Protein 4B7E (pdb70)

CATH classification: 2.60.120.10 (+1 more: 1.10.287.1010)

Radius of gyration: 20.89 Å; Cα contacts (8 Å, |Δi|>4): 724; chains: 2; bounding box: 61×58×49 Å

Foldseek 3Di:
DVVVVVVVQLCFQHDADQDPPRPDGQDDPVLDDDFQAGAGAAEEEAPPPVVVVVCLLVLHKHKHQALCQLVLLLVDDLVVCLVWFAFDKWKKKKALDQEQQAFAPVLCVLPVVDDHRIDIDIGGSVVVVVVVVVCVVVVHRMWMKIKGWRDPRTGPSVVVSNVSGNCVVVVVSCVVQQWADWPTKIKIKTWAFHKYAKFFAQWKKKKAWRAAKKKKKKFDLLLCLQFDADQCSGRSGRGGPADRVDGPCVVRVSVNVTYIHMHMDHHRMIMTNGGSIIMMMHGGHPRGMTIIIMITIRHHDDDPDDDPDDDSVVVVVVVSVVLVVVCVVVVRSVCSVVVVCVVPVVNPD/DVVVVVVDDDDDDPDDD

Secondary structure (DSSP, 8-state):
-HHHHHHHH--TT-SPPBPGGG--BSS-GGGSPP-SS-EEEPPEE-TTSHHHHHHHHTT--EEES---TTGGGGG--HHHHHHHS-SS-EEEEEESSSB-----STTSTT-TT---SEEEEEE-HHHHHHHHHHHHHHT---EEEEEEE--TTS-HHHHHHHHTS-HHHHHHHHHHTT---EEE-EEEEE-TT-EEEEE--SSEEEEEEEES-EEEEEE-GGGHHHH-BBPTTSTTBTBB-S-TTS--TTT-GGGGS--EEEEEE-TT-EEEE-TT-EEEEEE-TTS--EEEEEEEEPPPPPPSS--SSPPHHHHHHHHHHHHHHHHHHHS-GGGHHHHHHHHHTTTT-/-HHHHHH------SS--

Structure (mmCIF, N/CA/C/O backbone):
data_4B7E
#
_entry.id   4B7E
#
_cell.length_a   86.448
_cell.length_b   86.448
_cell.length_c   143.958
_cell.angle_alpha   90.00
_cell.angle_beta   90.00
_cell.angle_gamma   90.00
#
_symmetry.space_group_name_H-M   'P 41 21 2'
#
loop_
_entity.id
_entity.type
_entity.pdbx_description
1 polymer 'HYPOXIA-INDUCIBLE FACTOR 1-ALPHA INHIBITOR'
2 polymer 'CONSENSUS ANKYRIN REPEAT DOMAIN-LEU'
3 non-polymer 'ZINC ION'
4 non-polymer N-OXALYLGLYCINE
5 non-polymer 'SULFATE ION'
6 non-polymer GLYCEROL
7 water water
#
loop_
_atom_site.group_PDB
_atom_site.id
_atom_site.type_symbol
_atom_site.label_atom_id
_atom_site.label_alt_id
_atom_site.label_comp_id
_atom_site.label_asym_id
_atom_site.label_entity_id
_atom_site.label_seq_id
_atom_site.pdbx_PDB_ins_code
_atom_site.Cartn_x
_atom_site.Cartn_y
_atom_site.Cartn_z
_atom_site.occupancy
_atom_site.B_iso_or_equiv
_atom_site.auth_seq_id
_atom_site.auth_comp_id
_atom_site.auth_asym_id
_atom_site.auth_atom_id
_atom_site.pdbx_PDB_model_num
ATOM 1 N N . MET A 1 1 ? 8.921 29.023 -34.056 1.00 58.37 1 MET A N 1
ATOM 2 C CA . MET A 1 1 ? 9.529 28.569 -32.769 1.00 59.04 1 MET A CA 1
ATOM 3 C C . MET A 1 1 ? 8.488 27.874 -31.901 1.00 59.10 1 MET A C 1
ATOM 4 O O . MET A 1 1 ? 7.511 28.489 -31.478 1.00 59.14 1 MET A O 1
ATOM 9 N N . ALA A 1 2 ? 8.686 26.580 -31.650 1.00 58.57 2 ALA A N 1
ATOM 10 C CA . ALA A 1 2 ? 7.740 25.801 -30.832 1.00 57.87 2 ALA A CA 1
ATOM 11 C C . ALA A 1 2 ? 7.395 26.474 -29.499 1.00 57.74 2 ALA A C 1
ATOM 12 O O . ALA A 1 2 ? 6.288 26.288 -28.992 1.00 57.71 2 ALA A O 1
ATOM 14 N N . ALA A 1 3 ? 8.323 27.241 -28.924 1.00 57.76 3 ALA A N 1
ATOM 15 C CA . ALA A 1 3 ? 8.067 27.924 -27.652 1.00 58.64 3 ALA A CA 1
ATOM 16 C C . ALA A 1 3 ? 7.078 29.048 -27.893 1.00 58.54 3 ALA A C 1
ATOM 17 O O . ALA A 1 3 ? 6.279 29.380 -27.025 1.00 58.00 3 ALA A O 1
ATOM 19 N N . THR A 1 4 ? 7.142 29.634 -29.081 1.00 60.15 4 THR A N 1
ATOM 20 C CA . THR A 1 4 ? 6.230 30.717 -29.438 1.00 61.13 4 THR A CA 1
ATOM 21 C C . THR A 1 4 ? 4.844 30.127 -29.731 1.00 61.13 4 THR A C 1
ATOM 22 O O . THR A 1 4 ? 3.816 30.693 -29.348 1.00 59.74 4 THR A O 1
ATOM 26 N N . ALA A 1 5 ? 4.835 28.974 -30.395 1.00 61.90 5 ALA A N 1
ATOM 27 C CA . ALA A 1 5 ? 3.589 28.300 -30.735 1.00 63.41 5 ALA A CA 1
ATOM 28 C C . ALA A 1 5 ? 2.860 27.942 -29.448 1.00 64.66 5 ALA A C 1
ATOM 29 O O . ALA A 1 5 ? 1.639 28.104 -29.344 1.00 65.47 5 ALA A O 1
ATOM 31 N N . ALA A 1 6 ? 3.624 27.472 -28.464 1.00 65.33 6 ALA A N 1
ATOM 32 C CA . ALA A 1 6 ? 3.076 27.078 -27.167 1.00 65.28 6 ALA A CA 1
ATOM 33 C C . ALA A 1 6 ? 2.543 28.284 -26.394 1.00 65.27 6 ALA A C 1
ATOM 34 O O . ALA A 1 6 ? 1.504 28.201 -25.739 1.00 65.18 6 ALA A O 1
ATOM 36 N N . GLU A 1 7 ? 3.254 29.403 -26.469 1.00 65.18 7 GLU A N 1
ATOM 37 C CA . GLU A 1 7 ? 2.816 30.610 -25.784 1.00 66.34 7 GLU A CA 1
ATOM 38 C C . GLU A 1 7 ? 1.504 31.124 -26.394 1.00 67.35 7 GLU A C 1
ATOM 39 O O . GLU A 1 7 ? 0.773 31.886 -25.761 1.00 68.93 7 GLU A O 1
ATOM 41 N N . ALA A 1 8 ? 1.204 30.707 -27.621 1.00 67.77 8 ALA A N 1
ATOM 42 C CA . ALA A 1 8 ? -0.027 31.132 -28.288 1.00 67.96 8 ALA A CA 1
ATOM 43 C C . ALA A 1 8 ? -1.192 30.210 -27.910 1.00 67.97 8 ALA A C 1
ATOM 44 O O . ALA A 1 8 ? -2.302 30.680 -27.621 1.00 67.40 8 ALA A O 1
ATOM 46 N N . VAL A 1 9 ? -0.929 28.901 -27.915 1.00 68.04 9 VAL A N 1
ATOM 47 C CA . VAL A 1 9 ? -1.935 27.893 -27.561 1.00 67.66 9 VAL A CA 1
ATOM 48 C C . VAL A 1 9 ? -2.396 28.119 -26.119 1.00 67.88 9 VAL A C 1
ATOM 49 O O . VAL A 1 9 ? -3.456 27.654 -25.712 1.00 68.44 9 VAL A O 1
ATOM 53 N N . ALA A 1 10 ? -1.599 28.839 -25.340 1.00 68.18 10 ALA A N 1
ATOM 54 C CA . ALA A 1 10 ? -1.977 29.143 -23.971 1.00 68.28 10 ALA A CA 1
ATOM 55 C C . ALA A 1 10 ? -2.787 30.427 -24.159 1.00 68.82 10 ALA A C 1
ATOM 56 O O . ALA A 1 10 ? -2.379 31.512 -23.725 1.00 68.44 10 ALA A O 1
ATOM 58 N N . SER A 1 11 ? -3.951 30.282 -24.790 1.00 69.37 11 SER A N 1
ATOM 59 C CA . SER A 1 11 ? -4.835 31.393 -25.093 1.00 69.99 11 SER A CA 1
ATOM 60 C C . SER A 1 11 ? -5.864 31.596 -24.019 1.00 71.09 11 SER A C 1
ATOM 61 O O . SER A 1 11 ? -6.798 32.380 -24.183 1.00 71.40 11 SER A O 1
ATOM 64 N N . GLY A 1 12 ? -5.674 30.881 -22.917 1.00 71.93 12 GLY A N 1
ATOM 65 C CA . GLY A 1 12 ? -6.596 30.989 -21.802 1.00 72.57 12 GLY A CA 1
ATOM 66 C C . GLY A 1 12 ? -8.015 30.549 -22.133 1.00 72.63 12 GLY A C 1
ATOM 67 O O . GLY A 1 12 ? -8.213 29.488 -22.729 1.00 72.64 12 GLY A O 1
ATOM 68 N N . SER A 1 13 ? -9.005 31.349 -21.740 1.00 72.62 13 SER A N 1
ATOM 69 C CA . SER A 1 13 ? -10.408 31.037 -22.026 1.00 73.31 13 SER A CA 1
ATOM 70 C C . SER A 1 13 ? -10.764 31.609 -23.402 1.00 74.32 13 SER A C 1
ATOM 71 O O . SER A 1 13 ? -11.848 31.366 -23.948 1.00 73.61 13 SER A O 1
ATOM 74 N N . GLY A 1 14 ? -9.825 32.371 -23.955 1.00 75.41 14 GLY A N 1
ATOM 75 C CA . GLY A 1 14 ? -10.026 32.965 -25.261 1.00 76.49 14 GLY A CA 1
ATOM 76 C C . GLY A 1 14 ? -10.684 34.330 -25.209 1.00 77.19 14 GLY A C 1
ATOM 77 O O . GLY A 1 14 ? -10.757 34.961 -24.145 1.00 76.83 14 GLY A O 1
ATOM 78 N N . GLU A 1 15 ? -11.161 34.782 -26.368 1.00 77.95 15 GLU A N 1
ATOM 79 C CA . GLU A 1 15 ? -11.826 36.078 -26.491 1.00 78.46 15 GLU A CA 1
ATOM 80 C C . GLU A 1 15 ? -13.201 35.970 -25.843 1.00 78.35 15 GLU A C 1
ATOM 81 O O . GLU A 1 15 ? -13.903 34.966 -26.041 1.00 78.84 15 GLU A O 1
ATOM 87 N N . PRO A 1 16 ? -13.604 36.988 -25.050 1.00 77.49 16 PRO A N 1
ATOM 88 C CA . PRO A 1 16 ? -14.924 36.936 -24.404 1.00 76.79 16 PRO A CA 1
ATOM 89 C C . PRO A 1 16 ? -15.983 36.917 -25.493 1.00 76.82 16 PRO A C 1
ATOM 90 O O . PRO A 1 16 ? -15.891 37.670 -26.461 1.00 77.06 16 PRO A O 1
ATOM 94 N N . ARG A 1 17 ? -16.978 36.054 -25.359 1.00 76.97 17 ARG A N 1
ATOM 95 C CA . ARG A 1 17 ? -18.020 35.996 -26.371 1.00 77.21 17 ARG A CA 1
ATOM 96 C C . ARG A 1 17 ? -18.896 37.255 -26.311 1.00 76.88 17 ARG A C 1
ATOM 97 O O . ARG A 1 17 ? -19.048 37.867 -25.246 1.00 77.12 17 ARG A O 1
ATOM 105 N N . GLU A 1 18 ? -19.463 37.636 -27.455 1.00 75.97 18 GLU A N 1
ATOM 106 C CA . GLU A 1 18 ? -20.351 38.795 -27.548 1.00 74.78 18 GLU A CA 1
ATOM 107 C C . GLU A 1 18 ? -21.791 38.289 -27.403 1.00 74.29 18 GLU A C 1
ATOM 108 O O . GLU A 1 18 ? -22.256 37.496 -28.228 1.00 74.50 18 GLU A O 1
ATOM 114 N N . GLU A 1 19 ? -22.487 38.730 -26.353 1.00 73.11 19 GLU A N 1
ATOM 115 C CA . GLU A 1 19 ? -23.871 38.304 -26.119 1.00 71.91 19 GLU A CA 1
ATOM 116 C C . GLU A 1 19 ? -24.841 38.780 -27.213 1.00 71.64 19 GLU A C 1
ATOM 117 O O . GLU A 1 19 ? -24.540 39.701 -27.980 1.00 71.81 19 GLU A O 1
ATOM 120 N N . ALA A 1 20 ? -26.007 38.144 -27.273 1.00 70.73 20 ALA A N 1
ATOM 121 C CA . ALA A 1 20 ? -27.030 38.475 -28.266 1.00 70.03 20 ALA A CA 1
ATOM 122 C C . ALA A 1 20 ? -27.574 39.908 -28.143 1.00 69.81 20 ALA A C 1
ATOM 123 O O . ALA A 1 20 ? -27.632 40.484 -27.050 1.00 69.23 20 ALA A O 1
ATOM 125 N N . GLY A 1 21 ? -27.989 40.467 -29.276 1.00 69.55 21 GLY A N 1
ATOM 126 C CA . GLY A 1 21 ? -28.521 41.816 -29.286 1.00 69.17 21 GLY A CA 1
ATOM 127 C C . GLY A 1 21 ? -27.444 42.841 -28.974 1.00 69.67 21 GLY A C 1
ATOM 128 O O . GLY A 1 21 ? -27.738 43.911 -28.430 1.00 69.23 21 GLY A O 1
ATOM 129 N N . ALA A 1 22 ? -26.197 42.509 -29.313 1.00 70.02 22 ALA A N 1
ATOM 130 C CA . ALA A 1 22 ? -25.060 43.392 -29.078 1.00 70.14 22 ALA A CA 1
ATOM 131 C C . ALA A 1 22 ? -25.080 43.980 -27.664 1.00 70.62 22 ALA A C 1
ATOM 132 O O . ALA A 1 22 ? -24.894 45.188 -27.466 1.00 70.16 22 ALA A O 1
ATOM 134 N N . LEU A 1 23 ? -25.298 43.115 -26.679 1.00 70.87 23 LEU A N 1
ATOM 135 C CA . LEU A 1 23 ? -25.342 43.538 -25.284 1.00 71.22 23 LEU A CA 1
ATOM 136 C C . LEU A 1 23 ? -23.943 43.675 -24.691 1.00 71.63 23 LEU A C 1
ATOM 137 O O . LEU A 1 23 ? -23.748 43.495 -23.489 1.00 71.74 23 LEU A O 1
ATOM 142 N N . GLY A 1 24 ? -22.971 43.994 -25.540 1.00 71.87 24 GLY A N 1
ATOM 143 C CA . GLY A 1 24 ? -21.597 44.168 -25.097 1.00 71.19 24 GLY A CA 1
ATOM 144 C C . GLY A 1 24 ? -20.891 42.876 -24.730 1.00 70.57 24 GLY A C 1
ATOM 145 O O . GLY A 1 24 ? -21.525 41.811 -24.693 1.00 71.22 24 GLY A O 1
ATOM 146 N N . PRO A 1 25 ? -19.571 42.933 -24.457 1.00 69.42 25 PRO A N 1
ATOM 147 C CA . PRO A 1 25 ? -18.808 41.737 -24.092 1.00 67.69 25 PRO A CA 1
ATOM 148 C C . PRO A 1 25 ? -19.325 41.147 -22.782 1.00 66.20 25 PRO A C 1
ATOM 149 O O . PRO A 1 25 ? -19.492 41.857 -21.780 1.00 64.78 25 PRO A O 1
ATOM 153 N N . ALA A 1 26 ? -19.595 39.847 -22.815 1.00 65.24 26 ALA A N 1
ATOM 154 C CA . ALA A 1 26 ? -20.102 39.123 -21.657 1.00 64.68 26 ALA A CA 1
ATOM 155 C C . ALA A 1 26 ? -19.289 39.454 -20.398 1.00 64.29 26 ALA A C 1
ATOM 156 O O . ALA A 1 26 ? -19.819 39.984 -19.416 1.00 64.61 26 ALA A O 1
ATOM 158 N N . TRP A 1 27 ? -17.997 39.138 -20.449 1.00 62.34 27 TRP A N 1
ATOM 159 C CA . TRP A 1 27 ? -17.085 39.389 -19.338 1.00 59.88 27 TRP A CA 1
ATOM 160 C C . TRP A 1 27 ? -15.763 40.012 -19.801 1.00 60.17 27 TRP A C 1
ATOM 161 O O . TRP A 1 27 ? -15.385 39.935 -20.980 1.00 59.92 27 TRP A O 1
ATOM 172 N N . ASP A 1 28 ? -15.052 40.609 -18.855 1.00 60.91 28 ASP A N 1
ATOM 173 C CA . ASP A 1 28 ? -13.768 41.229 -19.156 1.00 61.62 28 ASP A CA 1
ATOM 174 C C . ASP A 1 28 ? -12.580 40.399 -18.640 1.00 61.73 28 ASP A C 1
ATOM 175 O O . ASP A 1 28 ? -12.657 39.776 -17.573 1.00 62.03 28 ASP A O 1
ATOM 180 N N . GLU A 1 29 ? -11.470 40.417 -19.375 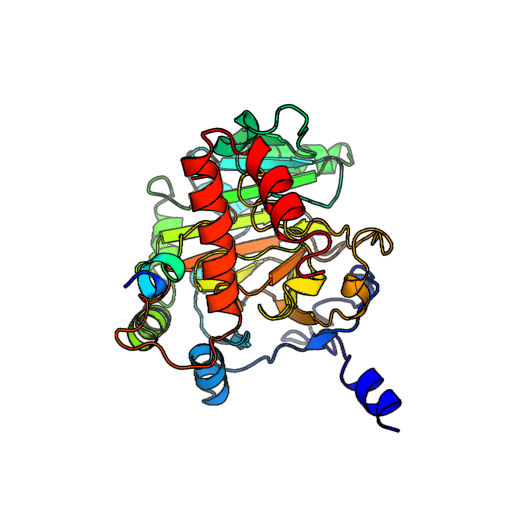1.00 61.86 29 GLU A N 1
ATOM 181 C CA . GLU A 1 29 ? -10.286 39.655 -18.977 1.00 61.34 29 GLU A CA 1
ATOM 182 C C . GLU A 1 29 ? -9.760 40.090 -17.608 1.00 59.46 29 GLU A C 1
ATOM 183 O O . GLU A 1 29 ? -9.135 39.303 -16.901 1.00 60.08 29 GLU A O 1
ATOM 189 N N . SER A 1 30 ? -10.039 41.334 -17.230 1.00 57.58 30 SER A N 1
ATOM 190 C CA . SER A 1 30 ? -9.597 41.880 -15.944 1.00 55.12 30 SER A CA 1
ATOM 191 C C . SER A 1 30 ? -10.446 41.364 -14.787 1.00 53.98 30 SER A C 1
ATOM 192 O O . SER A 1 30 ? -10.226 41.722 -13.633 1.00 53.25 30 SER A O 1
ATOM 195 N N . GLN A 1 31 ? -11.434 40.540 -15.102 1.00 53.70 31 GLN A N 1
ATOM 196 C CA . GLN A 1 31 ? -12.300 39.996 -14.073 1.00 53.43 31 GLN A CA 1
ATOM 197 C C . GLN A 1 31 ? -11.723 38.658 -13.643 1.00 53.83 31 GLN A C 1
ATOM 198 O O . GLN A 1 31 ? -12.228 38.022 -12.717 1.00 55.66 31 GLN A O 1
ATOM 204 N N . LEU A 1 32 ? -10.656 38.239 -14.319 1.00 52.74 32 LEU A N 1
ATOM 205 C CA . LEU A 1 32 ? -10.002 36.970 -14.017 1.00 52.40 32 LEU A CA 1
ATOM 206 C C . LEU A 1 32 ? -8.834 37.160 -13.046 1.00 52.51 32 LEU A C 1
ATOM 207 O O . LEU A 1 32 ? -8.150 38.184 -13.087 1.00 53.75 32 LEU A O 1
ATOM 212 N N . ARG A 1 33 ? -8.612 36.188 -12.166 1.00 51.38 33 ARG A N 1
ATOM 213 C CA . ARG A 1 33 ? -7.503 36.282 -11.217 1.00 51.51 33 ARG A CA 1
ATOM 214 C C . ARG A 1 33 ? -6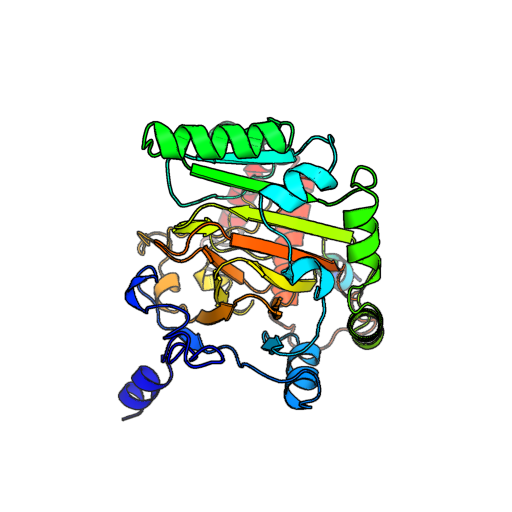.241 35.836 -11.935 1.00 51.44 33 ARG A C 1
ATOM 215 O O . ARG A 1 33 ? -6.304 35.000 -12.829 1.00 51.27 33 ARG A O 1
ATOM 223 N N . SER A 1 34 ? -5.101 36.403 -11.556 1.00 51.88 34 SER A N 1
ATOM 224 C CA . SER A 1 34 ? -3.838 36.063 -12.201 1.00 52.33 34 SER A CA 1
ATOM 225 C C . SER A 1 34 ? -3.123 34.927 -11.480 1.00 51.57 34 SER A C 1
ATOM 226 O O . SER A 1 34 ? -3.028 34.913 -10.251 1.00 50.38 34 SER A O 1
ATOM 229 N N . TYR A 1 35 ? -2.619 33.974 -12.254 1.00 51.28 35 TYR A N 1
ATOM 230 C CA . TYR A 1 35 ? -1.923 32.827 -11.691 1.00 51.57 35 TYR A CA 1
ATOM 231 C C . TYR A 1 35 ? -0.600 32.635 -12.401 1.00 51.37 35 TYR A C 1
ATOM 232 O O . TYR A 1 35 ? -0.328 33.311 -13.394 1.00 53.28 35 TYR A O 1
ATOM 241 N N . SER A 1 36 ? 0.218 31.716 -11.899 1.00 50.31 36 SER A N 1
ATOM 242 C CA . SER A 1 36 ? 1.544 31.479 -12.468 1.00 48.84 36 SER A CA 1
ATOM 243 C C . SER A 1 36 ? 1.693 30.354 -13.493 1.00 47.35 36 SER A C 1
ATOM 244 O O . SER A 1 36 ? 2.817 29.984 -13.837 1.00 48.59 36 SER A O 1
ATOM 247 N N . PHE A 1 37 ? 0.590 29.823 -14.004 1.00 44.49 37 PHE A N 1
ATOM 248 C CA . PHE A 1 37 ? 0.685 28.728 -14.960 1.00 42.21 37 PHE A CA 1
ATOM 249 C C . PHE A 1 37 ? -0.119 28.954 -16.228 1.00 42.23 37 PHE A C 1
ATOM 250 O O . PHE A 1 37 ? -1.092 29.707 -16.239 1.00 41.82 37 PHE A O 1
ATOM 258 N N . PRO A 1 38 ? 0.290 28.301 -17.326 1.00 42.20 38 PRO A N 1
ATOM 259 C CA . PRO A 1 38 ? -0.382 28.412 -18.622 1.00 42.28 38 PRO A CA 1
ATOM 260 C C . PRO A 1 38 ? -1.644 27.557 -18.688 1.00 42.78 38 PRO A C 1
ATOM 261 O O . PRO A 1 38 ? -1.744 26.534 -18.004 1.00 42.78 38 PRO A O 1
ATOM 265 N N . THR A 1 39 ? -2.595 27.970 -19.524 1.00 42.81 39 THR A N 1
ATOM 266 C CA . THR A 1 39 ? -3.848 27.238 -19.682 1.00 41.90 39 THR A CA 1
ATOM 267 C C . THR A 1 39 ? -4.357 27.253 -21.101 1.00 42.04 39 THR A C 1
ATOM 268 O O . THR A 1 39 ? -4.501 28.307 -21.702 1.00 42.69 39 THR A O 1
ATOM 272 N N . ARG A 1 40 ? -4.642 26.079 -21.636 1.00 41.30 40 ARG A N 1
ATOM 273 C CA . ARG A 1 40 ? -5.195 25.998 -22.970 1.00 42.33 40 ARG A CA 1
ATOM 274 C C . ARG A 1 40 ? -6.709 26.043 -22.741 1.00 43.75 40 ARG A C 1
ATOM 275 O O . ARG A 1 40 ? -7.183 25.799 -21.627 1.00 44.33 40 ARG A O 1
ATOM 278 N N . PRO A 1 41 ? -7.489 26.366 -23.780 1.00 43.48 41 PRO A N 1
ATOM 279 C CA . PRO A 1 41 ? -8.946 26.437 -23.619 1.00 41.51 41 PRO A CA 1
ATOM 280 C C . PRO A 1 41 ? -9.735 25.137 -23.747 1.00 40.05 41 PRO A C 1
ATOM 281 O O . PRO A 1 41 ? -9.385 24.248 -24.523 1.00 39.46 41 PRO A O 1
ATOM 285 N N . ILE A 1 42 ? -10.811 25.036 -22.975 1.00 39.26 42 ILE A N 1
ATOM 286 C CA . ILE A 1 42 ? -11.683 23.869 -23.050 1.00 38.76 42 ILE A CA 1
ATOM 287 C C . ILE A 1 42 ? -12.607 24.150 -24.240 1.00 37.40 42 ILE A C 1
ATOM 288 O O . ILE A 1 42 ? -13.091 25.264 -24.400 1.00 35.94 42 ILE A O 1
ATOM 293 N N . PRO A 1 43 ? -12.846 23.152 -25.095 1.00 37.53 43 PRO A N 1
ATOM 294 C CA . PRO A 1 43 ? -13.714 23.343 -26.263 1.00 40.37 43 PRO A CA 1
ATOM 295 C C . PRO A 1 43 ? -15.154 23.759 -25.924 1.00 42.45 43 PRO A C 1
ATOM 296 O O . PRO A 1 43 ? -15.715 23.307 -24.928 1.00 43.02 43 PRO A O 1
ATOM 300 N N . ARG A 1 44 ? -15.738 24.624 -26.754 1.00 44.28 44 ARG A N 1
ATOM 301 C CA . ARG A 1 44 ? -17.128 25.049 -26.584 1.00 45.75 44 ARG A CA 1
ATOM 302 C C . ARG A 1 44 ? -17.871 24.437 -27.758 1.00 45.21 44 ARG A C 1
ATOM 303 O O . ARG A 1 44 ? -17.765 24.905 -28.884 1.00 45.83 44 ARG A O 1
ATOM 311 N N . LEU A 1 45 ? -18.617 23.377 -27.495 1.00 46.20 45 LEU A N 1
ATOM 312 C CA . LEU A 1 45 ? -19.324 22.705 -28.564 1.00 47.05 45 LEU A CA 1
ATOM 313 C C . LEU A 1 45 ? -20.844 22.597 -28.412 1.00 48.59 45 LEU A C 1
ATOM 314 O O . LEU A 1 45 ? -21.428 22.974 -27.393 1.00 49.24 45 LEU A O 1
ATOM 319 N N . SER A 1 46 ? -21.474 22.084 -29.465 1.00 50.01 46 SER A N 1
ATOM 320 C CA . SER A 1 46 ? -22.912 21.880 -29.500 1.00 50.19 46 SER A CA 1
ATOM 321 C C . SER A 1 46 ? -23.088 20.435 -29.132 1.00 50.82 46 SER A C 1
ATOM 322 O O . SER A 1 46 ? -22.277 19.599 -29.523 1.00 50.92 46 SER A O 1
ATOM 325 N N . GLN A 1 47 ? -24.143 20.140 -28.390 1.00 51.19 47 GLN A N 1
ATOM 326 C CA . GLN A 1 47 ? -24.398 18.779 -27.967 1.00 51.48 47 GLN A CA 1
ATOM 327 C C . GLN A 1 47 ? -24.597 17.833 -29.140 1.00 51.89 47 GLN A C 1
ATOM 328 O O . GLN A 1 47 ? -24.463 16.619 -28.987 1.00 52.73 47 GLN A O 1
ATOM 334 N N . SER A 1 48 ? -24.903 18.385 -30.313 1.00 52.91 48 SER A N 1
ATOM 335 C CA . SER A 1 48 ? -25.119 17.568 -31.519 1.00 53.99 48 SER A CA 1
ATOM 336 C C . SER A 1 48 ? -23.812 17.336 -32.256 1.00 53.58 48 SER A C 1
ATOM 337 O O . SER A 1 48 ? -23.725 16.490 -33.147 1.00 53.53 48 SER A O 1
ATOM 340 N N . ASP A 1 49 ? -22.802 18.112 -31.889 1.00 54.00 49 ASP A N 1
ATOM 341 C CA . ASP A 1 49 ? -21.490 17.982 -32.491 1.00 54.61 49 ASP A CA 1
ATOM 342 C C . ASP A 1 49 ? -20.901 16.658 -32.005 1.00 55.92 49 ASP A C 1
ATOM 343 O O . ASP A 1 49 ? -20.775 16.438 -30.800 1.00 56.92 49 ASP A O 1
ATOM 348 N N . PRO A 1 50 ? -20.531 15.760 -32.936 1.00 56.85 50 PRO A N 1
ATOM 349 C CA . PRO A 1 50 ? -19.956 14.446 -32.618 1.00 56.56 50 PRO A CA 1
ATOM 350 C C . PRO A 1 50 ? -18.701 14.506 -31.738 1.00 56.92 50 PRO A C 1
ATOM 351 O O . PRO A 1 50 ? -18.408 13.571 -30.990 1.00 56.87 50 PRO A O 1
ATOM 355 N N . ARG A 1 51 ? -17.961 15.605 -31.838 1.00 57.46 51 ARG A N 1
ATOM 356 C CA . ARG A 1 51 ? -16.746 15.777 -31.054 1.00 58.43 51 ARG A CA 1
ATOM 357 C C . ARG A 1 51 ? -17.086 15.844 -29.575 1.00 58.15 51 ARG A C 1
ATOM 358 O O . ARG A 1 51 ? -16.390 15.262 -28.739 1.00 58.43 51 ARG A O 1
ATOM 366 N N . ALA A 1 52 ? -18.162 16.556 -29.255 1.00 57.81 52 ALA A N 1
ATOM 367 C CA . ALA A 1 52 ? -18.591 16.691 -27.865 1.00 57.59 52 ALA A CA 1
ATOM 368 C C . ALA A 1 52 ? -18.924 15.316 -27.301 1.00 57.24 52 ALA A C 1
ATOM 369 O O . ALA A 1 52 ? -18.607 15.004 -26.156 1.00 56.86 52 ALA A O 1
ATOM 371 N N . GLU A 1 53 ? -19.562 14.492 -28.118 1.00 57.63 53 GLU A N 1
ATOM 372 C CA . GLU A 1 53 ? -19.931 13.156 -27.691 1.00 58.54 53 GLU A CA 1
ATOM 373 C C . GLU A 1 53 ? -18.659 12.364 -27.459 1.00 59.26 53 GLU A C 1
ATOM 374 O O . GLU A 1 53 ? -18.582 11.524 -26.565 1.00 60.26 53 GLU A O 1
ATOM 380 N N . GLU A 1 54 ? -17.655 12.642 -28.277 1.00 59.26 54 GLU A N 1
ATOM 381 C CA . GLU A 1 54 ? -16.386 11.938 -28.187 1.00 59.08 54 GLU A CA 1
ATOM 382 C C . GLU A 1 54 ? -15.628 12.311 -26.910 1.00 56.96 54 GLU A C 1
ATOM 383 O O . GLU A 1 54 ? -15.119 11.440 -26.199 1.00 56.55 54 GLU A O 1
ATOM 389 N N . LEU A 1 55 ? -15.559 13.603 -26.615 1.00 54.18 55 LEU A N 1
ATOM 390 C CA . LEU A 1 55 ? -14.854 14.056 -25.423 1.00 52.49 55 LEU A CA 1
ATOM 391 C C . LEU A 1 55 ? -15.449 13.470 -24.153 1.00 51.58 55 LEU A C 1
ATOM 392 O O . LEU A 1 55 ? -14.725 13.088 -23.240 1.00 51.26 55 LEU A O 1
ATOM 397 N N . ILE A 1 56 ? -16.772 13.392 -24.104 1.00 50.93 56 ILE A N 1
ATOM 398 C CA . ILE A 1 56 ? -17.455 12.850 -22.943 1.00 49.79 56 ILE A CA 1
ATOM 399 C C . ILE A 1 56 ? -17.163 11.367 -22.816 1.00 50.14 56 ILE A C 1
ATOM 400 O O . ILE A 1 56 ? -17.032 10.839 -21.714 1.00 49.67 56 ILE A O 1
ATOM 405 N N . GLU A 1 57 ? -17.044 10.698 -23.952 1.00 51.95 57 GLU A N 1
ATOM 406 C CA . GLU A 1 57 ? -16.764 9.268 -23.951 1.00 53.23 57 GLU A CA 1
ATOM 407 C C . GLU A 1 57 ? -15.342 8.990 -23.453 1.00 53.11 57 GLU A C 1
ATOM 408 O O . GLU A 1 57 ? -15.115 8.029 -22.719 1.00 53.90 57 GLU A O 1
ATOM 414 N N . ASN A 1 58 ? -14.388 9.827 -23.847 1.00 52.67 58 ASN A N 1
ATOM 415 C CA . ASN A 1 58 ? -13.000 9.640 -23.425 1.00 53.02 58 ASN A CA 1
ATOM 416 C C . ASN A 1 58 ? -12.736 10.338 -22.107 1.00 51.20 58 ASN A C 1
ATOM 417 O O . ASN A 1 58 ? -11.589 10.567 -21.730 1.00 50.55 58 ASN A O 1
ATOM 422 N N . GLU A 1 59 ? -13.808 10.691 -21.417 1.00 49.68 59 GLU A N 1
ATOM 423 C CA . GLU A 1 59 ? -13.698 11.374 -20.143 1.00 47.83 59 GLU A CA 1
ATOM 424 C C . GLU A 1 59 ? -12.758 12.568 -20.237 1.00 46.47 59 GLU A C 1
ATOM 425 O O . GLU A 1 59 ? -11.752 12.644 -19.534 1.00 45.70 59 GLU A O 1
ATOM 431 N N . GLU A 1 60 ? -13.092 13.492 -21.128 1.00 44.75 60 GLU A N 1
ATOM 432 C CA . GLU A 1 60 ? -12.323 14.715 -21.300 1.00 44.47 60 GLU A CA 1
ATOM 433 C C . GLU A 1 60 ? -13.335 15.849 -21.167 1.00 43.07 60 GLU A C 1
ATOM 434 O O . GLU A 1 60 ? -14.470 15.724 -21.612 1.00 43.87 60 GLU A O 1
ATOM 440 N N . PRO A 1 61 ? -12.937 16.971 -20.552 1.00 41.18 61 PRO A N 1
ATOM 441 C CA . PRO A 1 61 ? -13.850 18.102 -20.371 1.00 40.87 61 PRO A CA 1
ATOM 442 C C . PRO A 1 61 ? -14.324 18.775 -21.655 1.00 42.63 61 PRO A C 1
ATOM 443 O O . PRO A 1 61 ? -13.616 18.810 -22.671 1.00 42.99 61 PRO A O 1
ATOM 447 N N . VAL A 1 62 ? -15.538 19.309 -21.596 1.00 42.86 62 VAL A N 1
ATOM 448 C CA . VAL A 1 62 ? -16.130 19.990 -22.733 1.00 40.88 62 VAL A CA 1
ATOM 449 C C . VAL A 1 62 ? -17.290 20.838 -22.251 1.00 41.05 62 VAL A C 1
ATOM 450 O O . VAL A 1 62 ? -18.019 20.445 -21.346 1.00 41.74 62 VAL A O 1
ATOM 454 N N . VAL A 1 63 ? -17.443 22.017 -22.838 1.00 40.25 63 VAL A N 1
ATOM 455 C CA . VAL A 1 63 ? -18.549 22.887 -22.482 1.00 39.29 63 VAL A CA 1
ATOM 456 C C . VAL A 1 63 ? -19.613 22.741 -23.567 1.00 39.66 63 VAL A C 1
ATOM 457 O O . VAL A 1 63 ? -19.338 22.956 -24.744 1.00 39.47 63 VAL A O 1
ATOM 461 N N . LEU A 1 64 ? -20.815 22.338 -23.166 1.00 39.73 64 LEU A N 1
ATOM 462 C CA . LEU A 1 64 ? -21.930 22.160 -24.096 1.00 38.51 64 LEU A CA 1
ATOM 463 C C . LEU A 1 64 ? -22.742 23.438 -24.0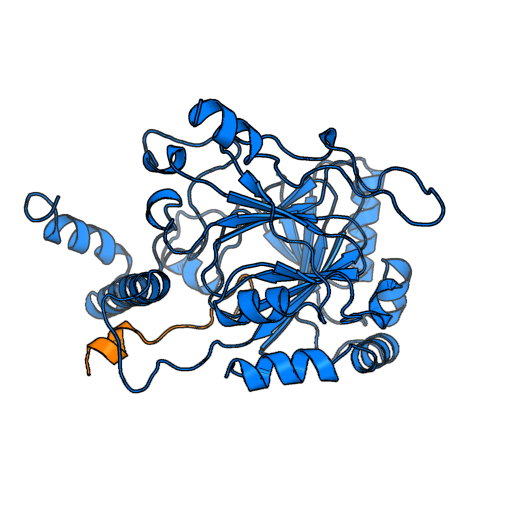30 1.00 37.63 64 LEU A C 1
ATOM 464 O O . LEU A 1 64 ? -23.295 23.775 -22.991 1.00 35.23 64 LEU A O 1
ATOM 469 N N . THR A 1 65 ? -22.791 24.151 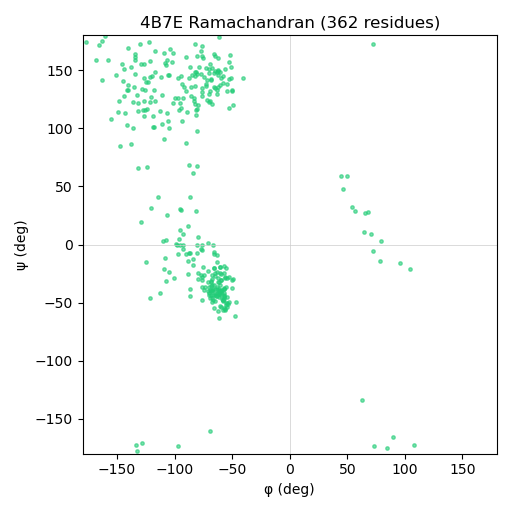-25.146 1.00 39.17 65 THR A N 1
ATOM 470 C CA . THR A 1 65 ? -23.490 25.431 -25.225 1.00 40.61 65 THR A CA 1
ATOM 471 C C . THR A 1 65 ? -25.007 25.382 -25.378 1.00 40.55 65 THR A C 1
ATOM 472 O O . THR A 1 65 ? -25.696 26.332 -24.999 1.00 39.64 65 THR A O 1
ATOM 476 N N . ASP A 1 66 ? -25.535 24.286 -25.913 1.00 41.51 66 ASP A N 1
ATOM 477 C CA . ASP A 1 66 ? -26.974 24.198 -26.152 1.00 44.58 66 ASP A CA 1
ATOM 478 C C . ASP A 1 66 ? -27.667 22.912 -25.672 1.00 44.81 66 ASP A C 1
ATOM 479 O O . ASP A 1 66 ? -28.217 22.162 -26.478 1.00 45.70 66 ASP A O 1
ATOM 484 N N . THR A 1 67 ? -27.706 22.676 -24.369 1.00 44.98 67 THR A N 1
ATOM 485 C CA . THR A 1 67 ? -28.330 21.455 -23.882 1.00 44.24 67 THR A CA 1
ATOM 486 C C . THR A 1 67 ? -29.716 21.747 -23.377 1.00 43.24 67 THR A C 1
ATOM 487 O O . THR A 1 67 ? -30.587 20.890 -23.440 1.00 43.70 67 THR A O 1
ATOM 491 N N . ASN A 1 68 ? -29.917 22.968 -22.898 1.00 41.96 68 ASN A N 1
ATOM 492 C CA . ASN A 1 68 ? -31.206 23.357 -22.352 1.00 42.84 68 ASN A CA 1
ATOM 493 C C . ASN A 1 68 ? -31.401 22.512 -21.114 1.00 43.30 68 ASN A C 1
ATOM 494 O O . ASN A 1 68 ? -32.527 22.214 -20.723 1.00 42.68 68 ASN A O 1
ATOM 499 N N . LEU A 1 69 ? -30.293 22.106 -20.509 1.00 43.59 69 LEU A N 1
ATOM 500 C CA . LEU A 1 69 ? -30.356 21.267 -19.326 1.00 43.68 69 LEU A CA 1
ATOM 501 C C . LEU A 1 69 ? -31.170 21.883 -18.193 1.00 43.43 69 LEU A C 1
ATOM 502 O O . LEU A 1 69 ? -32.098 21.260 -17.684 1.00 43.01 69 LEU A O 1
ATOM 507 N N . VAL A 1 70 ? -30.819 23.098 -17.786 1.00 42.86 70 VAL A N 1
ATOM 508 C CA . VAL A 1 70 ? -31.548 23.753 -16.710 1.00 42.80 70 VAL A CA 1
ATOM 509 C C . VAL A 1 70 ? -32.263 24.987 -17.227 1.00 43.47 70 VAL A C 1
ATOM 510 O O . VAL A 1 70 ? -32.310 26.033 -16.577 1.00 42.59 70 VAL A O 1
ATOM 514 N N . TYR A 1 71 ? -32.834 24.835 -18.411 1.00 45.38 71 TYR A N 1
ATOM 515 C CA . TYR A 1 71 ? -33.565 25.901 -19.066 1.00 47.05 71 TYR A CA 1
ATOM 516 C C . TYR A 1 71 ? -34.558 26.627 -18.152 1.00 45.69 71 TYR A C 1
ATOM 517 O O . TYR A 1 71 ? -34.570 27.862 -18.090 1.00 45.10 71 TYR A O 1
ATOM 526 N N . PRO A 1 72 ? -35.403 25.868 -17.430 1.00 44.15 72 PRO A N 1
ATOM 527 C CA . PRO A 1 72 ? -36.379 26.496 -16.536 1.00 43.78 72 PRO A CA 1
ATOM 528 C C . PRO A 1 72 ? -35.721 27.273 -15.414 1.00 44.41 72 PRO A C 1
ATOM 529 O O . PRO A 1 72 ? -36.311 28.190 -14.838 1.00 44.52 72 PRO A O 1
ATOM 533 N N . ALA A 1 73 ? -34.486 26.899 -15.110 1.00 46.01 73 ALA A N 1
ATOM 534 C CA . ALA A 1 73 ? -33.746 27.538 -14.036 1.00 45.94 73 ALA A CA 1
ATOM 535 C C . ALA A 1 73 ? -33.042 28.811 -14.453 1.00 46.42 73 ALA A C 1
ATOM 536 O O . ALA A 1 73 ? -32.581 29.566 -13.601 1.00 46.15 73 ALA A O 1
ATOM 538 N N . LEU A 1 74 ? -32.955 29.061 -15.752 1.00 47.89 74 LEU A N 1
ATOM 539 C CA . LEU A 1 74 ? -32.280 30.266 -16.206 1.00 49.89 74 LEU A CA 1
ATOM 540 C C . LEU A 1 74 ? -32.982 31.545 -15.737 1.00 51.44 74 LEU A C 1
ATOM 541 O O . LEU A 1 74 ? -32.440 32.640 -15.875 1.00 51.34 74 LEU A O 1
ATOM 546 N N . LYS A 1 75 ? -34.175 31.404 -15.159 1.00 53.36 75 LYS A N 1
ATOM 547 C CA . LYS A 1 75 ? -34.919 32.561 -14.662 1.00 54.53 75 LYS A CA 1
ATOM 548 C C . LYS A 1 75 ? -34.721 32.726 -13.169 1.00 55.44 75 LYS A C 1
ATOM 549 O O . LYS A 1 75 ? -35.278 33.647 -12.567 1.00 55.48 75 LYS A O 1
ATOM 555 N N . TRP A 1 76 ? -33.939 31.823 -12.577 1.00 56.55 76 TRP A N 1
ATOM 556 C CA . TRP A 1 76 ? -33.673 31.875 -11.141 1.00 57.42 76 TRP A CA 1
ATOM 557 C C . TRP A 1 76 ? -32.816 33.075 -10.718 1.00 57.42 76 TRP A C 1
ATOM 558 O O . TRP A 1 76 ? -31.901 33.498 -11.425 1.00 57.33 76 TRP A O 1
ATOM 569 N N . ASP A 1 77 ? -33.148 33.634 -9.562 1.00 58.42 77 ASP A N 1
ATOM 570 C CA . ASP A 1 77 ? -32.404 34.758 -9.005 1.00 60.51 77 ASP A CA 1
ATOM 571 C C . ASP A 1 77 ? -32.767 34.746 -7.536 1.00 60.38 77 ASP A C 1
ATOM 572 O O . ASP A 1 77 ? -33.542 33.889 -7.108 1.00 60.26 77 ASP A O 1
ATOM 577 N N . LEU A 1 78 ? -32.211 35.669 -6.761 1.00 60.81 78 LEU A N 1
ATOM 578 C CA . LEU A 1 78 ? -32.471 35.690 -5.328 1.00 61.98 78 LEU A CA 1
ATOM 579 C C . LEU A 1 78 ? -33.947 35.784 -4.986 1.00 62.63 78 LEU A C 1
ATOM 580 O O . LEU A 1 78 ? -34.477 34.939 -4.259 1.00 63.20 78 LEU A O 1
ATOM 585 N N . GLU A 1 79 ? -34.608 36.806 -5.519 1.00 62.89 79 GLU A N 1
ATOM 586 C CA . GLU A 1 79 ? -36.028 37.015 -5.266 1.00 62.37 79 GLU A CA 1
ATOM 587 C C . GLU A 1 79 ? -36.873 35.781 -5.588 1.00 61.81 79 GLU A C 1
ATOM 588 O O . GLU A 1 79 ? -37.670 35.335 -4.762 1.00 62.71 79 GLU A O 1
ATOM 594 N N . TYR A 1 80 ? -36.706 35.227 -6.783 1.00 60.81 80 TYR A N 1
ATOM 595 C CA . TYR A 1 80 ? -37.471 34.045 -7.175 1.00 60.28 80 TYR A CA 1
ATOM 596 C C . TYR A 1 80 ? -37.269 32.910 -6.188 1.00 60.73 80 TYR A C 1
ATOM 597 O O . TYR A 1 80 ? -38.228 32.373 -5.633 1.00 61.01 80 TYR A O 1
ATOM 606 N N . LEU A 1 81 ? -36.011 32.536 -5.983 1.00 61.80 81 LEU A N 1
ATOM 607 C CA . LEU A 1 81 ? -35.700 31.449 -5.072 1.00 62.88 81 LEU A CA 1
ATOM 608 C C . LEU A 1 81 ? -36.218 31.724 -3.676 1.00 63.81 81 LEU A C 1
ATOM 609 O O . LEU A 1 81 ? -36.843 30.866 -3.074 1.00 64.65 81 LEU A O 1
ATOM 614 N N . GLN A 1 82 ? -35.968 32.918 -3.149 1.00 64.92 82 GLN A N 1
ATOM 615 C CA . GLN A 1 82 ? -36.460 33.215 -1.806 1.00 66.08 82 GLN A CA 1
ATOM 616 C C . GLN A 1 82 ? -37.965 32.963 -1.627 1.00 66.94 82 GLN A C 1
ATOM 617 O O . GLN A 1 82 ? -38.427 32.659 -0.525 1.00 66.76 82 GLN A O 1
ATOM 623 N N . GLU A 1 83 ? -38.724 33.084 -2.711 1.00 67.46 83 GLU A N 1
ATOM 624 C CA . GLU A 1 83 ? -40.163 32.888 -2.661 1.00 67.50 83 GLU A CA 1
ATOM 625 C C . GLU A 1 83 ? -40.480 31.420 -2.848 1.00 66.93 83 GLU A C 1
ATOM 626 O O . GLU A 1 83 ? -41.351 30.869 -2.173 1.00 66.66 83 GLU A O 1
ATOM 632 N N . ASN A 1 84 ? -39.727 30.771 -3.727 1.00 66.58 84 ASN A N 1
ATOM 633 C CA . ASN A 1 84 ? -39.973 29.367 -4.028 1.00 66.25 84 ASN A CA 1
ATOM 634 C C . ASN A 1 84 ? -39.056 28.273 -3.474 1.00 65.91 84 ASN A C 1
ATOM 635 O O . ASN A 1 84 ? -39.478 27.118 -3.347 1.00 64.64 84 ASN A O 1
ATOM 640 N N . ILE A 1 85 ? -37.815 28.618 -3.148 1.00 66.66 85 ILE A N 1
ATOM 641 C CA . ILE A 1 85 ? -36.866 27.627 -2.659 1.00 68.04 85 ILE A CA 1
ATOM 642 C C . ILE A 1 85 ? -37.355 26.831 -1.458 1.00 68.67 85 ILE A C 1
ATOM 643 O O . ILE A 1 85 ? -36.950 25.681 -1.270 1.00 69.43 85 ILE A O 1
ATOM 648 N N . GLY A 1 86 ? -38.223 27.435 -0.648 1.00 68.79 86 GLY A N 1
ATOM 649 C CA . GLY A 1 86 ? -38.752 26.735 0.511 1.00 68.25 86 GLY A CA 1
ATOM 650 C C . GLY A 1 86 ? -38.193 27.270 1.808 1.00 68.35 86 GLY A C 1
ATOM 651 O O . GLY A 1 86 ? -37.498 28.286 1.811 1.00 67.63 86 GLY A O 1
ATOM 652 N N . ASN A 1 87 ? -38.490 26.593 2.912 1.00 69.26 87 ASN A N 1
ATOM 653 C CA . ASN A 1 87 ? -38.000 27.033 4.213 1.00 70.66 87 ASN A CA 1
ATOM 654 C C . ASN A 1 87 ? -37.139 25.963 4.896 1.00 70.53 87 ASN A C 1
ATOM 655 O O . ASN A 1 87 ? -37.122 25.849 6.127 1.00 70.06 87 ASN A O 1
ATOM 660 N N . GLY A 1 88 ? -36.435 25.174 4.085 1.00 70.23 88 GLY A N 1
ATOM 661 C CA . GLY A 1 88 ? -35.557 24.151 4.621 1.00 68.92 88 GLY A CA 1
ATOM 662 C C . GLY A 1 88 ? -34.257 24.836 4.997 1.00 68.37 88 GLY A C 1
ATOM 663 O O . GLY A 1 88 ? -34.074 26.022 4.698 1.00 68.24 88 GLY A O 1
ATOM 664 N N . ASP A 1 89 ? -33.356 24.113 5.655 1.00 67.75 89 ASP A N 1
ATOM 665 C CA . ASP A 1 89 ? -32.073 24.695 6.043 1.00 67.25 89 ASP A CA 1
ATOM 666 C C . ASP A 1 89 ? -31.095 24.691 4.874 1.00 66.51 89 ASP A C 1
ATOM 667 O O . ASP A 1 89 ? -31.119 23.787 4.032 1.00 65.52 89 ASP A O 1
ATOM 672 N N . PHE A 1 90 ? -30.238 25.708 4.828 1.00 65.66 90 PHE A N 1
ATOM 673 C CA . PHE A 1 90 ? -29.245 25.819 3.767 1.00 64.41 90 PHE A CA 1
ATOM 674 C C . PHE A 1 90 ? -27.827 25.980 4.289 1.00 64.02 90 PHE A C 1
ATOM 675 O O . PHE A 1 90 ? -27.532 26.912 5.046 1.00 63.79 90 PHE A O 1
ATOM 683 N N . SER A 1 91 ? -26.953 25.071 3.869 1.00 63.36 91 SER A N 1
ATOM 684 C CA . SER A 1 91 ? -25.556 25.120 4.276 1.00 62.28 91 SER A CA 1
ATOM 685 C C . SER A 1 91 ? -24.924 26.353 3.644 1.00 60.83 91 SER A C 1
ATOM 686 O O . SER A 1 91 ? -24.933 26.499 2.421 1.00 60.70 91 SER A O 1
ATOM 689 N N . VAL A 1 92 ? -24.400 27.243 4.484 1.00 59.17 92 VAL A N 1
ATOM 690 C CA . VAL A 1 92 ? -23.768 28.465 4.009 1.00 59.16 92 VAL A CA 1
ATOM 691 C C . VAL A 1 92 ? -22.410 28.672 4.673 1.00 59.30 92 VAL A C 1
ATOM 692 O O . VAL A 1 92 ? -22.312 28.877 5.889 1.00 59.95 92 VAL A O 1
ATOM 696 N N . TYR A 1 93 ? -21.364 28.615 3.860 1.00 58.38 93 TYR A N 1
ATOM 697 C CA . TYR A 1 93 ? -20.004 28.790 4.341 1.00 57.40 93 TYR A CA 1
ATOM 698 C C . TYR A 1 93 ? -19.642 30.268 4.389 1.00 58.42 93 TYR A C 1
ATOM 699 O O . TYR A 1 93 ? -19.932 31.023 3.457 1.00 57.51 93 TYR A O 1
ATOM 708 N N . SER A 1 94 ? -19.009 30.669 5.487 1.00 60.15 94 SER A N 1
ATOM 709 C CA . SER A 1 94 ? -18.606 32.055 5.676 1.00 62.62 94 SER A CA 1
ATOM 710 C C . SER A 1 94 ? -17.099 32.147 5.853 1.00 62.78 94 SER A C 1
ATOM 711 O O . SER A 1 94 ? -16.535 31.467 6.710 1.00 63.02 94 SER A O 1
ATOM 714 N N . ALA A 1 95 ? -16.450 32.991 5.057 1.00 62.57 95 ALA A N 1
ATOM 715 C CA . ALA A 1 95 ? -15.006 33.122 5.164 1.00 63.85 95 ALA A CA 1
ATOM 716 C C . ALA A 1 95 ? -14.510 34.566 5.166 1.00 65.15 95 ALA A C 1
ATOM 717 O O . ALA A 1 95 ? -15.232 35.499 4.802 1.00 65.44 95 ALA A O 1
ATOM 719 N N . SER A 1 96 ? -13.257 34.730 5.584 1.00 66.36 96 SER A N 1
ATOM 720 C CA . SER A 1 96 ? -12.611 36.037 5.663 1.00 66.02 96 SER A CA 1
ATOM 721 C C . SER A 1 96 ? -11.729 36.269 4.435 1.00 65.92 96 SER A C 1
ATOM 722 O O . SER A 1 96 ? -11.074 37.307 4.319 1.00 66.44 96 SER A O 1
ATOM 725 N N . THR A 1 97 ? -11.697 35.294 3.531 1.00 64.84 97 THR A N 1
ATOM 726 C CA . THR A 1 97 ? -10.899 35.415 2.320 1.00 63.87 97 THR A CA 1
ATOM 727 C C . THR A 1 97 ? -11.684 34.834 1.151 1.00 62.68 97 THR A C 1
ATOM 728 O O . THR A 1 97 ? -12.704 34.179 1.361 1.00 63.04 97 THR A O 1
ATOM 732 N N . HIS A 1 98 ? -11.217 35.060 -0.073 1.00 61.07 98 HIS A N 1
ATOM 733 C CA . HIS A 1 98 ? -11.942 34.560 -1.236 1.00 60.76 98 HIS A CA 1
ATOM 734 C C . HIS A 1 98 ? -11.872 33.048 -1.405 1.00 60.29 98 HIS A C 1
ATOM 735 O O . HIS A 1 98 ? -12.736 32.446 -2.051 1.00 60.21 98 HIS A O 1
ATOM 742 N N . LYS A 1 99 ? -10.848 32.434 -0.820 1.00 59.41 99 LYS A N 1
ATOM 743 C CA . LYS A 1 99 ? -10.690 30.994 -0.927 1.00 58.03 99 LYS A CA 1
ATOM 744 C C . LYS A 1 99 ? -11.585 30.238 0.037 1.00 56.79 99 LYS A C 1
ATOM 745 O O . LYS A 1 99 ? -11.505 30.422 1.250 1.00 56.87 99 LYS A O 1
ATOM 751 N N . PHE A 1 100 ? -12.454 29.399 -0.515 1.00 55.66 100 PHE A N 1
ATOM 752 C CA . PHE A 1 100 ? -13.338 28.575 0.291 1.00 54.56 100 PHE A CA 1
ATOM 753 C C . PHE A 1 100 ? -12.844 27.142 0.148 1.00 54.93 100 PHE A C 1
ATOM 754 O O . PHE A 1 100 ? -13.261 26.409 -0.758 1.00 55.61 100 PHE A O 1
ATOM 762 N N . LEU A 1 101 ? -11.944 26.753 1.048 1.00 53.94 101 LEU A N 1
ATOM 763 C CA . LEU A 1 101 ? -11.376 25.417 1.025 1.00 51.73 101 LEU A CA 1
ATOM 764 C C . LEU A 1 101 ? -12.316 24.449 1.722 1.00 51.82 101 LEU A C 1
ATOM 765 O O . LEU A 1 101 ? -12.694 24.638 2.883 1.00 51.27 101 LEU A O 1
ATOM 770 N N . TYR A 1 102 ? -12.705 23.407 1.004 1.00 52.17 102 TYR A N 1
ATOM 771 C CA . TYR A 1 102 ? -13.596 22.414 1.568 1.00 52.48 102 TYR A CA 1
ATOM 772 C C . TYR A 1 102 ? -12.884 21.589 2.638 1.00 53.04 102 TYR A C 1
ATOM 773 O O . TYR A 1 102 ? -11.682 21.354 2.546 1.00 52.66 102 TYR A O 1
ATOM 782 N N . TYR A 1 103 ? -13.634 21.163 3.649 1.00 54.45 103 TYR A N 1
ATOM 783 C CA . TYR A 1 103 ? -13.098 20.324 4.717 1.00 55.89 103 TYR A CA 1
ATOM 784 C C . TYR A 1 103 ? -14.177 19.390 5.255 1.00 55.12 103 TYR A C 1
ATOM 785 O O . TYR A 1 103 ? -15.238 19.836 5.690 1.00 54.73 103 TYR A O 1
ATOM 794 N N . ASP A 1 104 ? -13.885 18.092 5.205 1.00 54.33 104 ASP A N 1
ATOM 795 C CA . ASP A 1 104 ? -14.777 17.043 5.683 1.00 54.54 104 ASP A CA 1
ATOM 796 C C . ASP A 1 104 ? -14.803 17.103 7.211 1.00 55.81 104 ASP A C 1
ATOM 797 O O . ASP A 1 104 ? -13.765 17.021 7.860 1.00 56.08 104 ASP A O 1
ATOM 802 N N . GLU A 1 105 ? -15.987 17.234 7.792 1.00 57.82 105 GLU A N 1
ATOM 803 C CA . GLU A 1 105 ? -16.085 17.317 9.243 1.00 59.24 105 GLU A CA 1
ATOM 804 C C . GLU A 1 105 ? -15.876 15.979 9.961 1.00 59.50 105 GLU A C 1
ATOM 805 O O . GLU A 1 105 ? -15.442 15.947 11.117 1.00 59.89 105 GLU A O 1
ATOM 811 N N . LYS A 1 106 ? -16.166 14.875 9.282 1.00 59.32 106 LYS A N 1
ATOM 812 C CA . LYS A 1 106 ? -15.969 13.560 9.881 1.00 60.03 106 LYS A CA 1
ATOM 813 C C . LYS A 1 106 ? -14.495 13.309 10.142 1.00 59.93 106 LYS A C 1
ATOM 814 O O . LYS A 1 106 ? -14.142 12.556 11.041 1.00 59.44 106 LYS A O 1
ATOM 820 N N . LYS A 1 107 ? -13.633 13.945 9.359 1.00 59.93 107 LYS A N 1
ATOM 821 C CA . LYS A 1 107 ? -12.203 13.716 9.507 1.00 60.76 107 LYS A CA 1
ATOM 822 C C . LYS A 1 107 ? -11.436 14.707 10.374 1.00 62.27 107 LYS A C 1
ATOM 823 O O . LYS A 1 107 ? -10.225 14.554 10.554 1.00 62.72 107 LYS A O 1
ATOM 829 N N . MET A 1 108 ? -12.125 15.710 10.914 1.00 63.94 108 MET A N 1
ATOM 830 C CA . MET A 1 108 ? -11.475 16.713 11.759 1.00 66.65 108 MET A CA 1
ATOM 831 C C . MET A 1 108 ? -10.960 16.085 13.046 1.00 68.18 108 MET A C 1
ATOM 832 O O . MET A 1 108 ? -10.072 16.629 13.709 1.00 68.82 108 MET A O 1
ATOM 837 N N . ALA A 1 109 ? -11.521 14.928 13.389 1.00 69.61 109 ALA A N 1
ATOM 838 C CA . ALA A 1 109 ? -11.117 14.192 14.582 1.00 70.53 109 ALA A CA 1
ATOM 839 C C . ALA A 1 109 ? -9.633 13.798 14.515 1.00 71.68 109 ALA A C 1
ATOM 840 O O . ALA A 1 109 ? -8.863 14.089 15.435 1.00 72.30 109 ALA A O 1
ATOM 842 N N . ASN A 1 110 ? -9.237 13.147 13.423 1.00 73.19 110 ASN A N 1
ATOM 843 C CA . ASN A 1 110 ? -7.855 12.697 13.241 1.00 74.56 110 ASN A CA 1
ATOM 844 C C . ASN A 1 110 ? -6.839 13.829 13.110 1.00 74.63 110 ASN A C 1
ATOM 845 O O . ASN A 1 110 ? -5.633 13.584 13.084 1.00 74.80 110 ASN A O 1
ATOM 850 N N . PHE A 1 111 ? -7.318 15.062 13.001 1.00 74.42 111 PHE A N 1
ATOM 851 C CA . PHE A 1 111 ? -6.426 16.208 12.880 1.00 74.40 111 PHE A CA 1
ATOM 852 C C . PHE A 1 111 ? -6.930 17.361 13.744 1.00 75.59 111 PHE A C 1
ATOM 853 O O . PHE A 1 111 ? -7.666 18.237 13.268 1.00 76.18 111 PHE A O 1
ATOM 861 N N . GLN A 1 112 ? -6.536 17.353 15.017 1.00 76.25 112 GLN A N 1
ATOM 862 C CA . GLN A 1 112 ? -6.935 18.402 15.952 1.00 76.39 112 GLN A CA 1
ATOM 863 C C . GLN A 1 112 ? -6.324 19.760 15.573 1.00 77.31 112 GLN A C 1
ATOM 864 O O . GLN A 1 112 ? -6.977 20.795 15.711 1.00 77.97 112 GLN A O 1
ATOM 870 N N . ASN A 1 113 ? -5.073 19.752 15.108 1.00 77.43 113 ASN A N 1
ATOM 871 C CA . ASN A 1 113 ? -4.359 20.980 14.735 1.00 77.60 113 ASN A CA 1
ATOM 872 C C . ASN A 1 113 ? -4.943 21.726 13.531 1.00 77.88 113 ASN A C 1
ATOM 873 O O . ASN A 1 113 ? -4.501 22.831 13.188 1.00 78.03 113 ASN A O 1
ATOM 878 N N . PHE A 1 114 ? -5.935 21.125 12.888 1.00 77.97 114 PHE A N 1
ATOM 879 C CA . PHE A 1 114 ? -6.559 21.748 11.731 1.00 77.77 114 PHE A CA 1
ATOM 880 C C . PHE A 1 114 ? -7.625 22.773 12.139 1.00 78.02 114 PHE A C 1
ATOM 881 O O . PHE A 1 114 ? -8.605 22.433 12.819 1.00 77.34 114 PHE A O 1
ATOM 889 N N . LYS A 1 115 ? -7.430 24.025 11.722 1.00 77.57 115 LYS A N 1
ATOM 890 C CA . LYS A 1 115 ? -8.388 25.093 12.017 1.00 77.38 115 LYS A CA 1
ATOM 891 C C . LYS A 1 115 ? -8.935 25.640 10.686 1.00 77.13 115 LYS A C 1
ATOM 892 O O . LYS A 1 115 ? -8.271 26.432 10.016 1.00 77.40 115 LYS A O 1
ATOM 894 N N . PRO A 1 116 ? -10.154 25.226 10.291 1.00 76.77 116 PRO A N 1
ATOM 895 C CA . PRO A 1 116 ? -10.781 25.672 9.035 1.00 77.04 116 PRO A CA 1
ATOM 896 C C . PRO A 1 116 ? -10.885 27.199 8.873 1.00 77.31 116 PRO A C 1
ATOM 897 O O . PRO A 1 116 ? -11.338 27.898 9.795 1.00 77.63 116 PRO A O 1
ATOM 901 N N . ARG A 1 117 ? -10.476 27.708 7.704 1.00 76.71 117 ARG A N 1
ATOM 902 C CA . ARG A 1 117 ? -10.512 29.152 7.429 1.00 76.43 117 ARG A CA 1
ATOM 903 C C . ARG A 1 117 ? -11.911 29.700 7.120 1.00 76.50 117 ARG A C 1
ATOM 904 O O . ARG A 1 117 ? -12.076 30.914 6.952 1.00 76.34 117 ARG A O 1
ATOM 906 N N . SER A 1 118 ? -12.908 28.816 7.046 1.00 76.31 118 SER A N 1
ATOM 907 C CA . SER A 1 118 ? -14.291 29.220 6.763 1.00 75.81 118 SER A CA 1
ATOM 908 C C . SER A 1 118 ? -15.192 28.417 7.684 1.00 75.70 118 SER A C 1
ATOM 909 O O . SER A 1 118 ? -14.831 27.310 8.084 1.00 75.95 118 SER A O 1
ATOM 912 N N . ASN A 1 119 ? -16.358 28.962 8.017 1.00 75.29 119 ASN A N 1
ATOM 913 C CA . ASN A 1 119 ? -17.280 28.249 8.887 1.00 75.07 119 ASN A CA 1
ATOM 914 C C . ASN A 1 119 ? -18.619 28.019 8.226 1.00 74.72 119 ASN A C 1
ATOM 915 O O . ASN A 1 119 ? -19.115 28.865 7.469 1.00 74.48 119 ASN A O 1
ATOM 920 N N . ARG A 1 120 ? -19.200 26.865 8.523 1.00 74.14 120 ARG A N 1
ATOM 921 C CA . ARG A 1 120 ? -20.491 26.507 7.974 1.00 74.01 120 ARG A CA 1
ATOM 922 C C . ARG A 1 120 ? -21.576 26.931 8.953 1.00 74.78 120 ARG A C 1
ATOM 923 O O . ARG A 1 120 ? -21.421 26.752 10.169 1.00 74.96 120 ARG A O 1
ATOM 931 N N . GLU A 1 121 ? -22.666 27.492 8.427 1.00 75.09 121 GLU A N 1
ATOM 932 C CA . GLU A 1 121 ? -23.785 27.918 9.271 1.00 74.76 121 GLU A CA 1
ATOM 933 C C . GLU A 1 121 ? -25.141 27.686 8.606 1.00 73.79 121 GLU A C 1
ATOM 934 O O . GLU A 1 121 ? -25.461 28.319 7.602 1.00 74.33 121 GLU A O 1
ATOM 940 N N . GLU A 1 122 ? -25.937 26.780 9.167 1.00 72.94 122 GLU A N 1
ATOM 941 C CA . GLU A 1 122 ? -27.266 26.491 8.625 1.00 71.70 122 GLU A CA 1
ATOM 942 C C . GLU A 1 122 ? -28.185 27.693 8.842 1.00 70.25 122 GLU A C 1
ATOM 943 O O . GLU A 1 122 ? -28.114 28.361 9.882 1.00 69.52 122 GLU A O 1
ATOM 949 N N . MET A 1 123 ? -29.038 27.970 7.856 1.00 68.71 123 MET A N 1
ATOM 950 C CA . MET A 1 123 ? -29.979 29.080 7.947 1.00 66.54 123 MET A CA 1
ATOM 951 C C . MET A 1 123 ? -31.052 28.953 6.879 1.00 65.65 123 MET A C 1
ATOM 952 O O . MET A 1 123 ? -30.973 28.080 6.013 1.00 66.02 123 MET A O 1
ATOM 957 N N . LYS A 1 124 ? -32.063 29.814 6.958 1.00 64.33 124 LYS A N 1
ATOM 958 C CA . LYS A 1 124 ? -33.157 29.819 5.995 1.00 62.78 124 LYS A CA 1
ATOM 959 C C . LYS A 1 124 ? -32.720 30.687 4.822 1.00 62.77 124 LYS A C 1
ATOM 960 O O . LYS A 1 124 ? -31.909 31.603 4.986 1.00 61.99 124 LYS A O 1
ATOM 966 N N . PHE A 1 125 ? -33.261 30.409 3.641 1.00 62.49 125 PHE A N 1
ATOM 967 C CA . PHE A 1 125 ? -32.875 31.159 2.462 1.00 62.55 125 PHE A CA 1
ATOM 968 C C . PHE A 1 125 ? -33.047 32.668 2.581 1.00 63.48 125 PHE A C 1
ATOM 969 O O . PHE A 1 125 ? -32.233 33.440 2.042 1.00 63.05 125 PHE A O 1
ATOM 977 N N . HIS A 1 126 ? -34.102 33.102 3.268 1.00 63.89 126 HIS A N 1
ATOM 978 C CA . HIS A 1 126 ? -34.323 34.535 3.413 1.00 64.50 126 HIS A CA 1
ATOM 979 C C . HIS A 1 126 ? -33.240 35.141 4.294 1.00 64.87 126 HIS A C 1
ATOM 980 O O . HIS A 1 126 ? -32.785 36.265 4.056 1.00 64.60 126 HIS A O 1
ATOM 987 N N . GLU A 1 127 ? -32.811 34.375 5.292 1.00 65.54 127 GLU A N 1
ATOM 988 C CA . GLU A 1 127 ? -31.763 34.816 6.205 1.00 66.53 127 GLU A CA 1
ATOM 989 C C . GLU A 1 127 ? -30.484 34.979 5.405 1.00 66.78 127 GLU A C 1
ATOM 990 O O . GLU A 1 127 ? -29.747 35.958 5.566 1.00 67.17 127 GLU A O 1
ATOM 996 N N . PHE A 1 128 ? -30.224 34.000 4.544 1.00 66.14 128 PHE A N 1
ATOM 997 C CA . PHE A 1 128 ? -29.047 34.040 3.704 1.00 65.57 128 PHE A CA 1
ATOM 998 C C . PHE A 1 128 ? -29.085 35.309 2.857 1.00 66.15 128 PHE A C 1
ATOM 999 O O . PHE A 1 128 ? -28.100 36.056 2.778 1.00 66.21 128 PHE A O 1
ATOM 1007 N N . VAL A 1 129 ? -30.229 35.555 2.223 1.00 66.23 129 VAL A N 1
ATOM 1008 C CA . VAL A 1 129 ? -30.371 36.741 1.393 1.00 66.80 129 VAL A CA 1
ATOM 1009 C C . VAL A 1 129 ? -30.223 37.979 2.266 1.00 67.79 129 VAL A C 1
ATOM 1010 O O . VAL A 1 129 ? -29.567 38.952 1.878 1.00 67.97 129 VAL A O 1
ATOM 1014 N N . GLU A 1 130 ? -30.829 37.930 3.451 1.00 68.95 130 GLU A N 1
ATOM 1015 C CA . GLU A 1 130 ? -30.745 39.035 4.402 1.00 70.29 130 GLU A CA 1
ATOM 1016 C C . GLU A 1 130 ? -29.274 39.284 4.714 1.00 71.08 130 GLU A C 1
ATOM 1017 O O . GLU A 1 130 ? -28.761 40.392 4.518 1.00 70.75 130 GLU A O 1
ATOM 1023 N N . LYS A 1 131 ? -28.590 38.240 5.176 1.00 72.18 131 LYS A N 1
ATOM 1024 C CA . LYS A 1 131 ? -27.170 38.349 5.509 1.00 73.68 131 LYS A CA 1
ATOM 1025 C C . LYS A 1 131 ? -26.365 38.841 4.305 1.00 75.16 131 LYS A C 1
ATOM 1026 O O . LYS A 1 131 ? -25.319 39.491 4.455 1.00 74.95 131 LYS A O 1
ATOM 1032 N N . LEU A 1 132 ? -26.859 38.528 3.110 1.00 77.04 132 LEU A N 1
ATOM 1033 C CA . LEU A 1 132 ? -26.188 38.942 1.888 1.00 79.03 132 LEU A CA 1
ATOM 1034 C C . LEU A 1 132 ? -26.355 40.445 1.731 1.00 80.63 132 LEU A C 1
ATOM 1035 O O . LEU A 1 132 ? -25.422 41.152 1.345 1.00 80.68 132 LEU A O 1
ATOM 1040 N N . GLN A 1 133 ? -27.549 40.931 2.051 1.00 82.66 133 GLN A N 1
ATOM 1041 C CA . GLN A 1 133 ? -27.836 42.359 1.949 1.00 84.78 133 GLN A CA 1
ATOM 1042 C C . GLN A 1 133 ? -27.084 43.156 3.019 1.00 85.55 133 GLN A C 1
ATOM 1043 O O . GLN A 1 133 ? -26.549 44.248 2.759 1.00 85.95 133 GLN A O 1
ATOM 1049 N N . ASP A 1 134 ? -27.048 42.611 4.229 1.00 85.82 134 ASP A N 1
ATOM 1050 C CA . ASP A 1 134 ? -26.360 43.284 5.320 1.00 86.18 134 ASP A CA 1
ATOM 1051 C C . ASP A 1 134 ? -24.912 43.599 4.971 1.00 86.19 134 ASP A C 1
ATOM 1052 O O . ASP A 1 134 ? -24.478 44.747 5.106 1.00 86.96 134 ASP A O 1
ATOM 1057 N N . ILE A 1 135 ? -24.166 42.590 4.523 1.00 85.99 135 ILE A N 1
ATOM 1058 C CA . ILE A 1 135 ? -22.760 42.784 4.158 1.00 86.11 135 ILE A CA 1
ATOM 1059 C C . ILE A 1 135 ? -22.639 43.864 3.079 1.00 86.30 135 ILE A C 1
ATOM 1060 O O . ILE A 1 135 ? -21.742 44.721 3.120 1.00 86.05 135 ILE A O 1
ATOM 1065 N N . GLN A 1 136 ? -23.549 43.813 2.113 1.00 86.43 136 GLN A N 1
ATOM 1066 C CA . GLN A 1 136 ? -23.562 44.790 1.037 1.00 87.01 136 GLN A CA 1
ATOM 1067 C C . GLN A 1 136 ? -23.785 46.158 1.660 1.00 87.56 136 GLN A C 1
ATOM 1068 O O . GLN A 1 136 ? -23.106 47.135 1.324 1.00 87.71 136 GLN A O 1
ATOM 1074 N N . GLN A 1 137 ? -24.741 46.219 2.582 1.00 88.24 137 GLN A N 1
ATOM 1075 C CA . GLN A 1 137 ? -25.063 47.475 3.248 1.00 89.13 137 GLN A CA 1
ATOM 1076 C C . GLN A 1 137 ? -23.884 48.033 4.031 1.00 89.16 137 GLN A C 1
ATOM 1077 O O . GLN A 1 137 ? -23.391 49.123 3.725 1.00 89.32 137 GLN A O 1
ATOM 1083 N N . ARG A 1 138 ? -23.443 47.287 5.044 1.00 88.99 138 ARG A N 1
ATOM 1084 C CA . ARG A 1 138 ? -22.315 47.712 5.877 1.00 89.03 138 ARG A CA 1
ATOM 1085 C C . ARG A 1 138 ? -20.991 47.736 5.096 1.00 89.18 138 ARG A C 1
ATOM 1086 O O . ARG A 1 138 ? -19.942 48.087 5.654 1.00 89.31 138 ARG A O 1
ATOM 1094 N N . GLY A 1 139 ? -21.043 47.369 3.813 1.00 88.99 139 GLY A N 1
ATOM 1095 C CA . GLY A 1 139 ? -19.842 47.361 2.990 1.00 88.06 139 GLY A CA 1
ATOM 1096 C C . GLY A 1 139 ? -18.742 46.491 3.580 1.00 87.57 139 GLY A C 1
ATOM 1097 O O . GLY A 1 139 ? -17.550 46.746 3.361 1.00 87.28 139 GLY A O 1
ATOM 1098 N N . GLY A 1 140 ? -19.146 45.462 4.329 1.00 86.67 140 GLY A N 1
ATOM 1099 C CA . GLY A 1 140 ? -18.187 44.562 4.956 1.00 85.16 140 GLY A CA 1
ATOM 1100 C C . GLY A 1 140 ? -17.273 43.800 4.004 1.00 83.64 140 GLY A C 1
ATOM 1101 O O . GLY A 1 140 ? -17.371 43.930 2.773 1.00 83.93 140 GLY A O 1
ATOM 1102 N N . GLU A 1 141 ? -16.375 43.000 4.575 1.00 81.85 141 GLU A N 1
ATOM 1103 C CA . GLU A 1 141 ? -15.435 42.219 3.776 1.00 80.13 141 GLU A CA 1
ATOM 1104 C C . GLU A 1 141 ? -15.761 40.730 3.808 1.00 78.70 141 GLU A C 1
ATOM 1105 O O . GLU A 1 141 ? -15.352 39.975 2.920 1.00 78.13 141 GLU A O 1
ATOM 1111 N N . GLU A 1 142 ? -16.504 40.318 4.831 1.00 77.06 142 GLU A N 1
ATOM 1112 C CA . GLU A 1 142 ? -16.884 38.919 4.989 1.00 75.32 142 GLU A CA 1
ATOM 1113 C C . GLU A 1 142 ? -17.493 38.361 3.706 1.00 73.29 142 GLU A C 1
ATOM 1114 O O . GLU A 1 142 ? -18.209 39.069 2.988 1.00 73.47 142 GLU A O 1
ATOM 1120 N N . ARG A 1 143 ? -17.203 37.095 3.421 1.00 70.68 143 ARG A N 1
ATOM 1121 C CA . ARG A 1 143 ? -17.722 36.434 2.227 1.00 67.85 143 ARG A CA 1
ATOM 1122 C C . ARG A 1 143 ? -18.572 35.215 2.560 1.00 66.01 143 ARG A C 1
ATOM 1123 O O . ARG A 1 143 ? -18.291 34.476 3.515 1.00 65.54 143 ARG A O 1
ATOM 1131 N N . LEU A 1 144 ? -19.604 35.002 1.750 1.00 63.73 144 LEU A N 1
ATOM 1132 C CA . LEU A 1 144 ? -20.502 33.871 1.934 1.00 62.28 144 LEU A CA 1
ATOM 1133 C C . LEU A 1 144 ? -20.510 32.995 0.687 1.00 60.41 144 LEU A C 1
ATOM 1134 O O . LEU A 1 144 ? -20.155 33.448 -0.403 1.00 60.28 144 LEU A O 1
ATOM 1139 N N . TYR A 1 145 ? -20.905 31.738 0.854 1.00 58.00 145 TYR A N 1
ATOM 1140 C CA . TYR A 1 145 ? -20.988 30.818 -0.270 1.00 56.46 145 TYR A CA 1
ATOM 1141 C C . TYR A 1 145 ? -22.002 29.752 0.091 1.00 55.95 145 TYR A C 1
ATOM 1142 O O . TYR A 1 145 ? -21.742 28.901 0.946 1.00 56.31 145 TYR A O 1
ATOM 1151 N N . LEU A 1 146 ? -23.165 29.804 -0.551 1.00 54.36 146 LEU A N 1
ATOM 1152 C CA . LEU A 1 146 ? -24.212 28.840 -0.268 1.00 53.02 146 LEU A CA 1
ATOM 1153 C C . LEU A 1 146 ? -23.985 27.613 -1.118 1.00 52.49 146 LEU A C 1
ATOM 1154 O O . LEU A 1 146 ? -23.820 27.717 -2.334 1.00 53.48 146 LEU A O 1
ATOM 1159 N N . GLN A 1 147 ? -23.969 26.457 -0.463 1.00 50.80 147 GLN A N 1
ATOM 1160 C CA . GLN A 1 147 ? -23.759 25.176 -1.127 1.00 49.99 147 GLN A CA 1
ATOM 1161 C C . GLN A 1 147 ? -24.690 24.192 -0.447 1.00 49.71 147 GLN A C 1
ATOM 1162 O O . GLN A 1 147 ? -24.414 23.733 0.662 1.00 50.14 147 GLN A O 1
ATOM 1168 N N . GLN A 1 148 ? -25.797 23.877 -1.110 1.00 49.26 148 GLN A N 1
ATOM 1169 C CA . GLN A 1 148 ? -26.7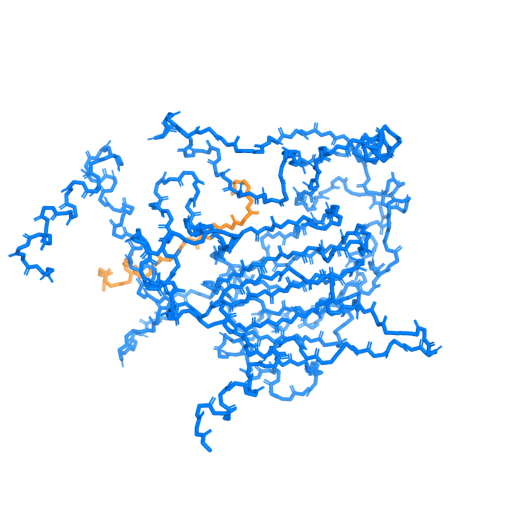82 22.982 -0.529 1.00 48.68 148 GLN A CA 1
ATOM 1170 C C . GLN A 1 148 ? -27.400 21.997 -1.505 1.00 49.10 148 GLN A C 1
ATOM 1171 O O . GLN A 1 148 ? -27.833 22.377 -2.583 1.00 51.06 148 GLN A O 1
ATOM 1177 N N . THR A 1 149 ? -27.461 20.731 -1.115 1.00 49.85 149 THR A N 1
ATOM 1178 C CA . THR A 1 149 ? -28.056 19.702 -1.959 1.00 51.72 149 THR A CA 1
ATOM 1179 C C . THR A 1 149 ? -29.553 19.966 -2.023 1.00 53.36 149 THR A C 1
ATOM 1180 O O . THR A 1 149 ? -30.180 20.172 -0.988 1.00 54.03 149 THR A O 1
ATOM 1184 N N . LEU A 1 150 ? -30.127 19.956 -3.223 1.00 54.35 150 LEU A N 1
ATOM 1185 C CA . LEU A 1 150 ? -31.563 20.208 -3.365 1.00 55.47 150 LEU A CA 1
ATOM 1186 C C . LEU A 1 150 ? -32.402 18.990 -2.960 1.00 56.52 150 LEU A C 1
ATOM 1187 O O . LEU A 1 150 ? -32.194 17.877 -3.456 1.00 56.16 150 LEU A O 1
ATOM 1192 N N . ASN A 1 151 ? -33.366 19.217 -2.070 1.00 58.48 151 ASN A N 1
ATOM 1193 C CA . ASN A 1 151 ? -34.204 18.138 -1.541 1.00 60.34 151 ASN A CA 1
ATOM 1194 C C . ASN A 1 151 ? -35.723 18.316 -1.604 1.00 60.50 151 ASN A C 1
ATOM 1195 O O . ASN A 1 151 ? -36.239 19.254 -2.218 1.00 59.61 151 ASN A O 1
ATOM 1200 N N . ASP A 1 152 ? -36.412 17.387 -0.938 1.00 61.88 152 ASP A N 1
ATOM 1201 C CA . ASP A 1 152 ? -37.879 17.337 -0.836 1.00 62.45 152 ASP A CA 1
ATOM 1202 C C . ASP A 1 152 ? -38.509 18.665 -0.426 1.00 62.45 152 ASP A C 1
ATOM 1203 O O . ASP A 1 152 ? -39.641 18.971 -0.799 1.00 60.93 152 ASP A O 1
ATOM 1208 N N . THR A 1 153 ? -37.763 19.451 0.339 1.00 62.72 153 THR A N 1
ATOM 1209 C CA . THR A 1 153 ? -38.285 20.695 0.883 1.00 64.01 153 THR A CA 1
ATOM 1210 C C . THR A 1 153 ? -38.141 21.890 -0.056 1.00 64.87 153 THR A C 1
ATOM 1211 O O . THR A 1 153 ? -37.819 22.989 0.395 1.00 65.78 153 THR A O 1
ATOM 1215 N N . VAL A 1 154 ? -38.387 21.697 -1.350 1.00 65.15 154 VAL A N 1
ATOM 1216 C CA . VAL A 1 154 ? -38.386 22.846 -2.245 1.00 65.31 154 VAL A CA 1
ATOM 1217 C C . VAL A 1 154 ? -39.800 23.095 -2.738 1.00 65.75 154 VAL A C 1
ATOM 1218 O O . VAL A 1 154 ? -40.570 22.144 -2.939 1.00 65.45 154 VAL A O 1
ATOM 1222 N N . GLY A 1 155 ? -40.136 24.375 -2.905 1.00 65.50 155 GLY A N 1
ATOM 1223 C CA . GLY A 1 155 ? -41.457 24.753 -3.374 1.00 66.03 155 GLY A CA 1
ATOM 1224 C C . GLY A 1 155 ? -41.893 24.047 -4.650 1.00 66.25 155 GLY A C 1
ATOM 1225 O O . GLY A 1 155 ? -41.082 23.479 -5.389 1.00 66.75 155 GLY A O 1
ATOM 1226 N N . ARG A 1 156 ? -43.191 24.082 -4.914 1.00 65.64 156 ARG A N 1
ATOM 1227 C CA . ARG A 1 156 ? -43.739 23.439 -6.098 1.00 65.29 156 ARG A CA 1
ATOM 1228 C C . ARG A 1 156 ? -43.182 24.048 -7.395 1.00 64.29 156 ARG A C 1
ATOM 1229 O O . ARG A 1 156 ? -43.039 23.345 -8.404 1.00 64.34 156 ARG A O 1
ATOM 1232 N N . LYS A 1 157 ? -42.876 25.345 -7.386 1.00 62.53 157 LYS A N 1
ATOM 1233 C CA . LYS A 1 157 ? -42.335 25.964 -8.594 1.00 61.68 157 LYS A CA 1
ATOM 1234 C C . LYS A 1 157 ? -40.937 25.424 -8.886 1.00 59.61 157 LYS A C 1
ATOM 1235 O O . LYS A 1 157 ? -40.606 25.097 -10.032 1.00 59.06 157 LYS A O 1
ATOM 1241 N N . ILE A 1 158 ? -40.128 25.317 -7.839 1.00 56.17 158 ILE A N 1
ATOM 1242 C CA . ILE A 1 158 ? -38.785 24.792 -7.976 1.00 53.49 158 ILE A CA 1
ATOM 1243 C C . ILE A 1 158 ? -38.885 23.347 -8.448 1.00 51.76 158 ILE A C 1
ATOM 1244 O O . ILE A 1 158 ? -38.071 22.881 -9.239 1.00 51.50 158 ILE A O 1
ATOM 1249 N N . VAL A 1 159 ? -39.896 22.646 -7.963 1.00 49.97 159 VAL A N 1
ATOM 1250 C CA . VAL A 1 159 ? -40.112 21.265 -8.352 1.00 49.45 159 VAL A CA 1
ATOM 1251 C C . VAL A 1 159 ? -40.567 21.237 -9.809 1.00 50.68 159 VAL A C 1
ATOM 1252 O O . VAL A 1 159 ? -40.209 20.343 -10.580 1.00 50.25 159 VAL A O 1
ATOM 1256 N N . MET A 1 160 ? -41.363 22.232 -10.178 1.00 52.40 160 MET A N 1
ATOM 1257 C CA . MET A 1 160 ? -41.880 22.332 -11.536 1.00 54.20 160 MET A CA 1
ATOM 1258 C C . MET A 1 160 ? -40.740 22.610 -12.500 1.00 52.24 160 MET A C 1
ATOM 1259 O O . MET A 1 160 ? -40.666 22.014 -13.570 1.00 52.64 160 MET A O 1
ATOM 1264 N N . ASP A 1 161 ? -39.854 23.521 -12.114 1.00 50.59 161 ASP A N 1
ATOM 1265 C CA . ASP A 1 161 ? -38.707 23.862 -12.947 1.00 49.11 161 ASP A CA 1
ATOM 1266 C C . ASP A 1 161 ? -37.857 22.626 -13.184 1.00 47.78 161 ASP A C 1
ATOM 1267 O O . ASP A 1 161 ? -37.375 22.385 -14.293 1.00 46.33 161 ASP A O 1
ATOM 1272 N N . PHE A 1 162 ? -37.685 21.844 -12.125 1.00 47.59 162 PHE A N 1
ATOM 1273 C CA . PHE A 1 162 ? -36.910 20.625 -12.201 1.00 47.61 162 PHE A CA 1
ATOM 1274 C C . PHE A 1 162 ? -37.433 19.737 -13.309 1.00 48.16 162 PHE A C 1
ATOM 1275 O O . PHE A 1 162 ? -36.661 19.185 -14.082 1.00 49.32 162 PHE A O 1
ATOM 1283 N N . LEU A 1 163 ? -38.752 19.600 -13.376 1.00 49.24 163 LEU A N 1
ATOM 1284 C CA . LEU A 1 163 ? -39.391 18.766 -14.386 1.00 48.67 163 LEU A CA 1
ATOM 1285 C C . LEU A 1 163 ? -39.044 19.257 -15.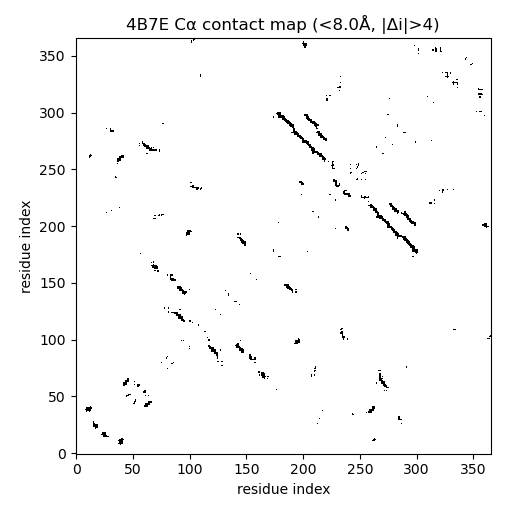788 1.00 48.19 163 LEU A C 1
ATOM 1286 O O . LEU A 1 163 ? -38.964 18.465 -16.730 1.00 48.95 163 LEU A O 1
ATOM 1291 N N . GLY A 1 164 ? -38.821 20.565 -15.908 1.00 47.76 164 GLY A N 1
ATOM 1292 C CA . GLY A 1 164 ? -38.487 21.161 -17.192 1.00 46.75 164 GLY A CA 1
ATOM 1293 C C . GLY A 1 164 ? -37.028 21.022 -17.609 1.00 46.79 164 GLY A C 1
ATOM 1294 O O . GLY A 1 164 ? -36.627 21.493 -18.680 1.00 47.38 164 GLY A O 1
ATOM 1295 N N . PHE A 1 165 ? -36.227 20.382 -16.767 1.00 43.55 165 PHE A N 1
ATOM 1296 C CA . PHE A 1 165 ? -34.823 20.173 -17.075 1.00 40.62 165 PHE A CA 1
ATOM 1297 C C . PHE A 1 165 ? -34.781 19.181 -18.227 1.00 41.27 165 PHE A C 1
ATOM 1298 O O . PHE A 1 165 ? -35.715 18.407 -18.395 1.00 42.46 165 PHE A O 1
ATOM 1306 N N . ASN A 1 166 ? -33.714 19.195 -19.020 1.00 41.17 166 ASN A N 1
ATOM 1307 C CA . ASN A 1 166 ? -33.635 18.285 -20.153 1.00 41.10 166 ASN A CA 1
ATOM 1308 C C . ASN A 1 166 ? -33.192 16.893 -19.726 1.00 42.44 166 ASN A C 1
ATOM 1309 O O . ASN A 1 166 ? -32.102 16.445 -20.074 1.00 43.12 166 ASN A O 1
ATOM 1314 N N . TRP A 1 167 ? -34.042 16.207 -18.974 1.00 42.07 167 TRP A N 1
ATOM 1315 C CA . TRP A 1 167 ? -33.710 14.863 -18.526 1.00 42.40 167 TRP A CA 1
ATOM 1316 C C . TRP A 1 167 ? -33.469 13.870 -19.669 1.00 43.27 167 TRP A C 1
ATOM 1317 O O . TRP A 1 167 ? -32.698 12.927 -19.542 1.00 43.99 167 TRP A O 1
ATOM 1328 N N . ASN A 1 168 ? -34.140 14.083 -20.789 1.00 45.70 168 ASN A N 1
ATOM 1329 C CA . ASN A 1 168 ? -33.984 13.191 -21.938 1.00 47.75 168 ASN A CA 1
ATOM 1330 C C . ASN A 1 168 ? -32.512 13.084 -22.305 1.00 47.21 168 ASN A C 1
ATOM 1331 O O . ASN A 1 168 ? -31.976 11.981 -22.375 1.00 48.36 168 ASN A O 1
ATOM 1336 N N . TRP A 1 169 ? -31.872 14.235 -22.522 1.00 46.78 169 TRP A N 1
ATOM 1337 C CA . TRP A 1 169 ? -30.453 14.308 -22.900 1.00 46.16 169 TRP A CA 1
ATOM 1338 C C . TRP A 1 169 ? -29.480 13.800 -21.844 1.00 45.50 169 TRP A C 1
ATOM 1339 O O . TRP A 1 169 ? -28.527 13.085 -22.160 1.00 45.39 169 TRP A O 1
ATOM 1350 N N . ILE A 1 170 ? -29.708 14.173 -20.596 1.00 44.38 170 ILE A N 1
ATOM 1351 C CA . ILE A 1 170 ? -28.782 13.741 -19.572 1.00 45.46 170 ILE A CA 1
ATOM 1352 C C . ILE A 1 170 ? -28.985 12.282 -19.188 1.00 46.41 170 ILE A C 1
ATOM 1353 O O . ILE A 1 170 ? -28.036 11.603 -18.821 1.00 47.59 170 ILE A O 1
ATOM 1358 N N . ASN A 1 171 ? -30.217 11.793 -19.291 1.00 47.27 171 ASN A N 1
ATOM 1359 C CA . ASN A 1 171 ? -30.485 10.397 -18.964 1.00 47.72 171 ASN A CA 1
ATOM 1360 C C . ASN A 1 171 ? -29.742 9.516 -19.952 1.00 48.05 171 ASN A C 1
ATOM 1361 O O . ASN A 1 171 ? -29.227 8.465 -19.587 1.00 49.65 171 ASN A O 1
ATOM 1366 N N . LYS A 1 172 ? -29.694 9.940 -21.208 1.00 47.77 172 LYS A N 1
ATOM 1367 C CA . LYS A 1 172 ? -29.001 9.159 -22.222 1.00 48.54 172 LYS A CA 1
ATOM 1368 C C . LYS A 1 172 ? -27.497 9.169 -21.969 1.00 48.39 172 LYS A C 1
ATOM 1369 O O . LYS A 1 172 ? -26.814 8.153 -22.139 1.00 48.81 172 LYS A O 1
ATOM 1375 N N . GLN A 1 173 ? -26.981 10.325 -21.572 1.00 47.19 173 GLN A N 1
ATOM 1376 C CA . GLN A 1 173 ? -25.562 10.440 -21.297 1.00 48.37 173 GLN A CA 1
ATOM 1377 C C . GLN A 1 173 ? -25.201 9.465 -20.182 1.00 48.76 173 GLN A C 1
ATOM 1378 O O . GLN A 1 173 ? -24.165 8.802 -20.230 1.00 49.30 173 GLN A O 1
ATOM 1384 N N . GLN A 1 174 ? -26.079 9.370 -19.192 1.00 48.82 174 GLN A N 1
ATOM 1385 C CA . GLN A 1 174 ? -25.878 8.458 -18.075 1.00 49.52 174 GLN A CA 1
ATOM 1386 C C . GLN A 1 174 ? -25.846 7.031 -18.608 1.00 50.44 174 GLN A C 1
ATOM 1387 O O . GLN A 1 174 ? -24.875 6.306 -18.427 1.00 50.19 174 GLN A O 1
ATOM 1393 N N . GLY A 1 175 ? -26.913 6.647 -19.294 1.00 51.11 175 GLY A N 1
ATOM 1394 C CA . GLY A 1 175 ? -27.000 5.304 -19.824 1.00 51.89 175 GLY A CA 1
ATOM 1395 C C . GLY A 1 175 ? -25.876 4.902 -20.756 1.00 53.27 175 GLY A C 1
ATOM 1396 O O . GLY A 1 175 ? -25.314 3.820 -20.624 1.00 53.83 175 GLY A O 1
ATOM 1397 N N . LYS A 1 176 ? -25.545 5.766 -21.703 1.00 54.35 176 LYS A N 1
ATOM 1398 C CA . LYS A 1 176 ? -24.496 5.464 -22.672 1.00 56.06 176 LYS A CA 1
ATOM 1399 C C . LYS A 1 176 ? -23.092 5.375 -22.098 1.00 56.28 176 LYS A C 1
ATOM 1400 O O . LYS A 1 176 ? -22.234 4.707 -22.671 1.00 56.62 176 LYS A O 1
ATOM 1406 N N . ARG A 1 177 ? -22.855 6.070 -20.988 1.00 56.32 177 ARG A N 1
ATOM 1407 C CA . ARG A 1 177 ? -21.546 6.079 -20.340 1.00 56.01 177 ARG A CA 1
ATOM 1408 C C . ARG A 1 177 ? -21.460 5.065 -19.197 1.00 55.28 177 ARG A C 1
ATOM 1409 O O . ARG A 1 177 ? -20.458 5.008 -18.482 1.00 56.49 177 ARG A O 1
ATOM 1417 N N . GLY A 1 178 ? -22.514 4.270 -19.031 1.00 53.73 178 GLY A N 1
ATOM 1418 C CA . GLY A 1 178 ? -22.549 3.257 -17.985 1.00 52.96 178 GLY A CA 1
ATOM 1419 C C . GLY A 1 178 ? -22.514 3.777 -16.554 1.00 52.56 178 GLY A C 1
ATOM 1420 O O . GLY A 1 178 ? -22.341 3.012 -15.602 1.00 51.61 178 GLY A O 1
ATOM 1421 N N . TRP A 1 179 ? -22.683 5.085 -16.405 1.00 51.47 179 TRP A N 1
ATOM 1422 C CA . TRP A 1 179 ? -22.652 5.725 -15.099 1.00 51.72 179 TRP A CA 1
ATOM 1423 C C . TRP A 1 179 ? -23.737 5.290 -14.089 1.00 52.41 179 TRP A C 1
ATOM 1424 O O . TRP A 1 179 ? -24.860 4.880 -14.437 1.00 53.92 179 TRP A O 1
ATOM 1435 N N . GLY A 1 180 ? -23.367 5.353 -12.816 1.00 51.71 180 GLY A N 1
ATOM 1436 C CA . GLY A 1 180 ? -24.298 4.989 -11.761 1.00 52.19 180 GLY A CA 1
ATOM 1437 C C . GLY A 1 180 ? -25.439 5.994 -11.614 1.00 52.87 180 GLY A C 1
ATOM 1438 O O . GLY A 1 180 ? -25.733 6.779 -12.525 1.00 53.71 180 GLY A O 1
ATOM 1439 N N . GLN A 1 181 ? -26.099 5.990 -10.463 1.00 52.76 181 GLN A N 1
ATOM 1440 C CA . GLN A 1 181 ? -27.224 6.896 -10.265 1.00 53.42 181 GLN A CA 1
ATOM 1441 C C . GLN A 1 181 ? -26.849 8.343 -9.971 1.00 52.01 181 GLN A C 1
ATOM 1442 O O . GLN A 1 181 ? -25.702 8.664 -9.659 1.00 51.55 181 GLN A O 1
ATOM 1448 N N . LEU A 1 182 ? -27.846 9.213 -10.066 1.00 49.33 182 LEU A N 1
ATOM 1449 C CA . LEU A 1 182 ? -27.656 10.627 -9.804 1.00 47.38 182 LEU A CA 1
ATOM 1450 C C . LEU A 1 182 ? -27.707 10.705 -8.289 1.00 46.22 182 LEU A C 1
ATOM 1451 O O . LEU A 1 182 ? -28.712 10.365 -7.678 1.00 46.61 182 LEU A O 1
ATOM 1456 N N . THR A 1 183 ? -26.611 11.115 -7.672 1.00 44.27 183 THR A N 1
ATOM 1457 C CA . THR A 1 183 ? -26.586 11.173 -6.222 1.00 42.49 183 THR A CA 1
ATOM 1458 C C . THR A 1 183 ? -27.084 12.489 -5.654 1.00 42.27 183 THR A C 1
ATOM 1459 O O . THR A 1 183 ? -27.547 12.535 -4.517 1.00 43.08 183 THR A O 1
ATOM 1463 N N . SER A 1 184 ? -26.995 13.563 -6.432 1.00 41.00 184 SER A N 1
ATOM 1464 C CA . SER A 1 184 ? -27.445 14.855 -5.934 1.00 39.62 184 SER A CA 1
ATOM 1465 C C . SER A 1 184 ? -27.353 15.981 -6.940 1.00 38.21 184 SER A C 1
ATOM 1466 O O . SER A 1 184 ? -26.832 15.825 -8.038 1.00 38.66 184 SER A O 1
ATOM 1469 N N . ASN A 1 185 ? -27.868 17.127 -6.522 1.00 37.41 185 ASN A N 1
ATOM 1470 C CA . ASN A 1 185 ? -27.854 18.345 -7.312 1.00 36.88 185 ASN A CA 1
ATOM 1471 C C . ASN A 1 185 ? -27.463 19.437 -6.355 1.00 37.13 185 ASN A C 1
ATOM 1472 O O . ASN A 1 185 ? -28.287 19.910 -5.578 1.00 37.55 185 ASN A O 1
ATOM 1477 N N . LEU A 1 186 ? -26.195 19.819 -6.394 1.00 37.71 186 LEU A N 1
ATOM 1478 C CA . LEU A 1 186 ? -25.719 20.857 -5.504 1.00 38.86 186 LEU A CA 1
ATOM 1479 C C . LEU A 1 186 ? -26.016 22.248 -6.052 1.00 40.72 186 LEU A C 1
ATOM 1480 O O . LEU A 1 186 ? -25.671 22.585 -7.189 1.00 42.49 186 LEU A O 1
ATOM 1485 N N . LEU A 1 187 ? -26.669 23.054 -5.231 1.00 41.10 187 LEU A N 1
ATOM 1486 C CA . LEU A 1 187 ? -26.991 24.412 -5.603 1.00 41.65 187 LEU A CA 1
ATOM 1487 C C . LEU A 1 187 ? -25.850 25.238 -5.081 1.00 43.18 187 LEU A C 1
ATOM 1488 O O . LEU A 1 187 ? -25.520 25.166 -3.900 1.00 44.03 187 LEU A O 1
ATOM 1493 N N . LEU A 1 188 ? -25.245 26.024 -5.955 1.00 43.96 188 LEU A N 1
ATOM 1494 C CA . LEU A 1 188 ? -24.132 26.850 -5.544 1.00 44.36 188 LEU A CA 1
ATOM 1495 C C . LEU A 1 188 ? -24.414 28.310 -5.859 1.00 45.92 188 LEU A C 1
ATOM 1496 O O . LEU A 1 188 ? -24.582 28.693 -7.020 1.00 46.95 188 LEU A O 1
ATOM 1501 N N . ILE A 1 189 ? -24.485 29.118 -4.813 1.00 46.17 189 ILE A N 1
ATOM 1502 C CA . ILE A 1 189 ? -24.721 30.539 -4.968 1.00 47.71 189 ILE A CA 1
ATOM 1503 C C . ILE A 1 189 ? -23.606 31.210 -4.195 1.00 49.86 189 ILE A C 1
ATOM 1504 O O . ILE A 1 189 ? -23.500 31.050 -2.978 1.00 50.14 189 ILE A O 1
ATOM 1509 N N . GLY A 1 190 ? -22.753 31.935 -4.907 1.00 52.00 190 GLY A N 1
ATOM 1510 C CA . GLY A 1 190 ? -21.651 32.600 -4.246 1.00 54.52 190 GLY A CA 1
ATOM 1511 C C . GLY A 1 190 ? -21.465 34.037 -4.685 1.00 56.02 190 GLY A C 1
ATOM 1512 O O . GLY A 1 190 ? -21.909 34.441 -5.763 1.00 56.95 190 GLY A O 1
ATOM 1513 N N . MET A 1 191 ? -20.796 34.810 -3.838 1.00 56.87 191 MET A N 1
ATOM 1514 C CA . MET A 1 191 ? -20.529 36.215 -4.120 1.00 57.83 191 MET A CA 1
ATOM 1515 C C . MET A 1 191 ? -19.405 36.348 -5.134 1.00 57.90 191 MET A C 1
ATOM 1516 O O . MET A 1 191 ? -18.635 35.411 -5.351 1.00 57.97 191 MET A O 1
ATOM 1521 N N . GLU A 1 192 ? -19.312 37.521 -5.747 1.00 58.08 192 GLU A N 1
ATOM 1522 C CA . GLU A 1 192 ? -18.289 37.780 -6.750 1.00 57.79 192 GLU A CA 1
ATOM 1523 C C . GLU A 1 192 ? -16.878 37.699 -6.189 1.00 56.72 192 GLU A C 1
ATOM 1524 O O . GLU A 1 192 ? -16.574 38.273 -5.140 1.00 56.23 192 GLU A O 1
ATOM 1530 N N . GLY A 1 193 ? -16.016 36.986 -6.905 1.00 56.32 193 GLY A N 1
ATOM 1531 C CA . GLY A 1 193 ? -14.643 36.837 -6.467 1.00 56.21 193 GLY A CA 1
ATOM 1532 C C . GLY A 1 193 ? -14.399 35.559 -5.675 1.00 55.91 193 GLY A C 1
ATOM 1533 O O . GLY A 1 193 ? -13.244 35.159 -5.499 1.00 56.33 193 GLY A O 1
ATOM 1534 N N . ASN A 1 194 ? -15.473 34.924 -5.199 1.00 54.60 194 ASN A N 1
ATOM 1535 C CA . ASN A 1 194 ? -15.368 33.684 -4.419 1.00 53.43 194 ASN A CA 1
ATOM 1536 C C . ASN A 1 194 ? -14.661 32.599 -5.203 1.00 52.59 194 ASN A C 1
ATOM 1537 O O . ASN A 1 194 ? -14.921 32.424 -6.391 1.00 54.14 194 ASN A O 1
ATOM 1542 N N . VAL A 1 195 ? -13.791 31.856 -4.528 1.00 51.23 195 VAL A N 1
ATOM 1543 C CA . VAL A 1 195 ? -13.012 30.806 -5.172 1.00 50.33 195 VAL A CA 1
ATOM 1544 C C . VAL A 1 195 ? -13.082 29.446 -4.480 1.00 49.80 195 VAL A C 1
ATOM 1545 O O . VAL A 1 195 ? -12.953 29.349 -3.264 1.00 49.66 195 VAL A O 1
ATOM 1549 N N . THR A 1 196 ? -13.292 28.393 -5.260 1.00 48.56 196 THR A N 1
ATOM 1550 C CA . THR A 1 196 ? -13.290 27.047 -4.701 1.00 47.14 196 THR A CA 1
ATOM 1551 C C . THR A 1 196 ? -11.958 26.484 -5.180 1.00 46.61 196 THR A C 1
ATOM 1552 O O . THR A 1 196 ? -11.799 26.182 -6.364 1.00 46.66 196 THR A O 1
ATOM 1556 N N . PRO A 1 197 ? -10.981 26.360 -4.269 1.00 45.22 197 PRO A N 1
ATOM 1557 C CA . PRO A 1 197 ? -9.641 25.846 -4.560 1.00 43.51 197 PRO A CA 1
ATOM 1558 C C . PRO A 1 197 ? -9.645 24.518 -5.306 1.00 42.83 197 PRO A C 1
ATOM 1559 O O . PRO A 1 197 ? -10.576 23.721 -5.192 1.00 43.04 197 PRO A O 1
ATOM 1563 N N . ALA A 1 198 ? -8.583 24.291 -6.068 1.00 41.94 198 ALA A N 1
ATOM 1564 C CA . ALA A 1 198 ? -8.433 23.076 -6.855 1.00 40.80 198 ALA A CA 1
ATOM 1565 C C . ALA A 1 198 ? -8.656 21.789 -6.067 1.00 40.23 198 ALA A C 1
ATOM 1566 O O . ALA A 1 198 ? -8.101 21.598 -4.982 1.00 39.58 198 ALA A O 1
ATOM 1568 N N . HIS A 1 199 ? -9.463 20.901 -6.637 1.00 38.61 199 HIS A N 1
ATOM 1569 C CA . HIS A 1 199 ? -9.758 19.616 -6.020 1.00 36.89 199 HIS A CA 1
ATOM 1570 C C . HIS A 1 199 ? -10.339 18.721 -7.086 1.00 35.39 199 HIS A C 1
ATOM 1571 O O . HIS A 1 199 ? -10.580 19.162 -8.207 1.00 34.87 199 HIS A O 1
ATOM 1578 N N . TYR A 1 200 ? -10.570 17.465 -6.727 1.00 33.65 200 TYR A N 1
ATOM 1579 C CA . TYR A 1 200 ? -11.167 16.514 -7.648 1.00 32.78 200 TYR A CA 1
ATOM 1580 C C . TYR A 1 200 ? -12.262 15.758 -6.900 1.00 33.76 200 TYR A C 1
ATOM 1581 O O . TYR A 1 200 ? -12.165 15.538 -5.695 1.00 34.66 200 TYR A O 1
ATOM 1590 N N . ASP A 1 201 ? -13.317 15.390 -7.615 1.00 33.16 201 ASP A N 1
ATOM 1591 C CA . ASP A 1 201 ? -14.423 14.672 -7.010 1.00 31.99 201 ASP A CA 1
ATOM 1592 C C . ASP A 1 201 ? -14.418 13.241 -7.491 1.00 33.44 201 ASP A C 1
ATOM 1593 O O . ASP A 1 201 ? -13.866 12.943 -8.548 1.00 34.35 201 ASP A O 1
ATOM 1598 N N . GLU A 1 202 ? -15.025 12.355 -6.705 1.00 35.69 202 GLU A N 1
ATOM 1599 C CA . GLU A 1 202 ? -15.088 10.945 -7.060 1.00 37.13 202 GLU A CA 1
ATOM 1600 C C . GLU A 1 202 ? -16.395 10.597 -7.759 1.00 38.24 202 GLU A C 1
ATOM 1601 O O . GLU A 1 202 ? -16.893 9.479 -7.641 1.00 38.76 202 GLU A O 1
ATOM 1607 N N . GLN A 1 203 ? -16.948 11.561 -8.485 1.00 38.66 203 GLN A N 1
ATOM 1608 C CA . GLN A 1 203 ? -18.185 11.357 -9.225 1.00 38.67 203 GLN A CA 1
ATOM 1609 C C . GLN A 1 203 ? -18.136 12.162 -10.514 1.00 38.31 203 GLN A C 1
ATOM 1610 O O . GLN A 1 203 ? -17.410 13.152 -10.608 1.00 37.99 203 GLN A O 1
ATOM 1616 N N . GLN A 1 204 ? -18.904 11.717 -11.505 1.00 37.61 204 GLN A N 1
ATOM 1617 C CA . GLN A 1 204 ? -18.977 12.383 -12.796 1.00 36.23 204 GLN A CA 1
ATOM 1618 C C . GLN A 1 204 ? -19.857 13.596 -12.565 1.00 35.44 204 GLN A C 1
ATOM 1619 O O . GLN A 1 204 ? -20.771 13.533 -11.757 1.00 36.38 204 GLN A O 1
ATOM 1625 N N . ASN A 1 205 ? -19.587 14.692 -13.268 1.00 34.53 205 ASN A N 1
ATOM 1626 C CA . ASN A 1 205 ? -20.332 15.923 -13.055 1.00 33.63 205 ASN A CA 1
ATOM 1627 C C . ASN A 1 205 ? -20.681 16.733 -14.307 1.00 34.95 205 ASN A C 1
ATOM 1628 O O . ASN A 1 205 ? -19.867 16.886 -15.219 1.00 35.76 205 ASN A O 1
ATOM 1633 N N . PHE A 1 206 ? -21.913 17.234 -14.341 1.00 33.35 206 PHE A N 1
ATOM 1634 C CA . PHE A 1 206 ? -22.381 18.078 -15.426 1.00 32.22 206 PHE A CA 1
ATOM 1635 C C . PHE A 1 206 ? -22.686 19.385 -14.733 1.00 32.91 206 PHE A C 1
ATOM 1636 O O . PHE A 1 206 ? -23.694 19.527 -14.054 1.00 34.65 206 PHE A O 1
ATOM 1644 N N . PHE A 1 207 ? -21.756 20.315 -14.875 1.00 33.73 207 PHE A N 1
ATOM 1645 C CA . PHE A 1 207 ? -21.821 21.630 -14.261 1.00 34.20 207 PHE A CA 1
ATOM 1646 C C . PHE A 1 207 ? -22.716 22.591 -15.054 1.00 35.99 207 PHE A C 1
ATOM 1647 O O . PHE A 1 207 ? -22.289 23.193 -16.035 1.00 36.25 207 PHE A O 1
ATOM 1655 N N . ALA A 1 208 ? -23.961 22.746 -14.621 1.00 36.82 208 ALA A N 1
ATOM 1656 C CA . ALA A 1 208 ? -24.898 23.626 -15.313 1.00 36.58 208 ALA A CA 1
ATOM 1657 C C . ALA A 1 208 ? -24.949 25.051 -14.737 1.00 37.04 208 ALA A C 1
ATOM 1658 O O . ALA A 1 208 ? -25.515 25.284 -13.671 1.00 37.13 208 ALA A O 1
ATOM 1660 N N . GLN A 1 209 ? -24.359 26.001 -15.463 1.00 38.06 209 GLN A N 1
ATOM 1661 C CA . GLN A 1 209 ? -24.307 27.407 -15.040 1.00 38.73 209 GLN A CA 1
ATOM 1662 C C . GLN A 1 209 ? -25.657 28.111 -15.244 1.00 40.04 209 GLN A C 1
ATOM 1663 O O . GLN A 1 209 ? -26.300 28.008 -16.296 1.00 39.88 209 GLN A O 1
ATOM 1669 N N . ILE A 1 210 ? -26.098 28.803 -14.202 1.00 41.71 210 ILE A N 1
ATOM 1670 C CA . ILE A 1 210 ? -27.386 29.497 -14.204 1.00 42.04 210 ILE A CA 1
ATOM 1671 C C . ILE A 1 210 ? -27.400 31.034 -14.161 1.00 43.69 210 ILE A C 1
ATOM 1672 O O . ILE A 1 210 ? -28.175 31.666 -14.874 1.00 45.34 210 ILE A O 1
ATOM 1677 N N . LYS A 1 211 ? -26.548 31.636 -13.344 1.00 43.88 211 LYS A N 1
ATOM 1678 C CA . LYS A 1 211 ? -26.519 33.087 -13.209 1.00 44.77 211 LYS A CA 1
ATOM 1679 C C . LYS A 1 211 ? -25.089 33.516 -12.993 1.00 45.58 211 LYS A C 1
ATOM 1680 O O . LYS A 1 211 ? -24.335 32.853 -12.286 1.00 47.22 211 LYS A O 1
ATOM 1686 N N . GLY A 1 212 ? -24.724 34.631 -13.604 1.00 44.82 212 GLY A N 1
ATOM 1687 C CA . GLY A 1 212 ? -23.371 35.117 -13.470 1.00 44.25 212 GLY A CA 1
ATOM 1688 C C . GLY A 1 212 ? -22.377 34.281 -14.256 1.00 43.55 212 GLY A C 1
ATOM 1689 O O . GLY A 1 212 ? -22.747 33.379 -15.014 1.00 43.11 212 GLY A O 1
ATOM 1690 N N . TYR A 1 213 ? -21.096 34.582 -14.081 1.00 44.19 213 TYR A N 1
ATOM 1691 C CA . TYR A 1 213 ? -20.060 33.838 -14.788 1.00 44.68 213 TYR A CA 1
ATOM 1692 C C . TYR A 1 213 ? -18.989 33.201 -13.903 1.00 43.04 213 TYR A C 1
ATOM 1693 O O . TYR A 1 213 ? -18.523 33.795 -12.928 1.00 41.83 213 TYR A O 1
ATOM 1702 N N . LYS A 1 214 ? -18.604 31.982 -14.267 1.00 41.41 214 LYS A N 1
ATOM 1703 C CA . LYS A 1 214 ? -17.581 31.248 -13.540 1.00 39.92 214 LYS A CA 1
ATOM 1704 C C . LYS A 1 214 ? -16.436 30.779 -14.431 1.00 39.00 214 LYS A C 1
ATOM 1705 O O . LYS A 1 214 ? -16.640 30.238 -15.519 1.00 37.69 214 LYS A O 1
ATOM 1711 N N . ARG A 1 215 ? -15.223 31.011 -13.954 1.00 38.51 215 ARG A N 1
ATOM 1712 C CA . ARG A 1 215 ? -14.035 30.604 -14.669 1.00 37.55 215 ARG A CA 1
ATOM 1713 C C . ARG A 1 215 ? -13.656 29.253 -14.082 1.00 37.82 215 ARG A C 1
ATOM 1714 O O . ARG A 1 215 ? -13.441 29.127 -12.876 1.00 36.64 215 ARG A O 1
ATOM 1722 N N . CYS A 1 216 ? -13.591 28.245 -14.938 1.00 38.09 216 CYS A N 1
ATOM 1723 C CA . CYS A 1 216 ? -13.260 26.901 -14.508 1.00 39.14 216 CYS A CA 1
ATOM 1724 C C . CYS A 1 216 ? -11.902 26.469 -15.058 1.00 40.96 216 CYS A C 1
ATOM 1725 O O . CYS A 1 216 ? -11.731 26.331 -16.271 1.00 41.81 216 CYS A O 1
ATOM 1728 N N . ILE A 1 217 ? -10.938 26.259 -14.164 1.00 41.01 217 ILE A N 1
ATOM 1729 C CA . ILE A 1 217 ? -9.601 25.824 -14.560 1.00 38.72 217 ILE A CA 1
ATOM 1730 C C . ILE A 1 217 ? -9.445 24.366 -14.166 1.00 38.47 217 ILE A C 1
ATOM 1731 O O . ILE A 1 217 ? -9.435 24.044 -12.986 1.00 38.64 217 ILE A O 1
ATOM 1736 N N . LEU A 1 218 ? -9.334 23.490 -15.157 1.00 37.68 218 LEU A N 1
ATOM 1737 C CA . LEU A 1 218 ? -9.200 22.060 -14.907 1.00 36.34 218 LEU A CA 1
ATOM 1738 C C . LEU A 1 218 ? -7.802 21.492 -15.187 1.00 38.12 218 LEU A C 1
ATOM 1739 O O . LEU A 1 218 ? -7.034 22.040 -15.989 1.00 39.29 218 LEU A O 1
ATOM 1744 N N . PHE A 1 219 ? -7.479 20.388 -14.512 1.00 36.43 219 PHE A N 1
ATOM 1745 C CA . PHE A 1 219 ? -6.199 19.714 -14.697 1.00 35.37 219 PHE A CA 1
ATOM 1746 C C . PHE A 1 219 ? -6.445 18.211 -14.811 1.00 35.19 219 PHE A C 1
ATOM 1747 O O . PHE A 1 219 ? -7.203 17.636 -14.040 1.00 35.79 219 PHE A O 1
ATOM 1755 N N . PRO A 1 220 ? -5.785 17.553 -15.770 1.00 35.46 220 PRO A N 1
ATOM 1756 C CA . PRO A 1 220 ? -5.939 16.111 -15.990 1.00 36.14 220 PRO A CA 1
ATOM 1757 C C . PRO A 1 220 ? -5.487 15.275 -14.802 1.00 36.88 220 PRO A C 1
ATOM 1758 O O . PRO A 1 220 ? -4.572 15.649 -14.076 1.00 38.35 220 PRO A O 1
ATOM 1762 N N . PRO A 1 221 ? -6.122 14.121 -14.594 1.00 36.72 221 PRO A N 1
ATOM 1763 C CA . PRO A 1 221 ? -5.712 13.291 -13.463 1.00 37.10 221 PRO A CA 1
ATOM 1764 C C . PRO A 1 221 ? -4.235 12.894 -13.465 1.00 37.64 221 PRO A C 1
ATOM 1765 O O . PRO A 1 221 ? -3.697 12.530 -12.423 1.00 37.67 221 PRO A O 1
ATOM 1769 N N . ASP A 1 222 ? -3.569 12.990 -14.615 1.00 37.55 222 ASP A N 1
ATOM 1770 C CA . ASP A 1 222 ? -2.161 12.622 -14.661 1.00 36.97 222 ASP A CA 1
ATOM 1771 C C . ASP A 1 222 ? -1.278 13.727 -14.117 1.00 37.65 222 ASP A C 1
ATOM 1772 O O . ASP A 1 222 ? -0.054 13.643 -14.182 1.00 39.53 222 ASP 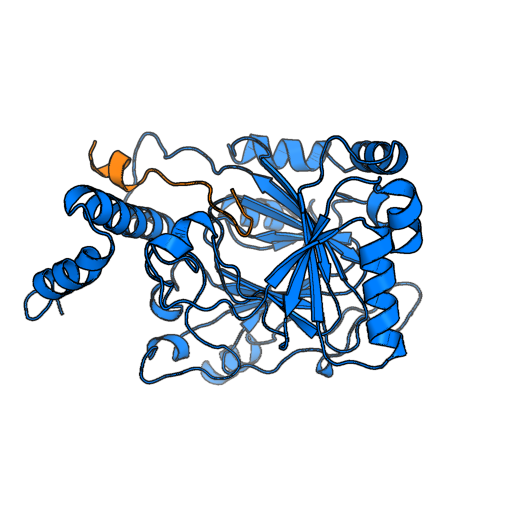A O 1
ATOM 1777 N N . GLN A 1 223 ? -1.894 14.769 -13.577 1.00 35.93 223 GLN A N 1
ATOM 1778 C CA . GLN A 1 223 ? -1.117 15.856 -13.019 1.00 35.50 223 GLN A CA 1
ATOM 1779 C C . GLN A 1 223 ? -1.167 15.820 -11.501 1.00 35.37 223 GLN A C 1
ATOM 1780 O O . GLN A 1 223 ? -0.974 16.823 -10.818 1.00 35.29 223 GLN A O 1
ATOM 1786 N N . PHE A 1 224 ? -1.406 14.619 -10.990 1.00 35.87 224 PHE A N 1
ATOM 1787 C CA . PHE A 1 224 ? -1.464 14.361 -9.564 1.00 36.15 224 PHE A CA 1
ATOM 1788 C C . PHE A 1 224 ? -0.152 14.787 -8.901 1.00 36.97 224 PHE A C 1
ATOM 1789 O O . PHE A 1 224 ? -0.162 15.329 -7.795 1.00 36.89 224 PHE A O 1
ATOM 1797 N N . GLU A 1 225 ? 0.965 14.556 -9.591 1.00 36.76 225 GLU A N 1
ATOM 1798 C CA . GLU A 1 225 ? 2.292 14.904 -9.076 1.00 38.00 225 GLU A CA 1
ATOM 1799 C C . GLU A 1 225 ? 2.495 16.394 -8.911 1.00 37.50 225 GLU A C 1
ATOM 1800 O O . GLU A 1 225 ? 3.348 16.817 -8.135 1.00 36.27 225 GLU A O 1
ATOM 1806 N N . CYS A 1 226 ? 1.739 17.187 -9.666 1.00 36.73 226 CYS A N 1
ATOM 1807 C CA . CYS A 1 226 ? 1.877 18.640 -9.615 1.00 35.59 226 CYS A CA 1
ATOM 1808 C C . CYS A 1 226 ? 0.885 19.344 -8.713 1.00 34.97 226 CYS A C 1
ATOM 1809 O O . CYS A 1 226 ? 1.001 20.546 -8.485 1.00 34.67 226 CYS A O 1
ATOM 1812 N N . LEU A 1 227 ? -0.094 18.616 -8.198 1.00 34.90 227 LEU A N 1
ATOM 1813 C CA . LEU A 1 227 ? -1.104 19.259 -7.368 1.00 35.46 227 LEU A CA 1
ATOM 1814 C C . LEU A 1 227 ? -1.079 18.965 -5.865 1.00 34.74 227 LEU A C 1
ATOM 1815 O O . LEU A 1 227 ? -1.739 19.637 -5.081 1.00 35.03 227 LEU A O 1
ATOM 1820 N N . TYR A 1 228 ? -0.300 17.966 -5.469 1.00 35.01 228 TYR A N 1
ATOM 1821 C CA . TYR A 1 228 ? -0.102 17.611 -4.056 1.00 34.25 228 TYR A CA 1
ATOM 1822 C C . TYR A 1 228 ? -1.308 17.537 -3.106 1.00 33.34 228 TYR A C 1
ATOM 1823 O O . TYR A 1 228 ? -1.347 18.218 -2.096 1.00 32.89 228 TYR A O 1
ATOM 1832 N N . PRO A 1 229 ? -2.287 16.685 -3.403 1.00 32.58 229 PRO A N 1
ATOM 1833 C CA . PRO A 1 229 ? -3.441 16.585 -2.502 1.00 32.70 229 PRO A CA 1
ATOM 1834 C C . PRO A 1 229 ? -3.108 16.241 -1.039 1.00 32.73 229 PRO A C 1
ATOM 1835 O O . PRO A 1 229 ? -2.131 15.541 -0.748 1.00 33.36 229 PRO A O 1
ATOM 1839 N N . TYR A 1 230 ? -3.950 16.713 -0.124 1.00 32.55 230 TYR A N 1
ATOM 1840 C CA . TYR A 1 230 ? -3.768 16.433 1.291 1.00 31.47 230 TYR A CA 1
ATOM 1841 C C . TYR A 1 230 ? -3.864 14.934 1.504 1.00 31.81 230 TYR A C 1
ATOM 1842 O O . TYR A 1 230 ? -4.398 14.214 0.668 1.00 30.88 230 TYR A O 1
ATOM 1851 N N . PRO A 1 231 ? -3.338 14.442 2.630 1.00 32.39 231 PRO A N 1
ATOM 1852 C CA . PRO A 1 231 ? -3.412 13.004 2.894 1.00 32.16 231 PRO A CA 1
ATOM 1853 C C . PRO A 1 231 ? -4.877 12.583 2.891 1.00 32.44 231 PRO A C 1
ATOM 1854 O O . PRO A 1 231 ? -5.738 13.349 3.294 1.00 31.46 231 PRO A O 1
ATOM 1858 N N . VAL A 1 232 ? -5.160 11.377 2.416 1.00 32.35 232 VAL A N 1
ATOM 1859 C CA . VAL A 1 232 ? -6.536 10.900 2.350 1.00 31.07 232 VAL A CA 1
ATOM 1860 C C . VAL A 1 232 ? -7.356 11.049 3.638 1.00 32.35 232 VAL A C 1
ATOM 1861 O O . VAL A 1 232 ? -8.544 11.354 3.585 1.00 32.73 232 VAL A O 1
ATOM 1865 N N . HIS A 1 233 ? -6.728 10.842 4.791 1.00 33.91 233 HIS A N 1
ATOM 1866 C CA . HIS A 1 233 ? -7.417 10.945 6.078 1.00 34.63 233 HIS A CA 1
ATOM 1867 C C . HIS A 1 233 ? -7.577 12.375 6.562 1.00 35.38 233 HIS A C 1
ATOM 1868 O O . HIS A 1 233 ? -8.246 12.623 7.562 1.00 36.98 233 HIS A O 1
ATOM 1875 N N . HIS A 1 234 ? -6.956 13.313 5.861 1.00 35.97 234 HIS A N 1
ATOM 1876 C CA . HIS A 1 234 ? -7.039 14.719 6.233 1.00 37.06 234 HIS A CA 1
ATOM 1877 C C . HIS A 1 234 ? -8.412 15.277 5.873 1.00 38.38 234 HIS A C 1
ATOM 1878 O O . HIS A 1 234 ? -9.017 14.889 4.871 1.00 39.17 234 HIS A O 1
ATOM 1885 N N . PRO A 1 235 ? -8.940 16.178 6.707 1.00 39.07 235 PRO A N 1
ATOM 1886 C CA . PRO A 1 235 ? -10.249 16.741 6.385 1.00 39.32 235 PRO A CA 1
ATOM 1887 C C . PRO A 1 235 ? -10.259 17.408 5.010 1.00 39.11 235 PRO A C 1
ATOM 1888 O O . PRO A 1 235 ? -11.311 17.513 4.387 1.00 40.60 235 PRO A O 1
ATOM 1892 N N . CYS A 1 236 ? -9.094 17.836 4.525 1.00 36.70 236 CYS A N 1
ATOM 1893 C CA . CYS A 1 236 ? -9.027 18.461 3.211 1.00 35.86 236 CYS A CA 1
ATOM 1894 C C . CYS A 1 236 ? -8.668 17.474 2.109 1.00 35.39 236 CYS A C 1
ATOM 1895 O O . CYS A 1 236 ? -8.080 17.832 1.095 1.00 36.06 236 CYS A O 1
ATOM 1898 N N . ASP A 1 237 ? -9.055 16.225 2.317 1.00 34.17 237 ASP A N 1
ATOM 1899 C CA . ASP A 1 237 ? -8.806 15.168 1.361 1.00 33.58 237 ASP A CA 1
ATOM 1900 C C . ASP A 1 237 ? -9.357 15.547 -0.008 1.00 33.78 237 ASP A C 1
ATOM 1901 O O . ASP A 1 237 ? -10.407 16.159 -0.106 1.00 35.71 237 ASP A O 1
ATOM 1906 N N . ARG A 1 238 ? -8.608 15.259 -1.063 1.00 34.53 238 ARG A N 1
ATOM 1907 C CA . ARG A 1 238 ? -9.096 15.505 -2.415 1.00 34.73 238 ARG A CA 1
ATOM 1908 C C . ARG A 1 238 ? -8.979 16.974 -2.821 1.00 33.66 238 ARG A C 1
ATOM 1909 O O . ARG A 1 238 ? -9.390 17.352 -3.918 1.00 33.89 238 ARG A O 1
ATOM 1917 N N . GLN A 1 239 ? -8.411 17.797 -1.944 1.00 35.00 239 GLN A N 1
ATOM 1918 C CA . GLN A 1 239 ? -8.120 19.190 -2.289 1.00 35.21 239 GLN A CA 1
ATOM 1919 C C . GLN A 1 239 ? -6.604 19.296 -2.475 1.00 35.91 239 GLN A C 1
ATOM 1920 O O . GLN A 1 239 ? -5.857 18.466 -1.969 1.00 35.98 239 GLN A O 1
ATOM 1926 N N . SER A 1 240 ? -6.159 20.315 -3.198 1.00 36.14 240 SER A N 1
ATOM 1927 C CA . SER A 1 240 ? -4.741 20.536 -3.433 1.00 35.35 240 SER A CA 1
ATOM 1928 C C . SER A 1 240 ? -4.177 21.380 -2.290 1.00 35.30 240 SER A C 1
ATOM 1929 O O . SER A 1 240 ? -4.857 22.272 -1.787 1.00 33.75 240 SER A O 1
ATOM 1932 N N . GLN A 1 241 ? -2.941 21.094 -1.877 1.00 36.07 241 GLN A N 1
ATOM 1933 C CA . GLN A 1 241 ? -2.306 21.838 -0.786 1.00 35.50 241 GLN A CA 1
ATOM 1934 C C . GLN A 1 241 ? -1.664 23.113 -1.291 1.00 36.93 241 GLN A C 1
ATOM 1935 O O . GLN A 1 241 ? -1.354 24.009 -0.510 1.00 37.08 241 GLN A O 1
ATOM 1941 N N . VAL A 1 242 ? -1.445 23.176 -2.599 1.00 38.25 242 VAL A N 1
ATOM 1942 C CA . VAL A 1 242 ? -0.812 24.329 -3.221 1.00 39.80 242 VAL A CA 1
ATOM 1943 C C . VAL A 1 242 ? -1.672 25.587 -3.205 1.00 40.33 242 VAL A C 1
ATOM 1944 O O . VAL A 1 242 ? -2.786 25.584 -3.706 1.00 42.15 242 VAL A O 1
ATOM 1948 N N . ASP A 1 243 ? -1.154 26.668 -2.638 1.00 41.31 243 ASP A N 1
ATOM 1949 C CA . ASP A 1 243 ? -1.891 27.921 -2.633 1.00 42.19 243 ASP A CA 1
ATOM 1950 C C . ASP A 1 243 ? -1.641 28.553 -3.997 1.00 42.82 243 ASP A C 1
ATOM 1951 O O . ASP A 1 243 ? -0.522 28.961 -4.295 1.00 44.10 243 ASP A O 1
ATOM 1956 N N . PHE A 1 244 ? -2.674 28.621 -4.830 1.00 42.19 244 PHE A N 1
ATOM 1957 C CA . PHE A 1 244 ? -2.543 29.197 -6.168 1.00 42.74 244 PHE A CA 1
ATOM 1958 C C . PHE A 1 244 ? -2.157 30.687 -6.173 1.00 45.22 244 PHE A C 1
ATOM 1959 O O . PHE A 1 244 ? -1.517 31.166 -7.114 1.00 46.62 244 PHE A O 1
ATOM 1967 N N . ASP A 1 245 ? -2.541 31.418 -5.128 1.00 46.14 245 ASP A N 1
ATOM 1968 C CA . ASP A 1 245 ? -2.197 32.830 -5.056 1.00 48.37 245 ASP A CA 1
ATOM 1969 C C . ASP A 1 245 ? -0.735 32.993 -4.652 1.00 50.37 245 ASP A C 1
ATOM 1970 O O . ASP A 1 245 ? -0.129 34.039 -4.880 1.00 51.44 245 ASP A O 1
ATOM 1975 N N . ASN A 1 246 ? -0.227 31.989 -3.942 1.00 50.82 246 ASN A N 1
ATOM 1976 C CA . ASN A 1 246 ? 1.165 31.946 -3.508 1.00 50.20 246 ASN A CA 1
ATOM 1977 C C . ASN A 1 246 ? 1.708 30.518 -3.458 1.00 49.15 246 ASN A C 1
ATOM 1978 O O . ASN A 1 246 ? 1.696 29.886 -2.402 1.00 49.21 246 ASN A O 1
ATOM 1983 N N . PRO A 1 247 ? 2.181 30.008 -4.590 1.00 48.24 247 PRO A N 1
ATOM 1984 C CA . PRO A 1 247 ? 2.716 28.651 -4.640 1.00 47.51 247 PRO A CA 1
ATOM 1985 C C . PRO A 1 247 ? 4.044 28.507 -3.896 1.00 48.54 247 PRO A C 1
ATOM 1986 O O . PRO A 1 247 ? 4.976 29.280 -4.114 1.00 48.21 247 PRO A O 1
ATOM 1990 N N . ASP A 1 248 ? 4.118 27.513 -3.017 1.00 47.95 248 ASP A N 1
ATOM 1991 C CA . ASP A 1 248 ? 5.335 27.250 -2.270 1.00 47.62 248 ASP A CA 1
ATOM 1992 C C . ASP A 1 248 ? 6.112 26.268 -3.118 1.00 47.42 248 ASP A C 1
ATOM 1993 O O . ASP A 1 248 ? 5.984 25.060 -2.946 1.00 47.29 248 ASP A O 1
ATOM 1998 N N . TYR A 1 249 ? 6.913 26.790 -4.035 1.00 47.77 249 TYR A N 1
ATOM 1999 C CA . TYR A 1 249 ? 7.686 25.950 -4.931 1.00 47.54 249 TYR A CA 1
ATOM 2000 C C . TYR A 1 249 ? 8.721 25.056 -4.269 1.00 47.37 249 TYR A C 1
ATOM 2001 O O . TYR A 1 249 ? 9.216 24.117 -4.895 1.00 47.31 249 TYR A O 1
ATOM 2010 N N . GLU A 1 250 ? 9.046 25.335 -3.011 1.00 47.61 250 GLU A N 1
ATOM 2011 C CA . GLU A 1 250 ? 10.014 24.519 -2.279 1.00 48.22 250 GLU A CA 1
ATOM 2012 C C . GLU A 1 250 ? 9.314 23.227 -1.864 1.00 47.13 250 GLU A C 1
ATOM 2013 O O . GLU A 1 250 ? 9.836 22.129 -2.058 1.00 47.24 250 GLU A O 1
ATOM 2019 N N . ARG A 1 251 ? 8.118 23.373 -1.301 1.00 45.27 251 ARG A N 1
ATOM 2020 C CA . ARG A 1 251 ? 7.328 22.231 -0.863 1.00 43.35 251 ARG A CA 1
ATOM 2021 C C . ARG A 1 251 ? 6.675 21.504 -2.029 1.00 42.47 251 ARG A C 1
ATOM 2022 O O . ARG A 1 251 ? 6.551 20.274 -2.024 1.00 41.25 251 ARG A O 1
ATOM 2030 N N . PHE A 1 252 ? 6.245 22.270 -3.023 1.00 40.82 252 PHE A N 1
ATOM 2031 C CA . PHE A 1 252 ? 5.565 21.700 -4.180 1.00 40.17 252 PHE A CA 1
ATOM 2032 C C . PHE A 1 252 ? 6.265 22.069 -5.491 1.00 40.26 252 PHE A C 1
ATOM 2033 O O . PHE A 1 252 ? 5.716 22.777 -6.324 1.00 41.18 252 PHE A O 1
ATOM 2041 N N . PRO A 1 253 ? 7.482 21.560 -5.705 1.00 40.48 253 PRO A N 1
ATOM 2042 C CA . PRO A 1 253 ? 8.224 21.876 -6.929 1.00 39.83 253 PRO A CA 1
ATOM 2043 C C . PRO A 1 253 ? 7.560 21.554 -8.269 1.00 39.89 253 PRO A C 1
ATOM 2044 O O . PRO A 1 253 ? 7.705 22.311 -9.225 1.00 40.26 253 PRO A O 1
ATOM 2048 N N . ASN A 1 254 ? 6.836 20.441 -8.346 1.00 39.72 254 ASN A N 1
ATOM 2049 C CA . ASN A 1 254 ? 6.197 20.058 -9.603 1.00 39.48 254 ASN A CA 1
ATOM 2050 C C . ASN A 1 254 ? 5.020 20.924 -10.022 1.00 38.49 254 ASN A C 1
ATOM 2051 O O . ASN A 1 254 ? 4.407 20.671 -11.043 1.00 37.07 254 ASN A O 1
ATOM 2056 N N . PHE A 1 255 ? 4.704 21.948 -9.244 1.00 39.12 255 PHE A N 1
ATOM 2057 C CA . PHE A 1 255 ? 3.592 22.823 -9.583 1.00 40.64 255 PHE A CA 1
ATOM 2058 C C . PHE A 1 255 ? 3.994 23.780 -10.700 1.00 42.86 255 PHE A C 1
ATOM 2059 O O . PHE A 1 255 ? 3.176 24.565 -11.186 1.00 43.50 255 PHE A O 1
ATOM 2067 N N . GLN A 1 256 ? 5.258 23.716 -11.100 1.00 43.78 256 GLN A N 1
ATOM 2068 C CA . GLN A 1 256 ? 5.773 24.581 -12.153 1.00 45.03 256 GLN A CA 1
ATOM 2069 C C . GLN A 1 256 ? 5.664 23.870 -13.493 1.00 44.62 256 GLN A C 1
ATOM 2070 O O . GLN A 1 256 ? 6.040 24.414 -14.528 1.00 45.90 256 GLN A O 1
ATOM 2076 N N . ASN A 1 257 ? 5.160 22.643 -13.455 1.00 43.62 257 ASN A N 1
ATOM 2077 C CA . ASN A 1 257 ? 5.003 21.837 -14.655 1.00 44.75 257 ASN A CA 1
ATOM 2078 C C . ASN A 1 257 ? 3.521 21.713 -14.945 1.00 44.63 257 ASN A C 1
ATOM 2079 O O . ASN A 1 257 ? 3.114 21.033 -15.880 1.00 45.33 257 ASN A O 1
ATOM 2084 N N . VAL A 1 258 ? 2.717 22.386 -14.134 1.00 44.06 258 VAL A N 1
ATOM 2085 C CA . VAL A 1 258 ? 1.278 22.316 -14.279 1.00 44.29 258 VAL A CA 1
ATOM 2086 C C . VAL A 1 258 ? 0.699 23.120 -15.441 1.00 45.36 258 VAL A C 1
ATOM 2087 O O . VAL A 1 258 ? 1.063 24.272 -15.680 1.00 46.64 258 VAL A O 1
ATOM 2091 N N . VAL A 1 259 ? -0.212 22.488 -16.166 1.00 46.80 259 VAL A N 1
ATOM 2092 C CA . VAL A 1 259 ? -0.875 23.115 -17.299 1.00 46.93 259 VAL A CA 1
ATOM 2093 C C . VAL A 1 259 ? -2.371 22.877 -17.178 1.00 47.88 259 VAL A C 1
ATOM 2094 O O . VAL A 1 259 ? -2.826 21.736 -17.125 1.00 47.73 259 VAL A O 1
ATOM 2098 N N . GLY A 1 260 ? -3.137 23.958 -17.138 1.00 49.09 260 GLY A N 1
ATOM 2099 C CA . GLY A 1 260 ? -4.577 23.827 -17.015 1.00 48.68 260 GLY A CA 1
ATOM 2100 C C . GLY A 1 260 ? -5.375 24.009 -18.299 1.00 48.25 260 GLY A C 1
ATOM 2101 O O . GLY A 1 260 ? -4.872 24.503 -19.313 1.00 47.95 260 GLY A O 1
ATOM 2102 N N . TYR A 1 261 ? -6.634 23.589 -18.239 1.00 46.95 261 TYR A N 1
ATOM 2103 C CA . TYR A 1 261 ? -7.581 23.696 -19.344 1.00 45.78 261 TYR A CA 1
ATOM 2104 C C . TYR A 1 261 ? -8.639 24.580 -18.741 1.00 44.26 261 TYR A C 1
ATOM 2105 O O . TYR A 1 261 ? -9.338 24.149 -17.830 1.00 44.54 261 TYR A O 1
ATOM 2114 N N . GLU A 1 262 ? -8.751 25.815 -19.214 1.00 41.96 262 GLU A N 1
ATOM 2115 C CA . GLU A 1 262 ? -9.745 26.689 -18.634 1.00 40.95 262 GLU A CA 1
ATOM 2116 C C . GLU A 1 262 ? -10.854 27.154 -19.575 1.00 41.32 262 GLU A C 1
ATOM 2117 O O . GLU A 1 262 ? -10.789 26.994 -20.797 1.00 41.45 262 GLU A O 1
ATOM 2123 N N . THR A 1 263 ? -11.893 27.714 -18.977 1.00 40.59 263 THR A N 1
ATOM 2124 C CA . THR A 1 263 ? -13.039 28.184 -19.726 1.00 41.60 263 THR A CA 1
ATOM 2125 C C . THR A 1 263 ? -13.901 29.021 -18.801 1.00 41.87 263 THR A C 1
ATOM 2126 O O . THR A 1 263 ? -13.809 28.907 -17.584 1.00 43.26 263 THR A O 1
ATOM 2130 N N . VAL A 1 264 ? -14.729 29.874 -19.381 1.00 41.26 264 VAL A N 1
ATOM 2131 C CA . VAL A 1 264 ? -15.630 30.679 -18.587 1.00 41.34 264 VAL A CA 1
ATOM 2132 C C . VAL A 1 264 ? -17.025 30.236 -19.001 1.00 41.39 264 VAL A C 1
ATOM 2133 O O . VAL A 1 264 ? -17.363 30.251 -20.187 1.00 40.73 264 VAL A O 1
ATOM 2137 N N . VAL A 1 265 ? -17.817 29.802 -18.028 1.00 40.37 265 VAL A N 1
ATOM 2138 C CA . VAL A 1 265 ? -19.172 29.366 -18.321 1.00 40.17 265 VAL A CA 1
ATOM 2139 C C . VAL A 1 265 ? -20.155 30.427 -17.868 1.00 40.20 265 VAL A C 1
ATOM 2140 O O . VAL A 1 265 ? -19.936 31.115 -16.866 1.00 39.59 265 VAL A O 1
ATOM 2144 N N . GLY A 1 266 ? -21.239 30.553 -18.623 1.00 39.31 266 GLY A N 1
ATOM 2145 C CA . GLY A 1 266 ? -22.263 31.521 -18.298 1.00 38.43 266 GLY A CA 1
ATOM 2146 C C . GLY A 1 266 ? -23.618 30.859 -18.361 1.00 37.50 266 GLY A C 1
ATOM 2147 O O . GLY A 1 266 ? -23.702 29.664 -18.626 1.00 35.98 266 GLY A O 1
ATOM 2148 N N . PRO A 1 267 ? -24.701 31.609 -18.135 1.00 37.99 267 PRO A N 1
ATOM 2149 C CA . PRO A 1 267 ? -26.067 31.089 -18.163 1.00 37.85 267 PRO A CA 1
ATOM 2150 C C . PRO A 1 267 ? -26.355 30.275 -19.410 1.00 38.60 267 PRO A C 1
ATOM 2151 O O . PRO A 1 267 ? -26.250 30.781 -20.525 1.00 40.65 267 PRO A O 1
ATOM 2155 N N . GLY A 1 268 ? -26.707 29.010 -19.224 1.00 38.12 268 GLY A N 1
ATOM 2156 C CA . GLY A 1 268 ? -27.008 28.163 -20.358 1.00 37.54 268 GLY A CA 1
ATOM 2157 C C . GLY A 1 268 ? -25.918 27.170 -20.697 1.00 39.03 268 GLY A C 1
ATOM 2158 O O . GLY A 1 268 ? -26.183 26.161 -21.355 1.00 39.41 268 GLY A O 1
ATOM 2159 N N . ASP A 1 269 ? -24.692 27.441 -20.259 1.00 39.71 269 ASP A N 1
ATOM 2160 C CA . ASP A 1 269 ? -23.576 26.536 -20.540 1.00 41.35 269 ASP A CA 1
ATOM 2161 C C . ASP A 1 269 ? -23.511 25.376 -19.566 1.00 41.37 269 ASP A C 1
ATOM 2162 O O . ASP A 1 269 ? -23.813 25.526 -18.388 1.00 41.39 269 ASP A O 1
ATOM 2167 N N . VAL A 1 270 ? -23.100 24.221 -20.071 1.00 41.70 270 VAL A N 1
ATOM 2168 C CA . VAL A 1 270 ? -22.948 23.027 -19.254 1.00 42.63 270 VAL A CA 1
ATOM 2169 C C . VAL A 1 270 ? -21.531 22.500 -19.445 1.00 42.61 270 VAL A C 1
ATOM 2170 O O . VAL A 1 270 ? -21.146 22.111 -20.548 1.00 42.18 270 VAL A O 1
ATOM 2174 N N . LEU A 1 271 ? -20.758 22.518 -18.363 1.00 41.77 271 LEU A N 1
ATOM 2175 C CA . LEU A 1 271 ? -19.384 22.040 -18.379 1.00 38.35 271 LEU A CA 1
ATOM 2176 C C . LEU A 1 271 ? -19.286 20.614 -17.870 1.00 38.31 271 LEU A C 1
ATOM 2177 O O . LEU A 1 271 ? -19.748 20.308 -16.772 1.00 37.59 271 LEU A O 1
ATOM 2182 N N . TYR A 1 272 ? -18.681 19.738 -18.658 1.00 37.50 272 TYR A N 1
ATOM 2183 C CA . TYR A 1 272 ? -18.517 18.370 -18.207 1.00 37.56 272 TYR A CA 1
ATOM 2184 C C . TYR A 1 272 ? -17.206 18.268 -17.454 1.00 36.83 272 TYR A C 1
ATOM 2185 O O . TYR A 1 272 ? -16.136 18.461 -18.019 1.00 36.55 272 TYR A O 1
ATOM 2194 N N . ILE A 1 273 ? -17.304 17.998 -16.161 1.00 36.33 273 ILE A N 1
ATOM 2195 C CA . ILE A 1 273 ? -16.123 17.842 -15.326 1.00 35.31 273 ILE A CA 1
ATOM 2196 C C . ILE A 1 273 ? -16.007 16.351 -15.098 1.00 35.71 273 ILE A C 1
ATOM 2197 O O . ILE A 1 273 ? -16.719 15.787 -14.282 1.00 36.93 273 ILE A O 1
ATOM 2202 N N . PRO A 1 274 ? -15.118 15.689 -15.844 1.00 36.00 274 PRO A N 1
ATOM 2203 C CA . PRO A 1 274 ? -14.941 14.247 -15.693 1.00 36.50 274 PRO A CA 1
ATOM 2204 C C . PRO A 1 274 ? -14.443 13.875 -14.292 1.00 36.73 274 PRO A C 1
ATOM 2205 O O . PRO A 1 274 ? -13.684 14.617 -13.664 1.00 36.11 274 PRO A O 1
ATOM 2209 N N . MET A 1 275 ? -14.886 12.722 -13.809 1.00 36.41 275 MET A N 1
ATOM 2210 C CA . MET A 1 275 ? -14.487 12.234 -12.500 1.00 37.12 275 MET A CA 1
ATOM 2211 C C . MET A 1 275 ? -12.958 12.234 -12.425 1.00 36.78 275 MET A C 1
ATOM 2212 O O . MET A 1 275 ? -12.293 11.941 -13.423 1.00 36.26 275 MET A O 1
ATOM 2217 N N . TYR A 1 276 ? -12.422 12.582 -11.253 1.00 35.61 276 TYR A N 1
ATOM 2218 C CA . TYR A 1 276 ? -10.982 12.616 -10.998 1.00 35.46 276 TYR A CA 1
ATOM 2219 C C . TYR A 1 276 ? -10.275 13.834 -11.561 1.00 35.16 276 TYR A C 1
ATOM 2220 O O . TYR A 1 276 ? -9.126 14.093 -11.200 1.00 37.44 276 TYR A O 1
ATOM 2229 N N . TRP A 1 277 ? -10.929 14.578 -12.449 1.00 33.46 277 TRP A N 1
ATOM 2230 C CA . TRP A 1 277 ? -10.281 15.758 -13.009 1.00 30.57 277 TRP A CA 1
ATOM 2231 C C . TRP A 1 277 ? -10.233 16.844 -11.959 1.00 30.30 277 TRP A C 1
ATOM 2232 O O . TRP A 1 277 ? -11.207 17.060 -11.254 1.00 31.41 277 TRP A O 1
ATOM 2243 N N . TRP A 1 278 ? -9.104 17.531 -11.870 1.00 30.92 278 TRP A N 1
ATOM 2244 C CA . TRP A 1 278 ? -8.971 18.567 -10.868 1.00 31.61 278 TRP A CA 1
ATOM 2245 C C . TRP A 1 278 ? -9.637 19.798 -11.431 1.00 32.07 278 TRP A C 1
ATOM 2246 O O . TRP A 1 278 ? -9.659 19.969 -12.638 1.00 31.07 278 TRP A O 1
ATOM 2257 N N . HIS A 1 279 ? -10.205 20.627 -10.565 1.00 32.17 279 HIS A N 1
ATOM 2258 C CA . HIS A 1 279 ? -10.805 21.853 -11.044 1.00 32.31 279 HIS A CA 1
ATOM 2259 C C . HIS A 1 279 ? -10.751 22.951 -10.005 1.00 31.94 279 HIS A C 1
ATOM 2260 O O . HIS A 1 279 ? -10.827 22.715 -8.805 1.00 32.03 279 HIS A O 1
ATOM 2267 N N . HIS A 1 280 ? -10.591 24.160 -10.511 1.00 32.95 280 HIS A N 1
ATOM 2268 C CA . HIS A 1 280 ? -10.510 25.371 -9.720 1.00 34.51 280 HIS A CA 1
ATOM 2269 C C . HIS A 1 280 ? -11.652 26.226 -10.247 1.00 36.16 280 HIS A C 1
ATOM 2270 O O . HIS A 1 280 ? -11.712 26.505 -11.440 1.00 37.67 280 HIS A O 1
ATOM 2277 N N . ILE A 1 281 ? -12.566 26.626 -9.372 1.00 37.14 281 ILE A N 1
ATOM 2278 C CA . ILE A 1 281 ? -13.701 27.432 -9.797 1.00 36.96 281 ILE A CA 1
ATOM 2279 C C . ILE A 1 281 ? -13.710 28.806 -9.132 1.00 37.91 281 ILE A C 1
ATOM 2280 O O . ILE A 1 281 ? -13.529 28.916 -7.921 1.00 37.01 281 ILE A O 1
ATOM 2285 N N . GLU A 1 282 ? -13.921 29.854 -9.923 1.00 38.99 282 GLU A N 1
ATOM 2286 C CA . GLU A 1 282 ? -13.977 31.202 -9.372 1.00 39.95 282 GLU A CA 1
ATOM 2287 C C . GLU A 1 282 ? -15.044 32.080 -10.018 1.00 40.53 282 GLU A C 1
ATOM 2288 O O . GLU A 1 282 ? -15.180 32.131 -11.237 1.00 40.49 282 GLU A O 1
ATOM 2294 N N . SER A 1 283 ? -15.811 32.761 -9.176 1.00 40.58 283 SER A N 1
ATOM 2295 C CA . SER A 1 283 ? -16.847 33.660 -9.650 1.00 41.95 283 SER A CA 1
ATOM 2296 C C . SER A 1 283 ? -16.129 34.955 -10.002 1.00 43.03 283 SER A C 1
ATOM 2297 O O . SER A 1 283 ? -15.547 35.599 -9.129 1.00 43.00 283 SER A O 1
ATOM 2300 N N . LEU A 1 284 ? -16.156 35.319 -11.282 1.00 44.74 284 LEU A N 1
ATOM 2301 C CA . LEU A 1 284 ? -15.475 36.518 -11.763 1.00 46.94 284 LEU A CA 1
ATOM 2302 C C . LEU A 1 284 ? -15.591 37.721 -10.845 1.00 48.73 284 LEU A C 1
ATOM 2303 O O . LEU A 1 284 ? -16.619 37.954 -10.214 1.00 48.92 284 LEU A O 1
ATOM 2308 N N . LEU A 1 285 ? -14.508 38.481 -10.777 1.00 51.92 285 LEU A N 1
ATOM 2309 C CA . LEU A 1 285 ? -14.446 39.674 -9.953 1.00 55.05 285 LEU A CA 1
ATOM 2310 C C . LEU A 1 285 ? -15.427 40.704 -10.506 1.00 57.15 285 LEU A C 1
ATOM 2311 O O . LEU A 1 285 ? -15.500 40.905 -11.727 1.00 57.49 285 LEU A O 1
ATOM 2316 N N . ASN A 1 286 ? -16.178 41.339 -9.607 1.00 58.01 286 ASN A N 1
ATOM 2317 C CA . ASN A 1 286 ? -17.157 42.363 -9.971 1.00 58.70 286 ASN A CA 1
ATOM 2318 C C . ASN A 1 286 ? -18.174 41.904 -11.010 1.00 57.88 286 ASN A C 1
ATOM 2319 O O . ASN A 1 286 ? -18.654 42.703 -11.825 1.00 58.82 286 ASN A O 1
ATOM 2324 N N . GLY A 1 287 ? -18.513 40.618 -10.964 1.00 56.00 287 GLY A N 1
ATOM 2325 C CA . GLY A 1 287 ? -19.473 40.066 -11.904 1.00 53.74 287 GLY A CA 1
ATOM 2326 C C . GLY A 1 287 ? -20.802 39.767 -11.243 1.00 52.70 287 GLY A C 1
ATOM 2327 O O . GLY A 1 287 ? -21.712 39.229 -11.870 1.00 52.85 287 GLY A O 1
ATOM 2328 N N . GLY A 1 288 ? -20.918 40.121 -9.970 1.00 52.25 288 GLY A N 1
ATOM 2329 C CA . GLY A 1 288 ? -22.156 39.875 -9.251 1.00 51.80 288 GLY A CA 1
ATOM 2330 C C . GLY A 1 288 ? -22.207 38.463 -8.704 1.00 50.88 288 GLY A C 1
ATOM 2331 O O . GLY A 1 288 ? -21.238 37.715 -8.820 1.00 51.99 288 GLY A O 1
ATOM 2332 N N . ILE A 1 289 ? -23.331 38.088 -8.109 1.00 49.66 289 ILE A N 1
ATOM 2333 C CA . ILE A 1 289 ? -23.458 36.753 -7.552 1.00 49.36 289 ILE A CA 1
ATOM 2334 C C . ILE A 1 289 ? -23.603 35.703 -8.656 1.00 48.44 289 ILE A C 1
ATOM 2335 O O . ILE A 1 289 ? -24.097 35.991 -9.750 1.00 48.16 289 ILE A O 1
ATOM 2340 N N . THR A 1 290 ? -23.165 34.483 -8.370 1.00 46.77 290 THR A N 1
ATOM 2341 C CA . THR A 1 290 ? -23.252 33.407 -9.350 1.00 44.78 290 THR A CA 1
ATOM 2342 C C . THR A 1 290 ? -24.164 32.287 -8.869 1.00 43.34 290 THR A C 1
ATOM 2343 O O . THR A 1 290 ? -24.262 32.029 -7.671 1.00 44.65 290 THR A O 1
ATOM 2347 N N . ILE A 1 291 ? -24.832 31.634 -9.814 1.00 40.60 291 ILE A N 1
ATOM 2348 C CA . ILE A 1 291 ? -25.721 30.527 -9.505 1.00 39.45 291 ILE A CA 1
ATOM 2349 C C . ILE A 1 291 ? -25.436 29.352 -10.439 1.00 38.91 291 ILE A C 1
ATOM 2350 O O . ILE A 1 291 ? -25.381 29.508 -11.658 1.00 38.80 291 ILE A O 1
ATOM 2355 N N . THR A 1 292 ? -25.248 28.181 -9.838 1.00 37.78 292 THR A N 1
ATOM 2356 C CA . THR A 1 292 ? -24.941 26.955 -10.559 1.00 35.56 292 THR A CA 1
ATOM 2357 C C . THR A 1 292 ? -25.618 25.808 -9.864 1.00 35.52 292 THR A C 1
ATOM 2358 O O . THR A 1 292 ? -25.808 25.827 -8.660 1.00 35.31 292 THR A O 1
ATOM 2362 N N . VAL A 1 293 ? -25.944 24.793 -10.640 1.00 34.46 293 VAL A N 1
ATOM 2363 C CA . VAL A 1 293 ? -26.535 23.587 -10.113 1.00 36.01 293 VAL A CA 1
ATOM 2364 C C . VAL A 1 293 ? -25.798 22.480 -10.814 1.00 36.97 293 VAL A C 1
ATOM 2365 O O . VAL A 1 293 ? -25.777 22.445 -12.038 1.00 37.28 293 VAL A O 1
ATOM 2369 N N . ASN A 1 294 ? -25.171 21.590 -10.052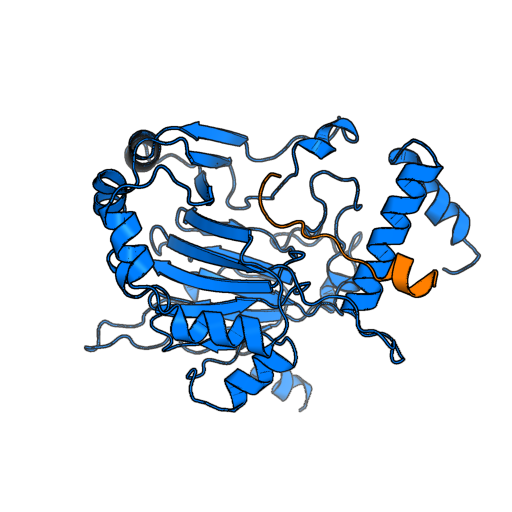 1.00 37.62 294 ASN A N 1
ATOM 2370 C CA . ASN A 1 294 ? -24.435 20.507 -10.683 1.00 38.52 294 ASN A CA 1
ATOM 2371 C C . ASN A 1 294 ? -25.206 19.212 -10.595 1.00 37.76 294 ASN A C 1
ATOM 2372 O O . ASN A 1 294 ? -26.196 19.122 -9.880 1.00 37.85 294 ASN A O 1
ATOM 2377 N N . PHE A 1 295 ? -24.742 18.221 -11.345 1.00 37.84 295 PHE A N 1
ATOM 2378 C CA . PHE A 1 295 ? -25.354 16.909 -11.370 1.00 38.91 295 PHE A CA 1
ATOM 2379 C C . PHE A 1 295 ? -24.258 15.910 -11.080 1.00 40.36 295 PHE A C 1
ATOM 2380 O O . PHE A 1 295 ? -23.358 15.717 -11.896 1.00 42.46 295 PHE A O 1
ATOM 2388 N N . TRP A 1 296 ? -24.322 15.279 -9.913 1.00 39.95 296 TRP A N 1
ATOM 2389 C CA . TRP A 1 296 ? -23.318 14.288 -9.560 1.00 38.34 296 TRP A CA 1
ATOM 2390 C C . TRP A 1 296 ? -23.791 12.863 -9.792 1.00 38.51 296 TRP A C 1
ATOM 2391 O O . TRP A 1 296 ? -24.844 12.460 -9.302 1.00 39.69 296 TRP A O 1
ATOM 2402 N N . TYR A 1 297 ? -23.002 12.105 -10.545 1.00 39.67 297 TYR A N 1
ATOM 2403 C CA . TYR A 1 297 ? -23.317 10.707 -10.842 1.00 41.85 297 TYR A CA 1
ATOM 2404 C C . TYR A 1 297 ? -22.183 9.776 -10.415 1.00 43.14 297 TYR A C 1
ATOM 2405 O O . TYR A 1 297 ? -21.010 10.094 -10.601 1.00 44.74 297 TYR A O 1
ATOM 2414 N N . LYS A 1 298 ? -22.529 8.622 -9.859 1.00 44.08 298 LYS A N 1
ATOM 2415 C CA . LYS A 1 298 ? -21.516 7.655 -9.455 1.00 45.83 298 LYS A CA 1
ATOM 2416 C C . LYS A 1 298 ? -20.880 7.217 -10.758 1.00 46.44 298 LYS A C 1
ATOM 2417 O O . LYS A 1 298 ? -21.563 7.178 -11.773 1.00 47.51 298 LYS A O 1
ATOM 2423 N N . GLY A 1 299 ? -19.592 6.889 -10.744 1.00 46.00 299 GLY A N 1
ATOM 2424 C CA . GLY A 1 299 ? -18.948 6.460 -11.974 1.00 46.37 299 GLY A CA 1
ATOM 2425 C C . GLY A 1 299 ? -19.306 5.035 -12.367 1.00 48.04 299 GLY A C 1
ATOM 2426 O O . GLY A 1 299 ? -19.924 4.304 -11.591 1.00 49.36 299 GLY A O 1
ATOM 2427 N N . ALA A 1 300 ? -18.916 4.628 -13.569 1.00 49.08 300 ALA A N 1
ATOM 2428 C CA . ALA A 1 300 ? -19.198 3.276 -14.018 1.00 51.24 300 ALA A CA 1
ATOM 2429 C C . ALA A 1 300 ? -18.365 2.330 -13.164 1.00 53.73 300 ALA A C 1
ATOM 2430 O O . ALA A 1 300 ? -17.307 2.713 -12.660 1.00 54.11 300 ALA A O 1
ATOM 2432 N N . PRO A 1 301 ? -18.839 1.086 -12.971 1.00 55.34 301 PRO A N 1
ATOM 2433 C CA . PRO A 1 301 ? -18.076 0.140 -12.156 1.00 56.26 301 PRO A CA 1
ATOM 2434 C C . PRO A 1 301 ? -16.761 -0.209 -12.839 1.00 57.50 301 PRO A C 1
ATOM 2435 O O . PRO A 1 301 ? -16.585 0.055 -14.030 1.00 56.71 301 PRO A O 1
ATOM 2439 N N . THR A 1 302 ? -15.842 -0.789 -12.074 1.00 59.20 302 THR A N 1
ATOM 2440 C CA . THR A 1 302 ? -14.544 -1.179 -12.600 1.00 60.51 302 THR A CA 1
ATOM 2441 C C . THR A 1 302 ? -14.779 -2.265 -13.644 1.00 61.51 302 THR A C 1
ATOM 2442 O O . THR A 1 302 ? -15.570 -3.184 -13.413 1.00 61.23 302 THR A O 1
ATOM 2446 N N . PRO A 1 303 ? -14.113 -2.165 -14.811 1.00 62.57 303 PRO A N 1
ATOM 2447 C CA . PRO A 1 303 ? -14.263 -3.154 -15.887 1.00 64.11 303 PRO A CA 1
ATOM 2448 C C . PRO A 1 303 ? -14.018 -4.586 -15.393 1.00 66.28 303 PRO A C 1
ATOM 2449 O O . PRO A 1 303 ? -13.357 -4.797 -14.364 1.00 67.34 303 PRO A O 1
ATOM 2453 N N . LYS A 1 304 ? -14.563 -5.563 -16.116 1.00 67.73 304 LYS A N 1
ATOM 2454 C CA . LYS A 1 304 ? -14.382 -6.967 -15.751 1.00 69.24 304 LYS A CA 1
ATOM 2455 C C . LYS A 1 304 ? -12.926 -7.368 -16.000 1.00 69.60 304 LYS A C 1
ATOM 2456 O O . LYS A 1 304 ? -12.302 -8.036 -15.174 1.00 69.52 304 LYS A O 1
ATOM 2462 N N . ARG A 1 305 ? -12.391 -6.949 -17.143 1.00 69.48 305 ARG A N 1
ATOM 2463 C CA . ARG A 1 305 ? -11.005 -7.245 -17.492 1.00 69.48 305 ARG A CA 1
ATOM 2464 C C . ARG A 1 305 ? -10.210 -5.934 -17.458 1.00 68.76 305 ARG A C 1
ATOM 2465 O O . ARG A 1 305 ? -10.637 -4.944 -18.081 1.00 68.61 305 ARG A O 1
ATOM 2473 N N . ILE A 1 306 ? -9.078 -5.935 -16.736 1.00 67.50 306 ILE A N 1
ATOM 2474 C CA . ILE A 1 306 ? -8.216 -4.764 -16.596 1.00 65.98 306 ILE A CA 1
ATOM 2475 C C . ILE A 1 306 ? -7.165 -4.747 -17.699 1.00 65.72 306 ILE A C 1
ATOM 2476 O O . ILE A 1 306 ? -6.478 -5.740 -17.928 1.00 66.35 306 ILE A O 1
ATOM 2481 N N . GLU A 1 307 ? -7.014 -3.599 -18.350 1.00 64.79 307 GLU A N 1
ATOM 2482 C CA . GLU A 1 307 ? -6.047 -3.471 -19.421 1.00 64.71 307 GLU A CA 1
ATOM 2483 C C . GLU A 1 307 ? -4.842 -2.738 -18.909 1.00 63.80 307 GLU A C 1
ATOM 2484 O O . GLU A 1 307 ? -4.947 -2.022 -17.939 1.00 64.38 307 GLU A O 1
ATOM 2490 N N . TYR A 1 308 ? -3.701 -2.925 -19.563 1.00 62.01 308 TYR A N 1
ATOM 2491 C CA . TYR A 1 308 ? -2.472 -2.249 -19.160 1.00 60.68 308 TYR A CA 1
ATOM 2492 C C . TYR A 1 308 ? -1.815 -1.491 -20.303 1.00 60.77 308 TYR A C 1
ATOM 2493 O O . TYR A 1 308 ? -2.015 -1.833 -21.468 1.00 62.16 308 TYR A O 1
ATOM 2502 N N . PRO A 1 309 ? -1.010 -0.454 -19.981 1.00 59.84 309 PRO A N 1
ATOM 2503 C CA . PRO A 1 309 ? -0.749 -0.034 -18.598 1.00 58.23 309 PRO A CA 1
ATOM 2504 C C . PRO A 1 309 ? -1.977 0.703 -18.081 1.00 56.32 309 PRO A C 1
ATOM 2505 O O . PRO A 1 309 ? -2.819 1.146 -18.866 1.00 55.50 309 PRO A O 1
ATOM 2509 N N . LEU A 1 310 ? -2.076 0.797 -16.758 1.00 53.99 310 LEU A N 1
ATOM 2510 C CA . LEU A 1 310 ? -3.175 1.476 -16.093 1.00 51.58 310 LEU A CA 1
ATOM 2511 C C . LEU A 1 310 ? -3.253 2.945 -16.478 1.00 50.04 310 LEU A C 1
ATOM 2512 O O . LEU A 1 310 ? -2.250 3.591 -16.730 1.00 49.65 310 LEU A O 1
ATOM 2517 N N . LYS A 1 311 ? -4.469 3.470 -16.490 1.00 48.47 311 LYS A N 1
ATOM 2518 C CA . LYS A 1 311 ? -4.704 4.874 -16.812 1.00 47.56 311 LYS A CA 1
ATOM 2519 C C . LYS A 1 311 ? -4.401 5.648 -15.551 1.00 45.46 311 LYS A C 1
ATOM 2520 O O . LYS A 1 311 ? -4.351 5.062 -14.483 1.00 45.44 311 LYS A O 1
ATOM 2526 N N . ALA A 1 312 ? -4.194 6.951 -15.678 1.00 43.36 312 ALA A N 1
ATOM 2527 C CA . ALA A 1 312 ? -3.887 7.790 -14.525 1.00 41.81 312 ALA A CA 1
ATOM 2528 C C . ALA A 1 312 ? -4.900 7.697 -13.380 1.00 41.64 312 ALA A C 1
ATOM 2529 O O . ALA A 1 312 ? -4.527 7.492 -12.225 1.00 42.35 312 ALA A O 1
ATOM 2531 N N . HIS A 1 313 ? -6.182 7.850 -13.689 1.00 40.57 313 HIS A N 1
ATOM 2532 C CA . HIS A 1 313 ? -7.190 7.818 -12.642 1.00 39.68 313 HIS A CA 1
ATOM 2533 C C . HIS A 1 313 ? -7.226 6.504 -11.892 1.00 39.06 313 HIS A C 1
ATOM 2534 O O . HIS A 1 313 ? -7.655 6.461 -10.742 1.00 39.04 313 HIS A O 1
ATOM 2541 N N . GLN A 1 314 ? -6.773 5.433 -12.531 1.00 37.98 314 GLN A N 1
ATOM 2542 C CA . GLN A 1 314 ? -6.764 4.135 -11.876 1.00 39.11 314 GLN A CA 1
ATOM 2543 C C . GLN A 1 314 ? -5.650 4.114 -10.847 1.00 39.49 314 GLN A C 1
ATOM 2544 O O . GLN A 1 314 ? -5.786 3.535 -9.778 1.00 39.58 314 GLN A O 1
ATOM 2550 N N . LYS A 1 315 ? -4.542 4.753 -11.178 1.00 38.97 315 LYS A N 1
ATOM 2551 C CA . LYS A 1 315 ? -3.436 4.820 -10.255 1.00 38.57 315 LYS A CA 1
ATOM 2552 C C . LYS A 1 315 ? -3.859 5.697 -9.086 1.00 38.63 315 LYS A C 1
ATOM 2553 O O . LYS A 1 315 ? -3.430 5.488 -7.951 1.00 39.09 315 LYS A O 1
ATOM 2559 N N . VAL A 1 316 ? -4.703 6.684 -9.360 1.00 36.40 316 VAL A N 1
ATOM 2560 C CA . VAL A 1 316 ? -5.157 7.559 -8.295 1.00 36.03 316 VAL A CA 1
ATOM 2561 C C . VAL A 1 316 ? -6.020 6.736 -7.358 1.00 36.08 316 VAL A C 1
ATOM 2562 O O . VAL A 1 316 ? -5.934 6.870 -6.144 1.00 36.95 316 VAL A O 1
ATOM 2566 N N . ALA A 1 317 ? -6.833 5.861 -7.932 1.00 36.72 317 ALA A N 1
ATOM 2567 C CA . ALA A 1 317 ? -7.722 5.007 -7.150 1.00 38.27 317 ALA A CA 1
ATOM 2568 C C . ALA A 1 317 ? -6.914 4.107 -6.224 1.00 38.45 317 ALA A C 1
ATOM 2569 O O . ALA A 1 317 ? -7.264 3.914 -5.059 1.00 37.61 317 ALA A O 1
ATOM 2571 N N . ILE A 1 318 ? -5.835 3.564 -6.777 1.00 39.09 318 ILE A N 1
ATOM 2572 C CA . ILE A 1 318 ? -4.919 2.680 -6.073 1.00 39.27 318 ILE A CA 1
ATOM 2573 C C . ILE A 1 318 ? -4.195 3.396 -4.938 1.00 38.31 318 ILE A C 1
ATOM 2574 O O . ILE A 1 318 ? -4.135 2.892 -3.821 1.00 39.62 318 ILE A O 1
ATOM 2579 N N . MET A 1 319 ? -3.645 4.570 -5.222 1.00 37.43 319 MET A N 1
ATOM 2580 C CA . MET A 1 319 ? -2.938 5.326 -4.198 1.00 37.32 319 MET A CA 1
ATOM 2581 C C . MET A 1 319 ? -3.860 5.680 -3.038 1.00 38.39 319 MET A C 1
ATOM 2582 O O . MET A 1 319 ? -3.432 5.711 -1.884 1.00 39.39 319 MET A O 1
ATOM 2587 N N . ARG A 1 320 ? -5.126 5.946 -3.350 1.00 37.84 320 ARG A N 1
ATOM 2588 C CA . ARG A 1 320 ? -6.094 6.293 -2.326 1.00 37.25 320 ARG A CA 1
ATOM 2589 C C . ARG A 1 320 ? -6.347 5.097 -1.430 1.00 37.29 320 ARG A C 1
ATOM 2590 O O . ARG A 1 320 ? -6.327 5.216 -0.207 1.00 37.04 320 ARG A O 1
ATOM 2598 N N . ASN A 1 321 ? -6.580 3.943 -2.046 1.00 36.74 321 ASN A N 1
ATOM 2599 C CA . ASN A 1 321 ? -6.847 2.726 -1.298 1.00 36.75 321 ASN A CA 1
ATOM 2600 C C . ASN A 1 321 ? -5.678 2.321 -0.411 1.00 36.77 321 ASN A C 1
ATOM 2601 O O . ASN A 1 321 ? -5.876 1.858 0.711 1.00 37.03 321 ASN A O 1
ATOM 2606 N N . ILE A 1 322 ? -4.461 2.501 -0.906 1.00 36.63 322 ILE A N 1
ATOM 2607 C CA . ILE A 1 322 ? -3.289 2.166 -0.123 1.00 36.23 322 ILE A CA 1
ATOM 2608 C C . ILE A 1 322 ? -3.315 2.954 1.180 1.00 37.71 322 ILE A C 1
ATOM 2609 O O . ILE A 1 322 ? -3.103 2.390 2.250 1.00 40.09 322 ILE A O 1
ATOM 2614 N N . GLU A 1 323 ? -3.575 4.256 1.087 1.00 36.76 323 GLU A N 1
ATOM 2615 C CA . GLU A 1 323 ? -3.620 5.106 2.270 1.00 35.52 323 GLU A CA 1
ATOM 2616 C C . GLU A 1 323 ? -4.738 4.695 3.203 1.00 36.56 323 GLU A C 1
ATOM 2617 O O . GLU A 1 323 ? -4.597 4.739 4.424 1.00 37.59 323 GLU A O 1
ATOM 2623 N N . LYS A 1 324 ? -5.862 4.306 2.624 1.00 37.80 324 LYS A N 1
ATOM 2624 C CA . LYS A 1 324 ? -6.986 3.876 3.425 1.00 40.26 324 LYS A CA 1
ATOM 2625 C C . LYS A 1 324 ? -6.626 2.586 4.150 1.00 41.60 324 LYS A C 1
ATOM 2626 O O . LYS A 1 324 ? -6.731 2.503 5.372 1.00 42.94 324 LYS A O 1
ATOM 2632 N N . MET A 1 325 ? -6.199 1.579 3.393 1.00 41.53 325 MET A N 1
ATOM 2633 C CA . MET A 1 325 ? -5.833 0.297 3.987 1.00 43.17 325 MET A CA 1
ATOM 2634 C C . MET A 1 325 ? -4.816 0.453 5.109 1.00 43.01 325 MET A C 1
ATOM 2635 O O . MET A 1 325 ? -4.993 -0.099 6.192 1.00 42.39 325 MET A O 1
ATOM 2640 N N . LEU A 1 326 ? -3.742 1.195 4.847 1.00 42.44 326 LEU A N 1
ATOM 2641 C CA . LEU A 1 326 ? -2.726 1.418 5.876 1.00 42.24 326 LEU A CA 1
ATOM 2642 C C . LEU A 1 326 ? -3.341 2.043 7.121 1.00 42.52 326 LEU A C 1
ATOM 2643 O O . LEU A 1 326 ? -3.057 1.644 8.240 1.00 43.91 326 LEU A O 1
ATOM 2648 N N . GLY A 1 327 ? -4.198 3.028 6.910 1.00 43.22 327 GLY A N 1
ATOM 2649 C CA . GLY A 1 327 ? -4.840 3.705 8.017 1.00 44.28 327 GLY A CA 1
ATOM 2650 C C . GLY A 1 327 ? -5.588 2.720 8.889 1.00 45.52 327 GLY A C 1
ATOM 2651 O O . GLY A 1 327 ? -5.506 2.758 10.117 1.00 45.98 327 GLY A O 1
ATOM 2652 N N . GLU A 1 328 ? -6.320 1.822 8.249 1.00 45.37 328 GLU A N 1
ATOM 2653 C CA . GLU A 1 328 ? -7.082 0.827 8.980 1.00 47.55 328 GLU A CA 1
ATOM 2654 C C . GLU A 1 328 ? -6.158 -0.157 9.695 1.00 48.15 328 GLU A C 1
ATOM 2655 O O . GLU A 1 328 ? -6.304 -0.416 10.884 1.00 49.12 328 GLU A O 1
ATOM 2661 N N . ALA A 1 329 ? -5.199 -0.692 8.955 1.00 48.60 329 ALA A N 1
ATOM 2662 C CA . ALA A 1 329 ? -4.261 -1.672 9.487 1.00 48.63 329 ALA A CA 1
ATOM 2663 C C . ALA A 1 329 ? -3.361 -1.213 10.639 1.00 48.41 329 ALA A C 1
ATOM 2664 O O . ALA A 1 329 ? -2.997 -2.012 11.498 1.00 48.84 329 ALA A O 1
ATOM 2666 N N . LEU A 1 330 ? -2.993 0.060 10.661 1.00 48.36 330 LEU A N 1
ATOM 2667 C CA . LEU A 1 330 ? -2.122 0.562 11.718 1.00 48.73 330 LEU A CA 1
ATOM 2668 C C . LEU A 1 330 ? -2.941 1.060 12.904 1.00 50.77 330 LEU A C 1
ATOM 2669 O O . LEU A 1 330 ? -2.392 1.396 13.962 1.00 51.23 330 LEU A O 1
ATOM 2674 N N . GLY A 1 331 ? -4.259 1.110 12.720 1.00 51.87 331 GLY A N 1
ATOM 2675 C CA . GLY A 1 331 ? -5.140 1.558 13.783 1.00 53.10 331 GLY A CA 1
ATOM 2676 C C . GLY A 1 331 ? -5.077 3.045 14.068 1.00 54.17 331 GLY A C 1
ATOM 2677 O O . GLY A 1 331 ? -5.857 3.557 14.864 1.00 55.26 331 GLY A O 1
ATOM 2678 N N . ASN A 1 332 ? -4.162 3.748 13.416 1.00 54.65 332 ASN A N 1
ATOM 2679 C CA . ASN A 1 332 ? -4.016 5.180 13.633 1.00 55.60 332 ASN A CA 1
ATOM 2680 C C . ASN A 1 332 ? -3.518 5.839 12.347 1.00 56.50 332 ASN A C 1
ATOM 2681 O O . ASN A 1 332 ? -2.392 5.595 11.909 1.00 57.42 332 ASN A O 1
ATOM 2686 N N . PRO A 1 333 ? -4.356 6.686 11.730 1.00 55.81 333 PRO A N 1
ATOM 2687 C CA . PRO A 1 333 ? -4.087 7.416 10.487 1.00 54.96 333 PRO A CA 1
ATOM 2688 C C . PRO A 1 333 ? -2.836 8.247 10.539 1.00 54.86 333 PRO A C 1
ATOM 2689 O O . PRO A 1 333 ? -2.289 8.617 9.504 1.00 55.43 333 PRO A O 1
ATOM 2693 N N . GLN A 1 334 ? -2.394 8.554 11.750 1.00 55.06 334 GLN A N 1
ATOM 2694 C CA . GLN A 1 334 ? -1.201 9.369 11.935 1.00 56.02 334 GLN A CA 1
ATOM 2695 C C . GLN A 1 334 ? 0.064 8.558 11.653 1.00 54.84 334 GLN A C 1
ATOM 2696 O O . GLN A 1 334 ? 1.136 9.109 11.405 1.00 55.22 334 GLN A O 1
ATOM 2702 N N . GLU A 1 335 ? -0.062 7.242 11.691 1.00 53.43 335 GLU A N 1
ATOM 2703 C CA . GLU A 1 335 ? 1.087 6.382 11.454 1.00 52.01 335 GLU A CA 1
ATOM 2704 C C . GLU A 1 335 ? 1.313 6.078 9.979 1.00 49.67 335 GLU A C 1
ATOM 2705 O O . GLU A 1 335 ? 2.328 5.484 9.612 1.00 50.56 335 GLU A O 1
ATOM 2711 N N . VAL A 1 336 ? 0.373 6.488 9.135 1.00 45.77 336 VAL A N 1
ATOM 2712 C CA . VAL A 1 336 ? 0.493 6.244 7.707 1.00 42.20 336 VAL A CA 1
ATOM 2713 C C . VAL A 1 336 ? 1.747 6.884 7.112 1.00 41.28 336 VAL A C 1
ATOM 2714 O O . VAL A 1 336 ? 2.547 6.206 6.475 1.00 41.21 336 VAL A O 1
ATOM 2718 N N . GLY A 1 337 ? 1.922 8.184 7.323 1.00 40.11 337 GLY A N 1
ATOM 2719 C CA . GLY A 1 337 ? 3.086 8.860 6.782 1.00 39.53 337 GLY A CA 1
ATOM 2720 C C . GLY A 1 337 ? 4.410 8.242 7.200 1.00 39.19 337 GLY A C 1
ATOM 2721 O O . GLY A 1 337 ? 5.268 7.974 6.356 1.00 38.10 337 GLY A O 1
ATOM 2722 N N . PRO A 1 338 ? 4.615 8.012 8.505 1.00 38.44 338 PRO A N 1
ATOM 2723 C CA . PRO A 1 338 ? 5.867 7.419 8.983 1.00 37.47 338 PRO A CA 1
ATOM 2724 C C . PRO A 1 338 ? 6.163 6.067 8.328 1.00 37.07 338 PRO A C 1
ATOM 2725 O O . PRO A 1 338 ? 7.312 5.757 8.003 1.00 37.48 338 PRO A O 1
ATOM 2729 N N . LEU A 1 339 ? 5.130 5.263 8.119 1.00 35.11 339 LEU A N 1
ATOM 2730 C CA . LEU A 1 339 ? 5.356 3.967 7.496 1.00 36.52 339 LEU A CA 1
ATOM 2731 C C . LEU A 1 339 ? 5.800 4.117 6.045 1.00 35.88 339 LEU A C 1
ATOM 2732 O O . LEU A 1 339 ? 6.753 3.463 5.618 1.00 35.19 339 LEU A O 1
ATOM 2737 N N . LEU A 1 340 ? 5.103 4.982 5.304 1.00 34.82 340 LEU A N 1
ATOM 2738 C CA . LEU A 1 340 ? 5.396 5.227 3.896 1.00 32.67 340 LEU A CA 1
ATOM 2739 C C . LEU A 1 340 ? 6.798 5.763 3.701 1.00 32.32 340 LEU A C 1
ATOM 2740 O O . LEU A 1 340 ? 7.502 5.341 2.788 1.00 32.29 340 LEU A O 1
ATOM 2745 N N . ASN A 1 341 ? 7.201 6.698 4.553 1.00 32.95 341 ASN A N 1
ATOM 2746 C CA . ASN A 1 341 ? 8.537 7.266 4.458 1.00 34.28 341 ASN A CA 1
ATOM 2747 C C . ASN A 1 341 ? 9.594 6.189 4.711 1.00 34.43 341 ASN A C 1
ATOM 2748 O O . ASN A 1 341 ? 10.595 6.103 3.995 1.00 34.28 341 ASN A O 1
ATOM 2753 N N . THR A 1 342 ? 9.358 5.377 5.736 1.00 33.80 342 THR A N 1
ATOM 2754 C CA . THR A 1 342 ? 10.257 4.286 6.092 1.00 34.99 342 THR A CA 1
ATOM 2755 C C . THR A 1 342 ? 10.386 3.318 4.915 1.00 34.47 342 THR A C 1
ATOM 2756 O O . THR A 1 342 ? 11.464 2.813 4.625 1.00 33.98 342 THR A O 1
ATOM 2760 N N . MET A 1 343 ? 9.274 3.078 4.235 1.00 34.26 343 MET A N 1
ATOM 2761 C CA . MET A 1 343 ? 9.231 2.157 3.109 1.00 34.36 343 MET A CA 1
ATOM 2762 C C . MET A 1 343 ? 10.005 2.632 1.882 1.00 35.50 343 MET A C 1
ATOM 2763 O O . MET A 1 343 ? 10.519 1.812 1.125 1.00 36.64 343 MET A O 1
ATOM 2768 N N . ILE A 1 344 ? 10.104 3.945 1.681 1.00 36.61 344 ILE A N 1
ATOM 2769 C CA . ILE A 1 344 ? 10.792 4.453 0.500 1.00 38.89 344 ILE A CA 1
ATOM 2770 C C . ILE A 1 344 ? 12.160 5.092 0.712 1.00 39.02 344 ILE A C 1
ATOM 2771 O O . ILE A 1 344 ? 13.008 5.009 -0.168 1.00 40.09 344 ILE A O 1
ATOM 2776 N N . LYS A 1 345 ? 12.393 5.719 1.860 1.00 38.67 345 LYS A N 1
ATOM 2777 C CA . LYS A 1 345 ? 13.687 6.359 2.103 1.00 39.38 345 LYS A CA 1
ATOM 2778 C C . LYS A 1 345 ? 14.871 5.438 1.887 1.00 37.98 345 LYS A C 1
ATOM 2779 O O . LYS A 1 345 ? 15.027 4.447 2.581 1.00 39.37 345 LYS A O 1
ATOM 2785 N N . GLY A 1 346 ? 15.718 5.777 0.928 1.00 37.18 346 GLY A N 1
ATOM 2786 C CA . GLY A 1 346 ? 16.882 4.958 0.676 1.00 35.86 346 GLY A CA 1
ATOM 2787 C C . GLY A 1 346 ? 16.548 3.626 0.046 1.00 36.25 346 GLY A C 1
ATOM 2788 O O . GLY A 1 346 ? 17.413 2.771 -0.078 1.00 36.67 346 GLY A O 1
ATOM 2789 N N . ARG A 1 347 ? 15.297 3.451 -0.362 1.00 36.91 347 ARG A N 1
ATOM 2790 C CA . ARG A 1 347 ? 14.872 2.208 -0.984 1.00 38.13 347 ARG A CA 1
ATOM 2791 C C . ARG A 1 347 ? 14.315 2.453 -2.380 1.00 39.30 347 ARG A C 1
ATOM 2792 O O . ARG A 1 347 ? 14.668 1.758 -3.333 1.00 41.13 347 ARG A O 1
ATOM 2800 N N . TYR A 1 348 ? 13.456 3.457 -2.494 1.00 39.66 348 TYR A N 1
ATOM 2801 C CA . TYR A 1 348 ? 12.815 3.788 -3.761 1.00 39.99 348 TYR A CA 1
ATOM 2802 C C . TYR A 1 348 ? 12.990 5.231 -4.232 1.00 41.44 348 TYR A C 1
ATOM 2803 O O . TYR A 1 348 ? 12.720 5.535 -5.390 1.00 42.78 348 TYR A O 1
ATOM 2812 N N . ASN A 1 349 ? 13.427 6.118 -3.342 1.00 42.36 349 ASN A N 1
ATOM 2813 C CA . ASN A 1 349 ? 13.590 7.531 -3.680 1.00 43.36 349 ASN A CA 1
ATOM 2814 C C . ASN A 1 349 ? 15.026 7.933 -4.012 1.00 44.57 349 ASN A C 1
ATOM 2815 O O . ASN A 1 349 ? 15.746 7.120 -4.625 1.00 47.59 349 ASN A O 1
ATOM 2820 N N . GLU B 2 1 ? -7.677 -9.998 -8.653 1.00 73.39 3 GLU B N 1
ATOM 2821 C CA . GLU B 2 1 ? -8.285 -10.107 -7.288 1.00 73.33 3 GLU B CA 1
ATOM 2822 C C . GLU B 2 1 ? -7.951 -8.897 -6.406 1.00 73.25 3 GLU B C 1
ATOM 2823 O O . GLU B 2 1 ? -8.825 -8.067 -6.118 1.00 73.60 3 GLU B O 1
ATOM 2829 N N . VAL B 2 2 ? -6.693 -8.805 -5.967 1.00 72.05 4 VAL B N 1
ATOM 2830 C CA . VAL B 2 2 ? -6.256 -7.687 -5.132 1.00 70.07 4 VAL B CA 1
ATOM 2831 C C . VAL B 2 2 ? -6.268 -6.430 -5.991 1.00 68.55 4 VAL B C 1
ATOM 2832 O O . VAL B 2 2 ? -6.505 -5.322 -5.510 1.00 67.23 4 VAL B O 1
ATOM 2836 N N . VAL B 2 3 ? -6.006 -6.628 -7.278 1.00 67.36 5 VAL B N 1
ATOM 2837 C CA . VAL B 2 3 ? -5.990 -5.534 -8.237 1.00 66.34 5 VAL B CA 1
ATOM 2838 C C . VAL B 2 3 ? -7.353 -4.849 -8.243 1.00 65.18 5 VAL B C 1
ATOM 2839 O O . VAL B 2 3 ? -7.446 -3.618 -8.191 1.00 65.17 5 VAL B O 1
ATOM 2843 N N . LYS B 2 4 ? -8.410 -5.654 -8.309 1.00 62.71 6 LYS B N 1
ATOM 2844 C CA . LYS B 2 4 ? -9.766 -5.117 -8.289 1.00 60.53 6 LYS B CA 1
ATOM 2845 C C . LYS B 2 4 ? -9.962 -4.393 -6.962 1.00 59.13 6 LYS B C 1
ATOM 2846 O O . LYS B 2 4 ? -10.588 -3.332 -6.897 1.00 59.23 6 LYS B O 1
ATOM 2852 N N . LEU B 2 5 ? -9.426 -4.993 -5.901 1.00 57.72 7 LEU B N 1
ATOM 2853 C CA . LEU B 2 5 ? -9.507 -4.428 -4.550 1.00 56.78 7 LEU B CA 1
ATOM 2854 C C . LEU B 2 5 ? -8.915 -3.003 -4.488 1.00 55.99 7 LEU B C 1
ATOM 2855 O O . LEU B 2 5 ? -9.489 -2.080 -3.898 1.00 55.85 7 LEU B O 1
ATOM 2860 N N . LEU B 2 6 ? -7.766 -2.840 -5.138 1.00 55.22 8 LEU B N 1
ATOM 2861 C CA . LEU B 2 6 ? -7.056 -1.572 -5.182 1.00 53.97 8 LEU B CA 1
ATOM 2862 C C . LEU B 2 6 ? -7.711 -0.588 -6.133 1.00 53.78 8 LEU B C 1
ATOM 2863 O O . LEU B 2 6 ? -7.604 0.626 -5.942 1.00 53.43 8 LEU B O 1
ATOM 2868 N N . LEU B 2 7 ? -8.391 -1.112 -7.150 1.00 52.57 9 LEU B N 1
ATOM 2869 C CA . LEU B 2 7 ? -9.068 -0.262 -8.119 1.00 51.98 9 LEU B CA 1
ATOM 2870 C C . LEU B 2 7 ? -10.411 0.288 -7.642 1.00 51.97 9 LEU B C 1
ATOM 2871 O O . LEU B 2 7 ? -10.802 1.379 -8.046 1.00 53.04 9 LEU B O 1
ATOM 2876 N N . GLU B 2 8 ? -11.116 -0.443 -6.784 1.00 52.16 10 GLU B N 1
ATOM 2877 C CA . GLU B 2 8 ? -12.409 0.043 -6.308 1.00 53.01 10 GLU B CA 1
ATOM 2878 C C . GLU B 2 8 ? -12.328 1.482 -5.788 1.00 52.56 10 GLU B C 1
ATOM 2879 O O . GLU B 2 8 ? -11.432 1.847 -5.021 1.00 52.87 10 GLU B O 1
ATOM 2885 N N . HIS B 2 9 ? -13.281 2.297 -6.228 1.00 52.16 11 HIS B N 1
ATOM 2886 C CA . HIS B 2 9 ? -13.320 3.702 -5.851 1.00 51.69 11 HIS B CA 1
ATOM 2887 C C . HIS B 2 9 ? -14.439 4.123 -4.901 1.00 50.35 11 HIS B C 1
ATOM 2888 O O . HIS B 2 9 ? -15.428 3.410 -4.698 1.00 50.75 11 HIS B O 1
ATOM 2895 N N . GLY B 2 10 ? -14.260 5.309 -4.332 1.00 49.16 12 GLY B N 1
ATOM 2896 C CA . GLY B 2 10 ? -15.250 5.873 -3.441 1.00 47.56 12 GLY B CA 1
ATOM 2897 C C . GLY B 2 10 ? -16.117 6.828 -4.250 1.00 46.59 12 GLY B C 1
ATOM 2898 O O . GLY B 2 10 ? -16.002 6.892 -5.479 1.00 46.65 12 GLY B O 1
ATOM 2899 N N . ALA B 2 11 ? -17.008 7.546 -3.574 1.00 44.14 13 ALA B N 1
ATOM 2900 C CA . ALA B 2 11 ? -17.877 8.497 -4.247 1.00 42.03 13 ALA B CA 1
ATOM 2901 C C . ALA B 2 11 ? -17.847 9.863 -3.592 1.00 41.42 13 ALA B C 1
ATOM 2902 O O . ALA B 2 11 ? -18.756 10.652 -3.767 1.00 41.19 13 ALA B O 1
ATOM 2904 N N . ASP B 2 12 ? -16.809 10.136 -2.818 1.00 40.40 14 ASP B N 1
ATOM 2905 C CA . ASP B 2 12 ? -16.683 11.437 -2.159 1.00 41.53 14 ASP B CA 1
ATOM 2906 C C . ASP B 2 12 ? -16.614 12.651 -3.094 1.00 41.67 14 ASP B C 1
ATOM 2907 O O . ASP B 2 12 ? -15.921 12.660 -4.119 1.00 41.30 14 ASP B O 1
ATOM 2912 N N . VAL B 2 13 ? -17.333 13.694 -2.707 1.00 41.76 15 VAL B N 1
ATOM 2913 C CA . VAL B 2 13 ? -17.390 14.909 -3.497 1.00 41.32 15 VAL B CA 1
ATOM 2914 C C . VAL B 2 13 ? -17.201 16.132 -2.619 1.00 42.09 15 VAL B C 1
ATOM 2915 O O . VAL B 2 13 ? -16.905 16.010 -1.433 1.00 42.43 15 VAL B O 1
ATOM 2919 N N . LEU B 2 14 ? -17.395 17.308 -3.205 1.00 43.62 16 LEU B N 1
ATOM 2920 C CA . LEU B 2 14 ? -17.231 18.563 -2.491 1.00 44.32 16 LEU B CA 1
ATOM 2921 C C . LEU B 2 14 ? -18.508 18.877 -1.737 1.00 47.71 16 LEU B C 1
ATOM 2922 O O . LEU B 2 14 ? -19.190 19.845 -2.056 1.00 49.51 16 LEU B O 1
ATOM 2927 N N . ALA B 2 15 ? -18.856 17.995 -0.810 1.00 49.43 17 ALA B N 1
ATOM 2928 C CA . ALA B 2 15 ? -19.985 18.192 0.077 1.00 51.76 17 ALA B CA 1
ATOM 2929 C C . ALA B 2 15 ? -19.784 17.333 1.314 1.00 53.41 17 ALA B C 1
ATOM 2930 O O . ALA B 2 15 ? -19.039 16.354 1.286 1.00 53.54 17 ALA B O 1
ATOM 2932 N N . GLN B 2 16 ? -20.462 17.692 2.395 1.00 55.49 18 GLN B N 1
ATOM 2933 C CA . GLN B 2 16 ? -20.496 16.848 3.587 1.00 58.33 18 GLN B CA 1
ATOM 2934 C C . GLN B 2 16 ? -21.345 15.585 3.360 1.00 60.57 18 GLN B C 1
ATOM 2935 O O . GLN B 2 16 ? -22.390 15.641 2.701 1.00 60.96 18 GLN B O 1
ATOM 2941 N N . ASP B 2 17 ? -20.891 14.458 3.913 1.00 62.91 19 ASP B N 1
ATOM 2942 C CA . ASP B 2 17 ? -21.582 13.168 3.776 1.00 64.63 19 ASP B CA 1
ATOM 2943 C C . ASP B 2 17 ? -21.735 12.747 2.315 1.00 65.07 19 ASP B C 1
ATOM 2944 O O . ASP B 2 17 ? -21.849 11.519 2.093 1.00 65.51 19 ASP B O 1
#

Nearest PDB structures (foldseek):
  4b7e-assembly1_A  TM=1.003E+00  e=1.178E-81  Homo sapiens
  2xum-assembly1_A  TM=1.002E+00  e=4.573E-77  Homo sapiens
  3d8c-assembly1_A  TM=1.001E+00  e=3.977E-76  Homo sapiens
  2ilm-assembly1_A-2  TM=1.001E+00  e=3.056E-75  Homo sapiens
  5jwp-assembly1_A  TM=1.001E+00  e=3.403E-74  Homo sapiens

B-factor: mean 51.53, std 13.9, range [21.26, 100.0]

InterPro domains:
  IPR003347 JmjC domain [PS51184] (142-312)
  IPR003347 JmjC domain [SM00558] (144-311)
  IPR014710 RmlC-like jelly roll fold [G3DSA:2.60.120.10] (1-303)
  IPR027452 Hypoxia-inducible factor 1-alpha inhibitor, domain II [G3DSA:1.10.287.1010] (306-349)
  IPR041667 Cupin-like domain 8 [PF13621] (53-299)

Sequence (366 aa):
MAATAAEAVASGSGEPREEAGALGPAWDESQLRSYSFPTRPIPRLSQSDPRAEELIENEEPVVLTDTNLVYPALKWDLEYLQENIGNGDFSVYSASTHKFLYYDEKKMANFQNFKPRSNREEMKFHEFVEKLQDIQQRGGEERLYLQQTLNDTVGRKIVMDFLGFNWNWINKQQGKRGWGQLTSNLLLIGMEGNVTPAHYDEQQNFFAQIKGYKRCILFPPDQFECLYPYPVHHPCDRQSQVDFDNPDYERFPNFQNVVGYETVVGPGDVLYIPMYWWHHIESLLNGGITITVNFWYKGAPTPKRIEYPLKAHQKVAIMRNIEKMLGEALGNPQEVGPLLNTMIKGRYNEVVKLLLEHGADVLAQD

Solvent-accessible surface area: 18034 Å² total; per-residue (Å²): 187,89,74,83,58,62,73,69,94,40,61,17,26,31,161,39,74,121,45,88,70,94,139,26,90,27,6,76,124,87,33,25,47,108,41,73,23,68,10,24,57,6,56,77,18,35,56,90,26,106,146,1,58,111,33,2,100,92,55,74,8,0,0,1,50,64,0,91,2,4,142,24,0,66,105,7,54,44,142,43,0,69,145,25,1,29,120,13,78,8,13,1,19,23,4,108,49,32,55,8,49,15,9,16,64,136,40,52,80,51,52,168,156,42,88,37,75,6,97,92,84,82,16,67,2,83,69,2,11,86,59,16,109,71,6,149,164,114,56,30,156,48,49,1,3,0,17,27,50,25,68,149,68,23,24,109,109,0,66,105,9,40,125,40,8,34,71,112,21,0,76,116,5,46,56,93,28,43,22,26,118,52,49,20,8,4,0,9,1,2,35,66,0,1,2,6,17,1,4,4,5,2,9,3,4,1,10,0,0,3,76,11,52,2,20,0,0,0,0,17,19,90,24,48,115,7,0,49,23,48,68,7,30,20,1,0,2,5,1,7,55,8,55,15,67,108,24,56,73,162,154,10,68,60,2,117,101,2,61,0,76,4,5,2,0,2,67,20,9,2,0,0,3,1,18,8,20,2,7,3,10,3,2,4,47,128,32,31,31,2,0,0,0,4,0,6,4,89,8,38,107,37,80,180,210,26,145,140,126,34,128,31,42,20,112,6,5,34,71,9,13,56,35,76,76,32,5,152,88,56,66,56,36,112,82,11,32,81,63,60,69,104,74,65,137,80,161,168,134,168,93,51,78,90,38,7,102,66,18,32,59,18,12,26,38,148

Organism: Homo sapiens (NCBI:txid9606)

GO terms:
  GO:0005829 cytosol (C, TAS)
  GO:0005515 protein binding (F, IPI)
  GO:0000122 negative regulation of transcription by RNA polymerase II (P, IDA)
  GO:0061629 RNA polymerase II-specific DNA-binding transcription factor binding (F, IPI)
  GO:0005654 nucleoplasm (C, IDA)
  GO:0005829 cytosol (C, IDA)
  GO:0062101 peptidyl-aspartic acid 3-dioxygenase activity (F, IDA)
  GO:0008198 ferrous iron binding (F, IDA)
  GO:0048471 perinuclear region of cytoplasm (C, IDA)
  GO:0005634 nucleus (C, IDA)
  GO:0005737 cytoplasm (C, IDA)
  GO:0003714 transcription corepressor activity (F, IDA)
  GO:0031406 carboxylic acid binding (F, IDA)
  GO:0008270 zinc ion binding (F, IDA)
  GO:0045746 negative regulation of Notch signaling pathway (P, IDA)
  GO:0036139 peptidyl-histidine dioxygenase activity (F, IDA)
  GO:0036140 [protein]-asparagine 3-dioxygenase activity (F, IDA)
  GO:0042803 protein homodimerization activity (F, IDA)
  GO:0045663 positive regulation of myoblast differentiation (P, IMP)
  GO:0036140 [protein]-asparagine 3-dioxygenase activity (F, IMP)